Protein 2OWN (pdb70)

Nearest PDB structures (foldseek):
  2own-assembly1_A  TM=1.004E+00  e=3.524E-50  Lactiplantibacillus plantarum
  2own-assembly1_B  TM=9.952E-01  e=2.071E-48  Lactiplantibacillus plantarum
  2ess-assembly1_A-2  TM=8.480E-01  e=1.333E-18  Bacteroides thetaiotaomicron VPI-5482
  5x04-assembly1_A  TM=8.405E-01  e=5.012E-17  Umbellularia californica
  3bnv-assembly4_H  TM=7.204E-01  e=3.502E-04  Campylobacter jejuni

Structure (mmCIF, N/CA/C/O backbone):
data_2OWN
#
_entry.id   2OWN
#
_cell.length_a   106.524
_cell.length_b   106.524
_cell.length_c   234.378
_cell.angle_alpha   90.000
_cell.angle_beta   90.000
_cell.angle_gamma   120.000
#
_symmetry.space_group_name_H-M   'P 61 2 2'
#
loop_
_entity.id
_entity.type
_entity.pdbx_description
1 polymer 'Putative Oleoyl-[acyl-carrier protein] thioesterase'
2 non-polymer 'SULFATE ION'
3 non-polymer 'ACETATE ION'
4 non-polymer 'UNKNOWN LIGAND'
5 non-polymer GLYCEROL
6 water water
#
loop_
_atom_site.group_PDB
_atom_site.id
_atom_site.type_symbol
_atom_site.label_atom_id
_atom_site.label_alt_id
_atom_site.label_comp_id
_atom_site.label_asym_id
_atom_site.label_entity_id
_atom_site.label_seq_id
_atom_site.pdbx_PDB_ins_code
_atom_site.Cartn_x
_atom_site.Cartn_y
_atom_site.Cartn_z
_atom_site.occupancy
_atom_site.B_iso_or_equiv
_atom_site.auth_seq_id
_atom_site.auth_comp_id
_atom_site.auth_asym_id
_atom_site.auth_atom_id
_atom_site.pdbx_PDB_model_num
ATOM 1 N N . THR A 1 4 ? 9.265 1.560 16.912 1.00 49.63 3 THR A N 1
ATOM 2 C CA . THR A 1 4 ? 9.130 2.965 16.431 1.00 49.30 3 THR A CA 1
ATOM 3 C C . THR A 1 4 ? 9.702 3.068 15.014 1.00 46.49 3 THR A C 1
ATOM 4 O O . THR A 1 4 ? 10.786 2.519 14.755 1.00 44.89 3 THR A O 1
ATOM 8 N N . LEU A 1 5 ? 9.002 3.801 14.131 1.00 44.26 4 LEU A N 1
ATOM 9 C CA . LEU A 1 5 ? 9.416 3.994 12.723 1.00 41.93 4 LEU A CA 1
ATOM 10 C C . LEU A 1 5 ? 10.769 4.701 12.659 1.00 38.47 4 LEU A C 1
ATOM 11 O O . LEU A 1 5 ? 10.935 5.757 13.251 1.00 37.67 4 LEU A O 1
ATOM 16 N N . GLY A 1 6 ? 11.730 4.083 11.975 1.00 36.55 5 GLY A N 1
ATOM 17 C CA . GLY A 1 6 ? 13.077 4.634 11.843 1.00 35.78 5 GLY A CA 1
ATOM 18 C C . GLY A 1 6 ? 13.975 4.581 13.075 1.00 36.05 5 GLY A C 1
ATOM 19 O O . GLY A 1 6 ? 15.020 5.231 13.058 1.00 34.87 5 GLY A O 1
ATOM 20 N N . ALA A 1 7 ? 13.618 3.797 14.111 1.00 35.60 6 ALA A N 1
ATOM 21 C CA . ALA A 1 7 ? 14.432 3.659 15.367 1.00 36.30 6 ALA A CA 1
ATOM 22 C C . ALA A 1 7 ? 15.882 3.207 15.127 1.00 36.04 6 ALA A C 1
ATOM 23 O O . ALA A 1 7 ? 16.789 3.667 15.824 1.00 36.57 6 ALA A O 1
ATOM 25 N N . ASN A 1 8 ? 16.071 2.333 14.136 1.00 35.24 7 ASN A N 1
ATOM 26 C CA . ASN A 1 8 ? 17.397 1.816 13.728 1.00 37.30 7 ASN A CA 1
ATOM 27 C C . ASN A 1 8 ? 18.088 2.597 12.586 1.00 36.22 7 ASN A C 1
ATOM 28 O O . ASN A 1 8 ? 19.178 2.202 12.165 1.00 38.20 7 ASN A O 1
ATOM 33 N N . ALA A 1 9 ? 17.493 3.714 12.129 1.00 34.31 8 ALA A N 1
ATOM 34 C CA . ALA A 1 9 ? 18.105 4.583 11.104 1.00 33.19 8 ALA A CA 1
ATOM 35 C C . ALA A 1 9 ? 19.159 5.428 11.819 1.00 32.60 8 ALA A C 1
ATOM 36 O O . ALA A 1 9 ? 19.017 5.722 13.009 1.00 32.43 8 ALA A O 1
ATOM 38 N N . SER A 1 10 ? 20.213 5.800 11.097 1.00 33.06 9 SER A N 1
ATOM 39 C CA . SER A 1 10 ? 21.328 6.587 11.661 1.00 32.36 9 SER A CA 1
ATOM 40 C C . SER A 1 10 ? 20.880 7.970 12.148 1.00 32.27 9 SER A C 1
ATOM 41 O O . SER A 1 10 ? 20.095 8.624 11.467 1.00 31.63 9 SER A O 1
ATOM 44 N N . LEU A 1 11 ? 21.347 8.365 13.335 1.00 31.37 10 LEU A N 1
ATOM 45 C CA . LEU A 1 11 ? 21.025 9.649 13.957 1.00 31.41 10 LEU A CA 1
ATOM 46 C C . LEU A 1 11 ? 22.308 10.469 13.931 1.00 30.95 10 LEU A C 1
ATOM 47 O O . LEU A 1 11 ? 23.155 10.372 14.830 1.00 28.92 10 LEU A O 1
ATOM 52 N N . TYR A 1 12 ? 22.473 11.224 12.847 1.00 31.98 11 TYR A N 1
ATOM 53 C CA . TYR A 1 12 ? 23.637 12.081 12.640 1.00 32.28 11 TYR A CA 1
ATOM 54 C C . TYR A 1 12 ? 23.405 13.367 13.419 1.00 34.09 11 TYR A C 1
ATOM 55 O O . TYR A 1 12 ? 22.317 13.941 13.323 1.00 33.18 11 TYR A O 1
ATOM 64 N N . SER A 1 13 ? 24.438 13.828 14.137 1.00 33.78 12 SER A N 1
ATOM 65 C CA . SER A 1 13 ? 24.361 15.063 14.928 1.00 33.82 12 SER A CA 1
ATOM 66 C C . SER A 1 13 ? 25.610 15.946 14.808 1.00 33.84 12 SER A C 1
ATOM 67 O O . SER A 1 13 ? 26.705 15.464 14.487 1.00 33.96 12 SER A O 1
ATOM 70 N N . GLU A 1 14 ? 25.403 17.244 15.028 1.00 32.88 13 GLU A N 1
ATOM 71 C CA . GLU A 1 14 ? 26.475 18.240 15.042 1.00 34.88 13 GLU A CA 1
ATOM 72 C C . GLU A 1 14 ? 26.083 19.434 15.913 1.00 34.06 13 GLU A C 1
ATOM 73 O O . GLU A 1 14 ? 24.879 19.673 16.117 1.00 36.02 13 GLU A O 1
ATOM 79 N N . GLN A 1 15 ? 27.099 20.171 16.361 1.00 32.51 14 GLN A N 1
ATOM 80 C CA A GLN A 1 15 ? 26.916 21.370 17.184 0.50 32.50 14 GLN A CA 1
ATOM 81 C CA B GLN A 1 15 ? 26.956 21.366 17.196 0.50 33.39 14 GLN A CA 1
ATOM 82 C C . GLN A 1 15 ? 26.992 22.617 16.314 1.00 33.05 14 GLN A C 1
ATOM 83 O O . GLN A 1 15 ? 27.748 22.648 15.328 1.00 29.92 14 GLN A O 1
ATOM 94 N N . HIS A 1 16 ? 26.184 23.628 16.672 1.00 32.28 15 HIS A N 1
ATOM 95 C CA . HIS A 1 16 ? 26.111 24.904 15.954 1.00 33.08 15 HIS A CA 1
ATOM 96 C C . HIS A 1 16 ? 25.913 26.069 16.926 1.00 32.68 15 HIS A C 1
ATOM 97 O O . HIS A 1 16 ? 24.957 26.055 17.707 1.00 34.30 15 HIS A O 1
ATOM 104 N N . ARG A 1 17 ? 26.782 27.071 16.814 1.00 32.24 16 ARG A N 1
ATOM 105 C CA . ARG A 1 17 ? 26.723 28.295 17.598 1.00 32.14 16 ARG A CA 1
ATOM 106 C C . ARG A 1 17 ? 25.773 29.226 16.840 1.00 32.54 16 ARG A C 1
ATOM 107 O O . ARG A 1 17 ? 26.054 29.570 15.686 1.00 32.57 16 ARG A O 1
ATOM 115 N N . ILE A 1 18 ? 24.675 29.643 17.486 1.00 32.75 17 ILE A N 1
ATOM 116 C CA . ILE A 1 18 ? 23.699 30.587 16.899 1.00 31.86 17 ILE A CA 1
ATOM 117 C C . ILE A 1 18 ? 24.321 31.992 16.950 1.00 31.59 17 ILE A C 1
ATOM 118 O O . ILE A 1 18 ? 24.587 32.506 18.046 1.00 31.82 17 ILE A O 1
ATOM 123 N N . THR A 1 19 ? 24.559 32.597 15.783 1.00 31.23 18 THR A N 1
ATOM 124 C CA . THR A 1 19 ? 25.161 33.944 15.690 1.00 30.48 18 THR A CA 1
ATOM 125 C C . THR A 1 19 ? 24.083 35.031 15.738 1.00 29.92 18 THR A C 1
ATOM 126 O O . THR A 1 19 ? 22.906 34.747 15.479 1.00 28.01 18 THR A O 1
ATOM 130 N N . TYR A 1 20 ? 24.492 36.264 16.054 1.00 29.25 19 TYR A N 1
ATOM 131 C CA . TYR A 1 20 ? 23.573 37.449 16.083 1.00 30.73 19 TYR A CA 1
ATOM 132 C C . TYR A 1 20 ? 22.835 37.647 14.717 1.00 30.12 19 TYR A C 1
ATOM 133 O O . TYR A 1 20 ? 21.644 37.967 14.692 1.00 30.35 19 TYR A O 1
ATOM 142 N N . TYR A 1 21 ? 23.568 37.426 13.613 1.00 30.54 20 TYR A N 1
ATOM 143 C CA . TYR A 1 21 ? 23.043 37.576 12.223 1.00 30.56 20 TYR A CA 1
ATOM 144 C C . TYR A 1 21 ? 22.028 36.499 11.816 1.00 30.36 20 TYR A C 1
ATOM 145 O O . TYR A 1 21 ? 21.262 36.707 10.865 1.00 30.29 20 TYR A O 1
ATOM 154 N N . GLU A 1 22 ? 22.054 35.356 12.514 1.00 31.12 21 GLU A N 1
ATOM 155 C CA . GLU A 1 22 ? 21.067 34.278 12.364 1.00 31.89 21 GLU A CA 1
ATOM 156 C C . GLU A 1 22 ? 19.783 34.541 13.196 1.00 31.48 21 GLU A C 1
ATOM 157 O O . GLU A 1 22 ? 18.837 33.757 13.099 1.00 32.26 21 GLU A O 1
ATOM 163 N N . CYS A 1 23 ? 19.754 35.612 14.007 1.00 31.25 22 CYS A N 1
ATOM 164 C CA . CYS A 1 23 ? 18.630 35.969 14.860 1.00 31.04 22 CYS A CA 1
ATOM 165 C C . CYS A 1 23 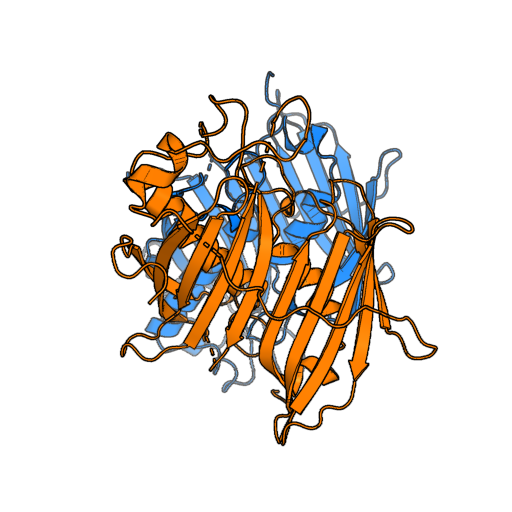? 17.903 37.208 14.386 1.00 31.63 22 CYS A C 1
ATOM 166 O O . CYS A 1 23 ? 18.425 37.981 13.567 1.00 31.05 22 CYS A O 1
ATOM 169 N N . ASP A 1 24 ? 16.694 37.377 14.928 1.00 31.32 23 ASP A N 1
ATOM 170 C CA . ASP A 1 24 ? 15.844 38.549 14.678 1.00 33.27 23 ASP A CA 1
ATOM 171 C C . ASP A 1 24 ? 16.162 39.576 15.796 1.00 33.67 23 ASP A C 1
ATOM 172 O O . ASP A 1 24 ? 17.042 39.329 16.644 1.00 32.82 23 ASP A O 1
ATOM 177 N N . ARG A 1 25 ? 15.428 40.688 15.815 1.00 35.24 24 ARG A N 1
ATOM 178 C CA . ARG A 1 25 ? 15.597 41.759 16.837 1.00 37.33 24 ARG A CA 1
ATOM 179 C C . ARG A 1 25 ? 15.369 41.381 18.327 1.00 36.67 24 ARG A C 1
ATOM 180 O O . ARG A 1 25 ? 15.807 42.127 19.198 1.00 35.95 24 ARG A O 1
ATOM 188 N N . THR A 1 26 ? 14.693 40.254 18.592 1.00 37.31 25 THR A N 1
ATOM 189 C CA . THR A 1 26 ? 14.460 39.729 19.956 1.00 37.29 25 THR A CA 1
ATOM 190 C C . THR A 1 26 ? 15.626 38.835 20.488 1.00 37.65 25 THR A C 1
ATOM 191 O O . THR A 1 26 ? 15.542 38.354 21.637 1.00 36.90 25 THR A O 1
ATOM 195 N N . GLY A 1 27 ? 16.690 38.623 19.688 1.00 36.50 26 GLY A N 1
ATOM 196 C CA . GLY A 1 27 ? 17.832 37.768 20.055 1.00 35.37 26 GLY A CA 1
ATOM 197 C C . GLY A 1 27 ? 17.581 36.270 19.939 1.00 34.28 26 GLY A C 1
ATOM 198 O O . GLY A 1 27 ? 18.301 35.480 20.560 1.00 31.33 26 GLY A O 1
ATOM 199 N N . ARG A 1 28 ? 16.588 35.886 19.125 1.00 34.93 27 ARG A N 1
ATOM 200 C CA . ARG A 1 28 ? 16.192 34.502 18.894 1.00 37.25 27 ARG A CA 1
ATOM 201 C C . ARG A 1 28 ? 16.343 34.176 17.429 1.00 34.80 27 ARG A C 1
ATOM 202 O O . ARG A 1 28 ? 16.079 35.047 16.574 1.00 30.78 27 ARG A O 1
ATOM 210 N N . ALA A 1 29 ? 16.695 32.913 17.149 1.00 33.94 28 ALA A N 1
ATOM 211 C CA . ALA A 1 29 ? 16.875 32.416 15.785 1.00 34.12 28 ALA A CA 1
ATOM 212 C C . ALA A 1 29 ? 15.566 32.518 14.994 1.00 35.38 28 ALA A C 1
ATOM 213 O O . ALA A 1 29 ? 14.477 32.344 15.570 1.00 35.74 28 ALA A O 1
ATOM 215 N N . THR A 1 30 ? 15.688 32.890 13.717 1.00 34.16 29 THR A N 1
ATOM 216 C CA . THR A 1 30 ? 14.536 33.016 12.819 1.00 34.69 29 THR A CA 1
ATOM 217 C C . THR A 1 30 ? 14.158 31.634 12.262 1.00 33.81 29 THR A C 1
ATOM 218 O O . THR A 1 30 ? 14.938 30.662 12.388 1.00 32.30 29 THR A O 1
ATOM 222 N N . LEU A 1 31 ? 12.951 31.535 11.682 1.00 34.79 30 LEU A N 1
ATOM 223 C CA . LEU A 1 31 ? 12.494 30.290 10.982 1.00 33.47 30 LEU A CA 1
ATOM 224 C C . LEU A 1 31 ? 13.418 29.932 9.816 1.00 32.93 30 LEU A C 1
ATOM 225 O O . LEU A 1 31 ? 13.621 28.745 9.536 1.00 34.80 30 LEU A O 1
ATOM 230 N N . THR A 1 32 ? 13.932 30.970 9.135 1.00 33.67 31 THR A N 1
ATOM 231 C CA . THR A 1 32 ? 14.905 30.846 8.034 1.00 31.89 31 THR A CA 1
ATOM 232 C C . THR A 1 32 ? 16.133 30.123 8.584 1.00 30.94 31 THR A C 1
ATOM 233 O O . THR A 1 32 ? 16.524 29.105 8.020 1.00 31.26 31 THR A O 1
ATOM 237 N N . THR A 1 33 ? 16.663 30.603 9.721 1.00 30.60 32 THR A N 1
ATOM 238 C CA . THR A 1 33 ? 17.809 29.968 10.418 1.00 29.94 32 THR A CA 1
ATOM 239 C C . THR A 1 33 ? 17.534 28.525 10.856 1.00 29.74 32 THR A C 1
ATOM 240 O O . THR A 1 33 ? 18.411 27.672 10.685 1.00 30.96 32 THR A O 1
ATOM 244 N N . LEU A 1 34 ? 16.340 28.271 11.406 1.00 30.77 33 LEU A N 1
ATOM 245 C CA . LEU A 1 34 ? 15.932 26.924 11.881 1.00 32.80 33 LEU A CA 1
ATOM 246 C C . LEU A 1 34 ? 16.026 25.882 10.744 1.00 33.32 33 LEU A C 1
ATOM 247 O O . LEU A 1 34 ? 16.654 24.835 10.920 1.00 33.01 33 LEU A O 1
ATOM 252 N N . ILE A 1 35 ? 15.450 26.218 9.587 1.00 35.09 34 ILE A N 1
ATOM 253 C CA . ILE A 1 35 ? 15.510 25.354 8.383 1.00 35.11 34 ILE A CA 1
ATOM 254 C C . ILE A 1 35 ? 16.954 25.272 7.845 1.00 33.98 34 ILE A C 1
ATOM 255 O O . ILE A 1 35 ? 17.386 24.184 7.453 1.00 33.12 34 ILE A O 1
ATOM 260 N N . ASP A 1 36 ? 17.653 26.414 7.802 1.00 33.54 35 ASP A N 1
ATOM 261 C CA . ASP A 1 36 ? 19.070 26.483 7.366 1.00 32.53 35 ASP A CA 1
ATOM 262 C C . ASP A 1 36 ? 19.970 25.492 8.110 1.00 31.87 35 ASP A C 1
ATOM 263 O O . ASP A 1 36 ? 20.708 24.740 7.468 1.00 32.55 35 ASP A O 1
ATOM 268 N N . ILE A 1 37 ? 19.848 25.475 9.439 1.00 32.80 36 ILE A N 1
ATOM 269 C CA . ILE A 1 37 ? 20.664 24.570 10.298 1.00 33.17 36 ILE A CA 1
ATOM 270 C C . ILE A 1 37 ? 20.180 23.108 10.225 1.00 33.98 36 ILE A C 1
ATOM 271 O O . ILE A 1 37 ? 21.015 22.204 10.346 1.00 34.00 36 ILE A O 1
ATOM 276 N N . ALA A 1 38 ? 18.860 22.887 10.060 1.00 31.68 37 ALA A N 1
ATOM 277 C CA . ALA A 1 38 ? 18.280 21.533 9.873 1.00 33.17 37 ALA A CA 1
ATOM 278 C C . ALA A 1 38 ? 18.895 20.903 8.616 1.00 34.13 37 ALA A C 1
ATOM 279 O O . ALA A 1 38 ? 19.476 19.824 8.680 1.00 34.52 37 ALA A O 1
ATOM 281 N N . VAL A 1 39 ? 18.817 21.640 7.509 1.00 34.30 38 VAL A N 1
ATOM 282 C CA . VAL A 1 39 ? 19.369 21.222 6.205 1.00 34.07 38 VAL A CA 1
ATOM 283 C C . VAL A 1 39 ? 20.910 21.088 6.234 1.00 33.12 38 VAL A C 1
ATOM 284 O O . VAL A 1 39 ? 21.441 20.201 5.551 1.00 32.52 38 VAL A O 1
ATOM 288 N N . LEU A 1 40 ? 21.599 21.946 7.015 1.00 32.52 39 LEU A N 1
ATOM 289 C CA . LEU A 1 40 ? 23.073 21.876 7.207 1.00 33.75 39 LEU A CA 1
ATOM 290 C C . LEU A 1 40 ? 23.469 20.504 7.747 1.00 31.78 39 LEU A C 1
ATOM 291 O O . LEU A 1 40 ? 24.378 19.882 7.210 1.00 31.56 39 LEU A O 1
ATOM 296 N N . ALA A 1 41 ? 22.765 20.058 8.795 1.00 32.05 40 ALA A N 1
ATOM 297 C CA . ALA A 1 41 ? 22.988 18.736 9.423 1.00 31.92 40 ALA A CA 1
ATOM 298 C C . ALA A 1 41 ? 22.740 17.598 8.414 1.00 31.22 40 ALA A C 1
ATOM 299 O O . ALA A 1 41 ? 23.573 16.704 8.298 1.00 29.54 40 ALA A O 1
ATOM 301 N N . SER A 1 42 ? 21.637 17.707 7.654 1.00 30.95 41 SER A N 1
ATOM 302 C CA . SER A 1 42 ? 21.252 16.734 6.607 1.00 32.05 41 SER A CA 1
ATOM 303 C C . SER A 1 42 ? 22.301 16.648 5.486 1.00 32.12 41 SER A C 1
ATOM 304 O O . SER A 1 42 ? 22.672 15.538 5.085 1.00 32.21 41 SER A O 1
ATOM 307 N N . GLU A 1 43 ? 22.770 17.804 5.003 1.00 32.69 42 GLU A N 1
ATOM 308 C CA . GLU A 1 43 ? 23.824 17.841 3.955 1.00 35.68 42 GLU A CA 1
ATOM 309 C C . GLU A 1 43 ? 25.145 17.237 4.473 1.00 33.16 42 GLU A C 1
ATOM 310 O O . GLU A 1 43 ? 25.778 16.461 3.762 1.00 33.82 42 GLU A O 1
ATOM 316 N N . ASP A 1 44 ? 25.508 17.553 5.721 1.00 32.97 43 ASP A N 1
ATOM 317 C CA . ASP A 1 44 ? 26.724 16.987 6.371 1.00 33.27 43 ASP A CA 1
ATOM 318 C C . ASP A 1 44 ? 26.641 15.481 6.569 1.00 31.49 43 ASP A C 1
ATOM 319 O O . ASP A 1 44 ? 27.642 14.804 6.365 1.00 30.09 43 ASP A O 1
ATOM 324 N N . GLN A 1 45 ? 25.465 14.982 6.975 1.00 31.33 44 GLN A N 1
ATOM 325 C CA . GLN A 1 45 ? 25.234 13.530 7.089 1.00 31.81 44 GLN A CA 1
ATOM 326 C C . GLN A 1 45 ? 25.459 12.888 5.714 1.00 29.92 44 GLN A C 1
ATOM 327 O O . GLN A 1 45 ? 26.217 11.936 5.615 1.00 28.96 44 GLN A O 1
ATOM 333 N N . SER A 1 46 ? 24.788 13.442 4.696 1.00 30.41 45 SER A N 1
ATOM 334 C CA . SER A 1 46 ? 24.852 12.967 3.305 1.00 31.79 45 SER A CA 1
ATOM 335 C C . SER A 1 46 ? 26.288 12.998 2.740 1.00 32.21 45 SER A C 1
ATOM 336 O O . SER A 1 46 ? 26.738 11.985 2.173 1.00 31.06 45 SER A O 1
ATOM 339 N N . ASP A 1 47 ? 27.000 14.121 2.951 1.00 31.79 46 ASP A N 1
ATOM 340 C CA . ASP A 1 47 ? 28.425 14.287 2.518 1.00 31.84 46 ASP A CA 1
ATOM 341 C C . ASP A 1 47 ? 29.327 13.221 3.142 1.00 32.32 46 ASP A C 1
ATOM 342 O O . ASP A 1 47 ? 30.139 12.621 2.430 1.00 31.94 46 ASP A O 1
ATOM 347 N N . ALA A 1 48 ? 29.140 12.974 4.451 1.00 33.16 47 AL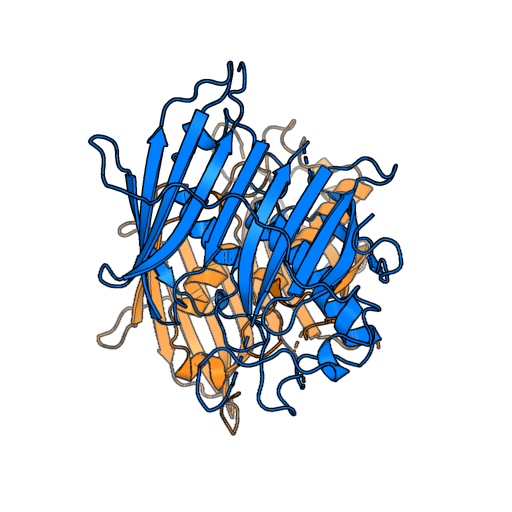A A N 1
ATOM 348 C CA . ALA A 1 48 ? 29.894 11.941 5.207 1.00 32.45 47 ALA A CA 1
ATOM 349 C C . ALA A 1 48 ? 29.699 10.512 4.647 1.00 33.09 47 ALA A C 1
ATOM 350 O O . ALA A 1 48 ? 30.620 9.708 4.710 1.00 32.83 47 ALA A O 1
ATOM 352 N N . LEU A 1 49 ? 28.511 10.224 4.096 1.00 33.67 48 LEU A N 1
ATOM 353 C CA . LEU A 1 49 ? 28.182 8.919 3.455 1.00 34.02 48 LEU A CA 1
ATOM 354 C C . LEU A 1 49 ? 28.532 8.845 1.949 1.00 35.15 48 LEU A C 1
ATOM 355 O O . LEU A 1 49 ? 28.271 7.810 1.313 1.00 37.18 48 LEU A O 1
ATOM 360 N N . GLY A 1 50 ? 29.160 9.889 1.393 1.00 34.37 49 GLY A N 1
ATOM 361 C CA . GLY A 1 50 ? 29.470 9.966 -0.032 1.00 34.71 49 GLY A CA 1
ATOM 362 C C . GLY A 1 50 ? 28.282 10.420 -0.879 1.00 34.15 49 GLY A C 1
ATOM 363 O O . GLY A 1 50 ? 28.429 10.480 -2.098 1.00 33.54 49 GLY A O 1
ATOM 364 N N . LEU A 1 51 ? 27.149 10.818 -0.262 1.00 33.41 50 LEU A N 1
ATOM 365 C CA . LEU A 1 51 ? 25.928 11.276 -0.947 1.00 34.30 50 LEU A CA 1
ATOM 366 C C . LEU A 1 51 ? 25.982 12.805 -1.061 1.00 33.77 50 LEU A C 1
ATOM 367 O O . LEU A 1 51 ? 25.086 13.528 -0.610 1.00 33.49 50 LEU A O 1
ATOM 372 N N . THR A 1 52 ? 27.033 13.289 -1.724 1.00 35.14 51 THR A N 1
ATOM 373 C CA . THR A 1 52 ? 27.260 14.717 -1.948 1.00 35.91 51 THR A CA 1
ATOM 374 C C . THR A 1 52 ? 26.306 15.210 -3.038 1.00 37.70 51 THR A C 1
ATOM 375 O O . THR A 1 52 ? 25.736 14.385 -3.785 1.00 37.99 51 THR A O 1
ATOM 379 N N . THR A 1 53 ? 26.135 16.535 -3.132 1.00 40.05 52 THR A N 1
ATOM 380 C CA . THR A 1 53 ? 25.278 17.154 -4.180 1.00 43.19 52 THR A CA 1
ATOM 381 C C . THR A 1 53 ? 25.751 16.759 -5.602 1.00 42.34 52 THR A C 1
ATOM 382 O O . THR A 1 53 ? 24.915 16.457 -6.453 1.00 43.01 52 THR A O 1
ATOM 386 N N . GLU A 1 54 ? 27.075 16.702 -5.809 1.00 42.67 53 GLU A N 1
ATOM 387 C CA . GLU A 1 54 ? 27.685 16.284 -7.092 1.00 42.18 53 GLU A CA 1
ATOM 388 C C . GLU A 1 54 ? 27.395 14.799 -7.404 1.00 41.76 53 GLU A C 1
ATOM 389 O O . GLU A 1 54 ? 27.072 14.473 -8.549 1.00 40.43 53 GLU A O 1
ATOM 400 N N . VAL A 1 56 ? 24.850 12.868 -6.135 1.00 39.31 55 VAL A N 1
ATOM 401 C CA . VAL A 1 56 ? 23.391 12.734 -6.361 1.00 39.02 55 VAL A CA 1
ATOM 402 C C . VAL A 1 56 ? 23.044 13.207 -7.785 1.00 39.94 55 VAL A C 1
ATOM 403 O O . VAL A 1 56 ? 22.345 12.478 -8.507 1.00 39.29 55 VAL A O 1
ATOM 407 N N . GLN A 1 57 ? 23.560 14.388 -8.167 1.00 41.29 56 GLN A N 1
ATOM 408 C CA . GLN A 1 57 ? 23.365 14.953 -9.529 1.00 42.87 56 GLN A CA 1
ATOM 409 C C . GLN A 1 57 ? 23.933 14.048 -10.651 1.00 41.60 56 GLN A C 1
ATOM 410 O O . GLN A 1 57 ? 23.351 14.033 -11.738 1.00 40.18 56 GLN A O 1
ATOM 416 N N . SER A 1 58 ? 25.008 13.285 -10.373 1.00 41.42 57 SER A N 1
ATOM 417 C CA . SER A 1 58 ? 25.589 12.323 -11.359 1.00 41.68 57 SER A CA 1
ATOM 418 C C . SER A 1 58 ? 24.629 11.144 -11.708 1.00 41.43 57 SER A C 1
ATOM 419 O O . SER A 1 58 ? 24.859 10.474 -12.710 1.00 40.37 57 SER A O 1
ATOM 422 N N . HIS A 1 59 ? 23.617 10.870 -10.861 1.00 41.64 58 HIS A N 1
ATOM 423 C CA . HIS A 1 59 ? 22.560 9.856 -11.123 1.00 41.99 58 HIS A CA 1
ATOM 424 C C . HIS A 1 59 ? 21.317 10.448 -11.862 1.00 41.54 58 HIS A C 1
ATOM 425 O O . HIS A 1 59 ? 20.308 9.750 -12.004 1.00 42.69 58 HIS A O 1
ATOM 432 N N . GLY A 1 60 ? 21.403 11.691 -12.368 1.00 40.76 59 GLY A N 1
ATOM 433 C CA . GLY A 1 60 ? 20.312 12.361 -13.090 1.00 42.01 59 GLY A CA 1
ATOM 434 C C . GLY A 1 60 ? 19.105 12.776 -12.265 1.00 42.10 59 GLY A C 1
ATOM 435 O O . GLY A 1 60 ? 18.051 13.065 -12.841 1.00 42.24 59 GLY A O 1
ATOM 436 N N . VAL A 1 61 ? 19.278 12.861 -10.940 1.00 42.83 60 VAL A N 1
ATOM 437 C CA . VAL A 1 61 ? 18.216 13.201 -9.986 1.00 42.04 60 VAL A CA 1
ATOM 438 C C . VAL A 1 61 ? 18.634 14.262 -8.957 1.00 42.34 60 VAL A C 1
ATOM 439 O O . VAL A 1 61 ? 19.818 14.628 -8.854 1.00 43.44 60 VAL A O 1
ATOM 443 N N . GLY A 1 62 ? 17.630 14.761 -8.234 1.00 41.63 61 GLY A N 1
ATOM 444 C CA . GLY A 1 62 ? 17.793 15.746 -7.160 1.00 40.53 61 GLY A CA 1
ATOM 445 C C . GLY A 1 62 ? 16.686 15.612 -6.110 1.00 40.48 61 GLY A C 1
ATOM 446 O O . GLY A 1 62 ? 15.539 15.305 -6.464 1.00 40.68 61 GLY A O 1
ATOM 447 N N . TRP A 1 63 ? 17.039 15.802 -4.836 1.00 39.93 62 TRP A N 1
ATOM 448 C CA . TRP A 1 63 ? 16.071 15.760 -3.729 1.00 38.79 62 TRP A CA 1
ATOM 449 C C . TRP A 1 63 ? 15.361 17.112 -3.627 1.00 39.06 62 TRP A C 1
ATOM 450 O O . TRP A 1 63 ? 16.018 18.160 -3.672 1.00 37.68 62 TRP A O 1
ATOM 461 N N . VAL A 1 64 ? 14.037 17.068 -3.455 1.00 37.82 63 VAL A N 1
ATOM 462 C CA . VAL A 1 64 ? 13.187 18.253 -3.304 1.00 36.15 63 VAL A CA 1
ATOM 463 C C . VAL A 1 64 ? 12.260 18.014 -2.105 1.00 34.63 63 VAL A C 1
ATOM 464 O O . VAL A 1 64 ? 11.597 16.979 -2.069 1.00 32.86 63 VAL A O 1
ATOM 468 N N . VAL A 1 65 ? 12.221 18.953 -1.151 1.00 34.61 64 VAL A N 1
ATOM 469 C CA . VAL A 1 65 ? 11.333 18.866 0.026 1.00 34.18 64 VAL A CA 1
ATOM 470 C C . VAL A 1 65 ? 9.946 19.352 -0.416 1.00 35.08 64 VAL A C 1
ATOM 471 O O . VAL A 1 65 ? 9.831 20.389 -1.087 1.00 33.67 64 VAL A O 1
ATOM 475 N N . THR A 1 66 ? 8.918 18.554 -0.119 1.00 33.54 65 THR A N 1
ATOM 476 C CA . THR A 1 66 ? 7.520 18.888 -0.444 1.00 33.81 65 THR A CA 1
ATOM 477 C C . THR A 1 66 ? 6.783 19.431 0.779 1.00 32.70 65 THR A C 1
ATOM 478 O O . THR A 1 66 ? 5.859 20.233 0.609 1.00 30.01 65 THR A O 1
ATOM 482 N N . GLN A 1 67 ? 7.139 18.949 1.983 1.00 33.10 66 GLN A N 1
ATOM 483 C CA . GLN A 1 67 ? 6.530 19.381 3.241 1.00 35.30 66 GLN A CA 1
ATOM 484 C C . GLN A 1 67 ? 7.433 19.372 4.475 1.00 33.97 66 GLN A C 1
ATOM 485 O O . GLN A 1 67 ? 8.360 18.573 4.555 1.00 34.62 66 GLN A O 1
ATOM 491 N N . TYR A 1 68 ? 7.136 20.304 5.386 1.00 34.16 67 TYR A N 1
ATOM 492 C CA . TYR A 1 68 ? 7.733 20.438 6.727 1.00 33.35 67 TYR A CA 1
ATOM 493 C C . TYR A 1 68 ? 6.596 20.596 7.743 1.00 33.74 67 TYR A C 1
ATOM 494 O O . TYR A 1 68 ? 5.582 21.266 7.443 1.00 32.32 67 TYR A O 1
ATOM 503 N N . ALA A 1 69 ? 6.743 19.925 8.887 1.00 32.68 68 ALA A N 1
ATOM 504 C CA . ALA A 1 69 ? 5.836 20.056 10.058 1.00 32.47 68 ALA A CA 1
ATOM 505 C C . ALA A 1 69 ? 6.845 20.379 11.164 1.00 33.97 68 ALA A C 1
ATOM 506 O O . ALA A 1 69 ? 7.762 19.573 11.380 1.00 33.22 68 ALA A O 1
ATOM 508 N N . ILE A 1 70 ? 6.712 21.538 11.820 1.00 34.25 69 ILE A N 1
ATOM 509 C CA . ILE A 1 70 ? 7.677 22.003 12.834 1.00 35.80 69 ILE A CA 1
ATOM 510 C C . ILE A 1 70 ? 6.994 22.246 14.181 1.00 35.85 69 ILE A C 1
ATOM 511 O O . ILE A 1 70 ? 6.055 23.004 14.216 1.00 33.89 69 ILE A O 1
ATOM 516 N N . ASP A 1 71 ? 7.438 21.560 15.240 1.00 36.41 70 ASP A N 1
ATOM 517 C CA . ASP A 1 71 ? 6.948 21.734 16.613 1.00 36.78 70 ASP A CA 1
ATOM 518 C C . ASP A 1 71 ? 8.014 22.580 17.299 1.00 36.54 70 ASP A C 1
ATOM 519 O O . ASP A 1 71 ? 9.158 22.125 17.403 1.00 35.75 70 ASP A O 1
ATOM 524 N N . ILE A 1 72 ? 7.653 23.780 17.760 1.00 35.82 71 ILE A N 1
ATOM 525 C CA . ILE A 1 72 ? 8.574 24.699 18.449 1.00 35.44 71 ILE A CA 1
ATOM 526 C C . ILE A 1 72 ? 8.205 24.792 19.941 1.00 34.32 71 ILE A C 1
ATOM 527 O O . ILE A 1 72 ? 7.074 25.167 20.276 1.00 34.27 71 ILE A O 1
ATOM 532 N N . THR A 1 73 ? 9.154 24.411 20.801 1.00 32.85 72 THR A N 1
ATOM 533 C CA . THR A 1 73 ? 9.051 24.538 22.259 1.00 33.98 72 THR A CA 1
ATOM 534 C C . THR A 1 73 ? 9.574 25.962 22.539 1.00 34.27 72 THR A C 1
ATOM 535 O O . THR A 1 73 ? 8.903 26.756 23.198 1.00 32.27 72 THR A O 1
ATOM 539 N N . ARG A 1 74 ? 10.780 26.247 22.034 1.00 34.18 73 ARG A N 1
ATOM 540 C CA . ARG A 1 74 ? 11.429 27.551 22.166 1.00 36.15 73 ARG A CA 1
ATOM 541 C C . ARG A 1 74 ? 12.439 27.723 21.032 1.00 36.33 73 ARG A C 1
ATOM 542 O O . ARG A 1 74 ? 13.137 26.753 20.719 1.00 36.06 73 ARG A O 1
ATOM 558 N N . PRO A 1 76 ? 15.995 28.720 19.323 1.00 32.99 75 PRO A N 1
ATOM 559 C CA . PRO A 1 76 ? 17.366 28.919 19.839 1.00 33.04 75 PRO A CA 1
ATOM 560 C C . PRO A 1 76 ? 17.717 30.413 20.030 1.00 33.79 75 PRO A C 1
ATOM 561 O O . PRO A 1 76 ? 17.264 31.243 19.240 1.00 33.46 75 PRO A O 1
ATOM 565 N N . ARG A 1 77 ? 18.447 30.728 21.098 1.00 35.14 76 ARG A N 1
ATOM 566 C CA . ARG A 1 77 ? 18.849 32.102 21.420 1.00 36.77 76 ARG A CA 1
ATOM 567 C C . ARG A 1 77 ? 20.217 32.450 20.856 1.00 33.64 76 ARG A C 1
ATOM 568 O O . ARG A 1 77 ? 21.014 31.559 20.576 1.00 30.95 76 ARG A O 1
ATOM 576 N N . GLN A 1 78 ? 20.483 33.759 20.734 1.00 33.21 77 GLN A N 1
ATOM 577 C CA . GLN A 1 78 ? 21.787 34.283 20.261 1.00 33.66 77 GLN A CA 1
ATOM 578 C C . GLN A 1 78 ? 22.903 33.749 21.179 1.00 32.81 77 GLN A C 1
ATOM 579 O O . GLN A 1 78 ? 22.748 33.752 22.407 1.00 33.43 77 GLN A O 1
ATOM 585 N N . ASP A 1 79 ? 23.968 33.240 20.551 1.00 31.53 78 ASP A N 1
ATOM 586 C CA . ASP A 1 79 ? 25.167 32.647 21.208 1.00 31.22 78 ASP A CA 1
ATOM 587 C C . ASP A 1 79 ? 24.968 31.297 21.922 1.00 30.49 78 ASP A C 1
ATOM 588 O O . ASP A 1 79 ? 25.894 30.801 22.572 1.00 28.38 78 ASP A O 1
ATOM 593 N N . GLU A 1 80 ? 23.810 30.664 21.720 1.00 32.80 79 GLU A N 1
ATOM 594 C CA . GLU A 1 80 ? 23.517 29.369 22.298 1.00 33.65 79 GLU A CA 1
ATOM 595 C C . GLU A 1 80 ? 24.143 28.358 21.342 1.00 32.60 79 GLU A C 1
ATOM 596 O O . GLU A 1 80 ? 24.081 28.551 20.112 1.00 32.39 79 GLU A O 1
ATOM 602 N N . VAL A 1 81 ? 24.764 27.321 21.901 1.00 31.48 80 VAL A N 1
ATOM 603 C CA . VAL A 1 81 ? 25.363 26.240 21.124 1.00 32.04 80 VAL A CA 1
ATOM 604 C C . VAL A 1 81 ? 24.281 25.159 21.136 1.00 32.97 80 VAL A C 1
ATOM 605 O O . VAL A 1 81 ? 24.050 24.528 22.182 1.00 33.47 80 VAL A O 1
ATOM 609 N N . VAL A 1 82 ? 23.591 25.000 20.002 1.00 32.11 81 VAL A N 1
ATOM 610 C CA . VAL A 1 82 ? 22.535 23.980 19.851 1.00 33.15 81 VAL A CA 1
ATOM 611 C C . VAL A 1 82 ? 23.092 22.734 19.165 1.00 33.41 81 VAL A C 1
ATOM 612 O O . VAL A 1 82 ? 24.090 22.820 18.460 1.00 31.65 81 VAL A O 1
ATOM 616 N N . THR A 1 83 ? 22.450 21.589 19.409 1.00 32.71 82 THR A N 1
ATOM 617 C CA . THR A 1 83 ? 22.782 20.318 18.775 1.00 33.65 82 THR A CA 1
ATOM 618 C C . THR A 1 83 ? 21.676 20.072 17.742 1.00 34.59 82 THR A C 1
ATOM 619 O O . THR A 1 83 ? 20.496 20.100 18.113 1.00 36.25 82 THR A O 1
ATOM 623 N N . ILE A 1 84 ? 22.054 19.882 16.468 1.00 33.93 83 ILE A N 1
ATOM 624 C CA . ILE A 1 84 ? 21.113 19.572 15.378 1.00 33.49 83 ILE A CA 1
ATOM 625 C C . ILE A 1 84 ? 21.328 18.099 15.056 1.00 33.14 83 ILE A C 1
ATOM 626 O O . ILE A 1 84 ? 22.426 17.746 14.630 1.00 33.97 83 ILE A O 1
ATOM 631 N N . ALA A 1 85 ? 20.303 17.268 15.288 1.00 31.35 84 ALA A N 1
ATOM 632 C CA . ALA A 1 85 ? 20.310 15.833 14.990 1.00 31.14 84 ALA A CA 1
ATOM 633 C C . ALA A 1 85 ? 19.385 15.598 13.791 1.00 30.60 84 ALA A C 1
ATOM 634 O O . ALA A 1 85 ? 18.332 16.232 13.701 1.00 31.75 84 ALA A O 1
ATOM 636 N N . VAL A 1 86 ? 19.777 14.699 12.886 1.00 29.91 85 VAL A N 1
ATOM 637 C CA . VAL A 1 86 ? 18.993 14.373 11.686 1.00 29.58 85 VAL A CA 1
ATOM 638 C C . VAL A 1 86 ? 18.965 12.862 11.426 1.00 29.98 85 VAL A C 1
ATOM 639 O O . VAL A 1 86 ? 19.948 12.163 11.723 1.00 30.69 85 VAL A O 1
ATOM 643 N N . ARG A 1 87 ? 17.849 12.391 10.858 1.00 30.78 86 ARG A N 1
ATOM 644 C CA . ARG A 1 87 ? 17.643 10.985 10.547 1.00 31.82 86 ARG A CA 1
ATOM 645 C C . ARG A 1 87 ? 16.767 10.769 9.317 1.00 32.04 86 ARG A C 1
ATOM 646 O O . ARG A 1 87 ? 15.662 11.309 9.262 1.00 30.89 86 ARG A O 1
ATOM 654 N N . GLY A 1 88 ? 17.250 9.964 8.355 1.00 30.64 87 GLY A N 1
ATOM 655 C CA . GLY A 1 88 ? 16.487 9.585 7.147 1.00 31.94 87 GLY A CA 1
ATOM 656 C C . GLY A 1 88 ? 15.748 8.374 7.698 1.00 30.94 87 GLY A C 1
ATOM 657 O O . GLY A 1 88 ? 16.172 7.253 7.493 1.00 30.56 87 GLY A O 1
ATOM 658 N N . SER A 1 89 ? 14.650 8.634 8.403 1.00 29.75 88 SER A N 1
ATOM 659 C CA . SER A 1 89 ? 13.871 7.599 9.118 1.00 30.18 88 SER A CA 1
ATOM 660 C C . SER A 1 89 ? 13.233 6.548 8.258 1.00 30.95 88 SER A C 1
ATOM 661 O O . SER A 1 89 ? 13.285 5.366 8.609 1.00 30.92 88 SER A O 1
ATOM 664 N N . ALA A 1 90 ? 12.639 6.984 7.148 1.00 30.85 89 ALA A N 1
ATOM 665 C CA . ALA A 1 90 ? 11.955 6.054 6.270 1.00 30.74 89 ALA A CA 1
ATOM 666 C C . ALA A 1 90 ? 11.751 6.485 4.851 1.00 30.89 89 ALA A C 1
ATOM 667 O O . ALA A 1 90 ? 12.042 7.630 4.485 1.00 31.57 89 ALA A O 1
ATOM 669 N N . TYR A 1 91 ? 11.303 5.518 4.046 1.00 31.09 90 TYR A N 1
ATOM 670 C CA . TYR A 1 91 ? 10.966 5.744 2.655 1.00 32.09 90 TYR A CA 1
ATOM 671 C C . TYR A 1 91 ? 10.045 4.659 2.097 1.00 32.03 90 TYR A C 1
ATOM 672 O O . TYR A 1 91 ? 10.014 3.524 2.616 1.00 28.04 90 TYR A O 1
ATOM 681 N N . ASN A 1 92 ? 9.280 5.053 1.083 1.00 31.69 91 ASN A N 1
ATOM 682 C CA . ASN A 1 92 ? 8.443 4.145 0.303 1.00 33.16 91 ASN A CA 1
ATOM 683 C C . ASN A 1 92 ? 9.004 4.361 -1.150 1.00 33.87 91 ASN A C 1
ATOM 684 O O . ASN A 1 92 ? 10.053 5.047 -1.297 1.00 31.20 91 ASN A O 1
ATOM 689 N N . PRO A 1 93 ? 8.376 3.775 -2.195 1.00 33.89 92 PRO A N 1
ATOM 690 C CA . PRO A 1 93 ? 8.871 3.980 -3.571 1.00 35.39 92 PRO A CA 1
ATOM 691 C C . PRO A 1 93 ? 9.052 5.428 -4.070 1.00 36.44 92 PRO A C 1
ATOM 692 O O . PRO A 1 93 ? 10.037 5.677 -4.753 1.00 39.33 92 PRO A O 1
ATOM 696 N N . TYR A 1 94 ? 8.182 6.349 -3.650 1.00 35.60 93 TYR A N 1
ATOM 697 C CA . TYR A 1 94 ? 8.201 7.763 -4.088 1.00 37.25 93 TYR A CA 1
ATOM 698 C C . TYR A 1 94 ? 8.487 8.851 -3.060 1.00 36.43 93 TYR A C 1
ATOM 699 O O . TYR A 1 94 ? 8.780 9.974 -3.481 1.00 39.06 93 TYR A O 1
ATOM 708 N N . PHE A 1 95 ? 8.412 8.552 -1.757 1.00 34.30 94 PHE A N 1
ATOM 709 C CA . PHE A 1 95 ? 8.619 9.553 -0.693 1.00 32.93 94 PHE A CA 1
ATOM 710 C C . PHE A 1 95 ? 9.611 9.100 0.362 1.00 33.77 94 PHE A C 1
ATOM 711 O O . PHE A 1 95 ? 9.650 7.908 0.682 1.00 32.18 94 PHE A O 1
ATOM 719 N N . ALA A 1 96 ? 10.429 10.045 0.846 1.00 31.67 95 ALA A N 1
ATOM 720 C CA . ALA A 1 96 ? 11.408 9.834 1.916 1.00 31.73 95 ALA A CA 1
ATOM 721 C C . ALA A 1 96 ? 10.915 10.683 3.091 1.00 31.99 95 ALA A C 1
ATOM 722 O O . ALA A 1 96 ? 10.502 11.839 2.882 1.00 33.90 95 ALA A O 1
ATOM 724 N N . TYR A 1 97 ? 10.955 10.111 4.295 1.00 30.92 96 TYR A N 1
ATOM 725 C CA . TYR A 1 97 ? 10.513 10.739 5.549 1.00 31.91 96 TYR A CA 1
ATOM 726 C C . TYR A 1 97 ? 11.753 11.012 6.372 1.00 32.69 96 TYR A C 1
ATOM 727 O O . TYR A 1 97 ? 12.415 10.062 6.793 1.00 32.60 96 TYR A O 1
ATOM 736 N N . ARG A 1 98 ? 12.066 12.296 6.576 1.00 32.75 97 ARG A N 1
ATOM 737 C CA . ARG A 1 98 ? 13.248 12.748 7.314 1.00 31.51 97 ARG A CA 1
ATOM 738 C C . ARG A 1 98 ? 12.866 13.591 8.529 1.00 31.48 97 ARG A C 1
ATOM 739 O O . ARG A 1 98 ? 12.037 14.514 8.420 1.00 31.37 97 ARG A O 1
ATOM 747 N N . GLU A 1 99 ? 13.482 13.259 9.672 1.00 31.21 98 GLU A N 1
ATOM 748 C CA . GLU A 1 99 ? 13.261 13.925 10.951 1.00 32.34 98 GLU A CA 1
ATOM 749 C C . GLU A 1 99 ? 14.491 14.714 11.392 1.00 31.68 98 GLU A C 1
ATOM 750 O O . GLU A 1 99 ? 15.624 14.329 11.077 1.00 32.16 98 GLU A O 1
ATOM 756 N N . PHE A 1 100 ? 14.239 15.801 12.125 1.00 30.18 99 PHE A N 1
ATOM 757 C CA . PHE A 1 100 ? 15.277 16.681 12.665 1.00 29.97 99 PHE A CA 1
ATOM 758 C C . PHE A 1 100 ? 14.907 17.090 14.087 1.00 31.51 99 PHE A C 1
ATOM 759 O O . PHE A 1 100 ? 13.717 17.317 14.369 1.00 32.75 99 PHE A O 1
ATOM 767 N N . TRP A 1 101 ? 15.918 17.170 14.954 1.00 31.47 100 TRP A N 1
ATOM 768 C CA . TRP A 1 101 ? 15.771 17.628 16.333 1.00 31.73 100 TRP A CA 1
ATOM 769 C C . TRP A 1 101 ? 16.812 18.715 16.580 1.00 31.36 100 TRP A C 1
ATOM 770 O O . TRP A 1 101 ? 17.984 18.496 16.248 1.00 33.44 100 TRP A O 1
ATOM 781 N N . ILE A 1 102 ? 16.376 19.854 17.130 1.00 31.85 101 ILE A N 1
ATOM 782 C CA . ILE A 1 102 ? 17.244 20.971 17.537 1.00 32.75 101 ILE A CA 1
ATOM 783 C C . ILE A 1 102 ? 17.138 20.957 19.056 1.00 32.29 101 ILE A C 1
ATOM 784 O O . ILE A 1 102 ? 16.037 21.139 19.590 1.00 32.53 101 ILE A O 1
ATOM 789 N N . ARG A 1 103 ? 18.264 20.709 19.732 1.00 31.40 102 ARG A N 1
ATOM 790 C CA . ARG A 1 103 ? 18.339 20.626 21.199 1.00 31.34 102 ARG A CA 1
ATOM 791 C C . ARG A 1 103 ? 19.364 21.584 21.779 1.00 30.92 102 ARG A C 1
ATOM 792 O O . ARG A 1 103 ? 20.325 21.942 21.096 1.00 30.10 102 ARG A O 1
ATOM 800 N N . ASP A 1 104 ? 19.150 21.984 23.036 1.00 31.46 103 ASP A N 1
ATOM 801 C CA . ASP A 1 104 ? 20.101 22.845 23.783 1.00 31.61 103 ASP A CA 1
ATOM 802 C C . ASP A 1 104 ? 21.295 21.958 24.263 1.00 32.79 103 ASP A C 1
ATOM 803 O O . ASP A 1 104 ? 21.292 20.724 24.032 1.00 30.26 103 ASP A O 1
ATOM 808 N N . ALA A 1 105 ? 22.267 22.568 24.959 1.00 32.99 104 ALA A N 1
ATOM 809 C CA . ALA A 1 105 ? 23.469 21.856 25.516 1.00 32.26 104 ALA A CA 1
ATOM 810 C C . ALA A 1 105 ? 23.157 20.671 26.467 1.00 31.73 104 ALA A C 1
ATOM 811 O O . ALA A 1 105 ? 23.937 19.709 26.531 1.00 33.06 104 ALA A O 1
ATOM 813 N N . ASP A 1 106 ? 22.035 20.760 27.195 1.00 31.07 105 ASP A N 1
ATOM 814 C CA . ASP A 1 106 ? 21.546 19.682 28.086 1.00 31.12 105 ASP A CA 1
ATOM 815 C C . ASP A 1 106 ? 20.754 18.592 27.340 1.00 30.29 105 ASP A C 1
ATOM 816 O O . ASP A 1 106 ? 20.407 17.576 27.948 1.00 30.37 105 ASP A O 1
ATOM 821 N N . GLY A 1 107 ? 20.472 18.801 26.049 1.00 29.57 106 GLY A N 1
ATOM 822 C CA . GLY A 1 107 ? 19.709 17.885 25.237 1.00 30.92 106 GLY A CA 1
ATOM 823 C C . GLY A 1 107 ? 18.209 18.081 25.322 1.00 31.85 106 GLY A C 1
ATOM 824 O O . GLY A 1 107 ? 17.501 17.172 24.929 1.00 28.92 106 GLY A O 1
ATOM 825 N N . GLN A 1 108 ? 17.718 19.226 25.834 1.00 31.86 107 GLN A N 1
ATOM 826 C CA . GLN A 1 108 ? 16.274 19.510 25.901 1.00 32.91 107 GLN A CA 1
ATOM 827 C C . GLN A 1 108 ? 15.870 19.931 24.491 1.00 32.04 107 GLN A C 1
ATOM 828 O O . GLN A 1 108 ? 16.579 20.714 23.851 1.00 31.99 107 GLN A O 1
ATOM 834 N N . GLN A 1 109 ? 14.750 19.407 24.013 1.00 30.18 108 GLN A N 1
ATOM 835 C CA . GLN A 1 109 ? 14.251 19.708 22.674 1.00 31.84 108 GLN A CA 1
ATOM 836 C C . GLN A 1 109 ? 13.758 21.167 22.559 1.00 31.46 108 GLN A C 1
ATOM 837 O O . GLN A 1 109 ? 12.942 21.606 23.364 1.00 30.68 108 GLN A O 1
ATOM 843 N N . LEU A 1 110 ? 14.319 21.893 21.583 1.00 31.88 109 LEU A N 1
ATOM 844 C CA . LEU A 1 110 ? 13.960 23.288 21.257 1.00 32.01 109 LEU A CA 1
ATOM 845 C C . LEU A 1 110 ? 12.961 23.256 20.098 1.00 31.75 109 LEU A C 1
ATOM 846 O O . LEU A 1 110 ? 11.940 23.955 20.145 1.00 32.48 109 LEU A O 1
ATOM 851 N N . ALA A 1 111 ? 13.286 22.477 19.055 1.00 32.83 110 ALA A N 1
ATOM 852 C CA . ALA A 1 111 ? 12.434 22.266 17.889 1.00 31.96 110 ALA A CA 1
ATOM 853 C C . ALA A 1 111 ? 12.528 20.827 17.360 1.00 32.43 110 ALA A C 1
ATOM 854 O O . ALA A 1 111 ? 13.584 20.180 17.475 1.00 32.48 110 ALA A O 1
ATOM 856 N N . TYR A 1 112 ? 11.406 20.347 16.815 1.00 31.80 111 TYR A N 1
ATOM 857 C CA . TYR A 1 112 ? 11.279 19.018 16.198 1.00 32.04 111 TYR A CA 1
ATOM 858 C C . TYR A 1 112 ? 10.654 19.237 14.833 1.00 32.10 111 TYR A C 1
ATOM 859 O O . TYR A 1 112 ? 9.591 19.843 14.756 1.00 31.58 111 TYR A O 1
ATOM 868 N N . ILE A 1 113 ? 11.316 18.730 13.789 1.00 32.74 112 ILE A N 1
ATOM 869 C CA . ILE A 1 113 ? 10.888 18.890 12.408 1.00 31.91 112 ILE A CA 1
ATOM 870 C C . ILE A 1 113 ? 10.737 17.538 11.719 1.00 32.39 112 ILE A C 1
ATOM 871 O O . ILE A 1 113 ? 11.640 16.700 11.831 1.00 32.10 112 ILE A O 1
ATOM 876 N N . THR A 1 114 ? 9.574 17.319 11.096 1.00 30.78 113 THR A N 1
ATOM 877 C CA . THR A 1 114 ? 9.305 16.143 10.254 1.00 31.87 113 THR A CA 1
ATOM 878 C C . THR A 1 114 ? 9.219 16.702 8.839 1.00 32.39 113 THR A C 1
ATOM 879 O O . THR A 1 114 ? 8.837 17.871 8.642 1.00 32.36 113 THR A O 1
ATOM 883 N N . SER A 1 115 ? 9.561 15.869 7.854 1.00 32.66 114 SER A N 1
ATOM 884 C CA . SER A 1 115 ? 9.551 16.297 6.457 1.00 32.46 114 SER A CA 1
ATOM 885 C C . SER A 1 115 ? 9.379 15.188 5.457 1.00 32.72 114 SER A C 1
ATOM 886 O O . SER A 1 115 ? 9.712 14.036 5.761 1.00 32.94 114 SER A O 1
ATOM 889 N N . ILE A 1 116 ? 8.851 15.563 4.286 1.00 32.67 115 ILE A N 1
ATOM 890 C CA . ILE A 1 116 ? 8.616 14.672 3.152 1.00 31.35 115 ILE A CA 1
ATOM 891 C C . ILE A 1 116 ? 9.459 15.207 1.984 1.00 32.91 115 ILE A C 1
ATOM 892 O O . ILE A 1 116 ? 9.369 16.405 1.655 1.00 30.13 115 ILE A O 1
ATOM 897 N N . TRP A 1 117 ? 10.249 14.309 1.380 1.00 32.43 116 TRP A N 1
ATOM 898 C CA . TRP A 1 117 ? 11.117 14.600 0.243 1.00 33.87 116 TRP A CA 1
ATOM 899 C C . TRP A 1 117 ? 10.801 13.645 -0.906 1.00 35.63 116 TRP A C 1
ATOM 900 O O . TRP A 1 117 ? 10.454 12.475 -0.671 1.00 34.82 116 TRP A O 1
ATOM 911 N N . VAL A 1 118 ? 10.883 14.171 -2.129 1.00 35.45 117 VAL A N 1
ATOM 912 C CA . VAL A 1 118 ? 10.686 13.404 -3.367 1.00 37.09 117 VAL A CA 1
ATOM 913 C C . VAL A 1 118 ? 11.989 13.510 -4.175 1.00 38.87 117 VAL A C 1
ATOM 914 O O . VAL A 1 118 ? 12.815 14.414 -3.945 1.00 38.11 117 VAL A O 1
ATOM 934 N N . SER A 1 121 ? 13.627 14.193 -11.249 1.00 53.15 120 SER A N 1
ATOM 935 C CA . SER A 1 121 ? 14.518 13.901 -12.393 1.00 53.94 120 SER A CA 1
ATOM 936 C C . SER A 1 121 ? 15.055 15.215 -12.972 1.00 53.96 120 SER A C 1
ATOM 937 O O . SER A 1 121 ? 14.264 16.091 -13.298 1.00 53.14 120 SER A O 1
ATOM 940 N N . GLN A 1 122 ? 16.383 15.346 -13.065 1.00 55.13 121 GLN A N 1
ATOM 941 C CA . GLN A 1 122 ? 17.045 16.552 -13.629 1.00 56.53 121 GLN A CA 1
ATOM 942 C C . GLN A 1 122 ? 16.761 16.770 -15.143 1.00 56.49 121 GLN A C 1
ATOM 943 O O . GLN A 1 122 ? 16.795 17.919 -15.602 1.00 54.67 121 GLN A O 1
ATOM 949 N N . THR A 1 123 ? 16.487 15.681 -15.883 1.00 57.72 122 THR A N 1
ATOM 950 C CA . THR A 1 123 ? 16.182 15.706 -17.330 1.00 58.64 122 THR A CA 1
ATOM 951 C C . THR A 1 123 ? 14.683 15.920 -17.604 1.00 60.36 122 THR A C 1
ATOM 952 O O . THR A 1 123 ? 14.303 16.960 -18.165 1.00 61.24 122 THR A O 1
ATOM 956 N N . THR A 1 124 ? 13.851 14.956 -17.180 1.00 60.68 123 THR A N 1
ATOM 957 C CA . THR A 1 124 ? 12.379 15.004 -17.395 1.00 60.23 123 THR A CA 1
ATOM 958 C C . THR A 1 124 ? 11.589 15.981 -16.491 1.00 59.62 123 THR A C 1
ATOM 959 O O . THR A 1 124 ? 10.413 16.211 -16.774 1.00 59.85 123 THR A O 1
ATOM 963 N N . ARG A 1 125 ? 12.202 16.503 -15.413 1.00 59.27 124 ARG A N 1
ATOM 964 C CA . ARG A 1 125 ? 11.573 17.459 -14.454 1.00 59.04 124 ARG A CA 1
ATOM 965 C C . ARG A 1 125 ? 10.315 16.931 -13.687 1.00 57.85 124 ARG A C 1
ATOM 966 O O . ARG A 1 125 ? 9.541 17.730 -13.154 1.00 57.58 124 ARG A O 1
ATOM 970 N N . ARG A 1 126 ? 10.162 15.598 -13.605 1.00 56.81 125 ARG A N 1
ATOM 971 C CA . ARG A 1 126 ? 9.041 14.903 -12.940 1.00 56.42 125 ARG A CA 1
ATOM 972 C C . ARG A 1 126 ? 9.534 13.993 -11.808 1.00 54.79 125 ARG A C 1
ATOM 973 O O . ARG A 1 126 ? 10.711 13.597 -11.787 1.00 52.88 125 ARG A O 1
ATOM 976 N N . ILE A 1 127 ? 8.616 13.653 -10.893 1.00 53.66 126 ILE A N 1
ATOM 977 C CA . ILE A 1 127 ? 8.911 12.782 -9.747 1.00 53.53 126 ILE A CA 1
ATOM 978 C C . ILE A 1 127 ? 9.118 11.344 -10.249 1.00 51.73 126 ILE A C 1
ATOM 979 O O . ILE A 1 127 ? 8.309 10.841 -11.040 1.00 51.24 126 ILE A O 1
ATOM 984 N N . VAL A 1 128 ? 10.215 10.730 -9.800 1.00 49.29 127 VAL A N 1
ATOM 985 C CA . VAL A 1 128 ? 10.590 9.345 -10.125 1.00 48.77 127 VAL A CA 1
ATOM 986 C C . VAL A 1 128 ? 10.707 8.544 -8.835 1.00 48.38 127 VAL A C 1
ATOM 987 O O . VAL A 1 128 ? 10.694 9.136 -7.725 1.00 47.08 127 VAL A O 1
ATOM 991 N N . LYS A 1 129 ? 10.814 7.213 -8.969 1.00 47.38 128 LYS A N 1
ATOM 992 C CA . LYS A 1 129 ? 11.004 6.343 -7.793 1.00 48.55 128 LYS A CA 1
ATOM 993 C C . LYS A 1 129 ? 12.364 6.639 -7.144 1.00 48.89 128 LYS A C 1
ATOM 994 O O . LYS A 1 129 ? 13.334 6.998 -7.839 1.00 49.67 128 LYS A O 1
ATOM 1000 N N . ILE A 1 130 ? 12.397 6.509 -5.817 1.00 48.78 129 ILE A N 1
ATOM 1001 C CA . ILE A 1 130 ? 13.598 6.753 -5.032 1.00 47.81 129 ILE A CA 1
ATOM 1002 C C . ILE A 1 130 ? 14.594 5.638 -5.369 1.00 48.77 129 ILE A C 1
ATOM 1003 O O . ILE A 1 130 ? 14.255 4.443 -5.268 1.00 48.75 129 ILE A O 1
ATOM 1008 N N . LEU A 1 131 ? 15.783 6.057 -5.817 1.00 49.29 130 LEU A N 1
ATOM 1009 C CA . LEU A 1 131 ? 16.885 5.166 -6.162 1.00 49.10 130 LEU A CA 1
ATOM 1010 C C . LEU A 1 131 ? 17.391 4.639 -4.809 1.00 48.97 130 LEU A C 1
ATOM 1011 O O . LEU A 1 131 ? 17.856 5.465 -4.011 1.00 48.81 130 LEU A O 1
ATOM 1016 N N . PRO A 1 132 ? 17.276 3.300 -4.534 1.00 48.93 131 PRO A N 1
ATOM 1017 C CA . PRO A 1 132 ? 17.694 2.737 -3.228 1.00 48.46 131 PRO A CA 1
ATOM 1018 C C . PRO A 1 132 ? 19.147 3.019 -2.813 1.00 47.79 131 PRO A C 1
ATOM 1019 O O . PRO A 1 132 ? 19.379 3.164 -1.615 1.00 46.58 131 PRO A O 1
ATOM 1023 N N . GLU A 1 133 ? 20.078 3.109 -3.783 1.00 45.97 132 GLU A N 1
ATOM 1024 C CA . GLU A 1 133 ? 21.499 3.457 -3.496 1.00 44.65 132 GLU A CA 1
ATOM 1025 C C . GLU A 1 133 ? 21.674 4.890 -2.902 1.00 42.14 132 GLU A C 1
ATOM 1026 O O . GLU A 1 133 ? 22.683 5.133 -2.235 1.00 40.95 132 GLU A O 1
ATOM 1032 N N . LEU A 1 134 ? 20.714 5.802 -3.152 1.00 40.79 133 LEU A N 1
ATOM 1033 C CA . LEU A 1 134 ? 20.705 7.177 -2.592 1.00 39.71 133 LEU A CA 1
ATOM 1034 C C . LEU A 1 134 ? 19.983 7.308 -1.217 1.00 38.33 133 LEU A C 1
ATOM 1035 O O . LEU A 1 134 ? 20.034 8.391 -0.630 1.00 38.80 133 LEU A O 1
ATOM 1040 N N . VAL A 1 135 ? 19.291 6.251 -0.751 1.00 37.90 134 VAL A N 1
ATOM 1041 C CA . VAL A 1 135 ? 18.615 6.190 0.586 1.00 37.86 134 VAL A CA 1
ATOM 1042 C C . VAL A 1 135 ? 19.220 5.130 1.515 1.00 36.67 134 VAL A C 1
ATOM 1043 O O . VAL A 1 135 ? 19.236 5.358 2.721 1.00 36.37 134 VAL A O 1
ATOM 1047 N N . ALA A 1 136 ? 19.647 3.977 0.968 1.00 36.44 135 ALA A N 1
ATOM 1048 C CA . ALA A 1 136 ? 20.299 2.863 1.731 1.00 36.42 135 ALA A CA 1
ATOM 1049 C C . ALA A 1 136 ? 21.372 3.279 2.765 1.00 35.09 135 ALA A C 1
ATOM 1050 O O . ALA A 1 136 ? 21.307 2.773 3.899 1.00 35.62 135 ALA A O 1
ATOM 1052 N N . PRO A 1 137 ? 22.339 4.184 2.390 1.00 34.55 136 PRO A N 1
ATOM 1053 C CA . PRO A 1 137 ? 23.379 4.663 3.348 1.00 34.52 136 PRO A CA 1
ATOM 1054 C C . PRO A 1 137 ? 22.852 5.295 4.655 1.00 32.39 136 PRO A C 1
ATOM 1055 O O . PRO A 1 137 ? 23.517 5.184 5.673 1.00 31.67 136 PRO A O 1
ATOM 1059 N N . TYR A 1 138 ? 21.652 5.886 4.624 1.00 32.55 137 TYR A N 1
ATOM 1060 C CA . TYR A 1 138 ? 21.017 6.453 5.837 1.00 32.67 137 TYR A CA 1
ATOM 1061 C C . TYR A 1 138 ? 20.431 5.376 6.796 1.00 31.46 137 TYR A C 1
ATOM 1062 O O . TYR A 1 138 ? 20.038 5.750 7.910 1.00 31.62 137 TYR A O 1
ATOM 1071 N N . GLN A 1 139 ? 20.357 4.095 6.353 1.00 33.62 138 GLN A N 1
ATOM 1072 C CA A GLN A 1 139 ? 19.792 2.961 7.113 0.50 33.66 138 GLN A CA 1
ATOM 1073 C CA B GLN A 1 139 ? 19.796 2.966 7.135 0.50 33.73 138 GLN A CA 1
ATOM 1074 C C . GLN A 1 139 ? 18.287 3.209 7.380 1.00 33.40 138 GLN A C 1
ATOM 1075 O O . GLN A 1 139 ? 17.750 2.859 8.430 1.00 34.25 138 GLN A O 1
ATOM 1086 N N . SER A 1 140 ? 17.606 3.789 6.374 1.00 33.69 139 SER A N 1
ATOM 1087 C CA . SER A 1 140 ? 16.184 4.126 6.438 1.00 33.62 139 SER A CA 1
ATOM 1088 C C . SER A 1 140 ? 15.292 2.892 6.429 1.00 33.93 139 SER A C 1
ATOM 1089 O O . SER A 1 140 ? 15.601 1.927 5.737 1.00 32.93 139 SER A O 1
ATOM 1092 N N . GLU A 1 141 ? 14.186 2.953 7.180 1.00 33.79 140 GLU A N 1
ATOM 1093 C CA . GLU A 1 141 ? 13.225 1.851 7.270 1.00 34.27 140 GLU A CA 1
ATOM 1094 C C . GLU A 1 141 ? 12.300 1.918 6.062 1.00 32.55 140 GLU A C 1
ATOM 1095 O O . GLU A 1 141 ? 11.699 2.959 5.799 1.00 31.84 140 GLU A O 1
ATOM 1101 N N . VAL A 1 142 ? 12.174 0.813 5.335 1.00 31.34 141 VAL A N 1
ATOM 1102 C CA . VAL A 1 142 ? 11.264 0.749 4.180 1.00 32.07 141 VAL A CA 1
ATOM 1103 C C . VAL A 1 142 ? 9.827 0.560 4.730 1.00 32.01 141 VAL A C 1
ATOM 1104 O O . VAL A 1 142 ? 9.614 -0.208 5.687 1.00 32.02 141 VAL A O 1
ATOM 1108 N N . VAL A 1 143 ? 8.880 1.307 4.159 1.00 31.99 142 VAL A N 1
ATOM 1109 C CA . VAL A 1 143 ? 7.452 1.264 4.522 1.00 33.22 142 VAL A CA 1
ATOM 1110 C C . VAL A 1 143 ? 6.564 1.296 3.284 1.00 34.26 142 VAL A C 1
ATOM 1111 O O . VAL A 1 143 ? 7.039 1.658 2.202 1.00 33.98 142 VAL A O 1
ATOM 1115 N N . LYS A 1 144 ? 5.299 0.897 3.444 1.00 36.90 143 LYS A N 1
ATOM 1116 C CA . LYS A 1 144 ? 4.301 0.964 2.361 1.00 40.07 143 LYS A CA 1
ATOM 1117 C C . LYS A 1 144 ? 3.730 2.388 2.412 1.00 40.66 143 LYS A C 1
ATOM 1118 O O . LYS A 1 144 ? 3.804 3.116 1.418 1.00 40.27 143 LYS A O 1
ATOM 1124 N N . ARG A 1 145 ? 3.197 2.758 3.589 1.00 41.70 144 ARG A N 1
ATOM 1125 C CA . ARG A 1 145 ? 2.588 4.058 3.869 1.00 43.48 144 ARG A CA 1
ATOM 1126 C C . ARG A 1 145 ? 3.589 4.981 4.561 1.00 42.07 144 ARG A C 1
ATOM 1127 O O . ARG A 1 145 ? 4.028 4.690 5.681 1.00 43.03 144 ARG A O 1
ATOM 1130 N N . ILE A 1 146 ? 3.933 6.086 3.894 1.00 41.82 145 ILE A N 1
ATOM 1131 C CA . ILE A 1 146 ? 4.847 7.106 4.423 1.00 42.72 145 ILE A CA 1
ATOM 1132 C C . ILE A 1 146 ? 3.989 7.933 5.434 1.00 41.76 145 ILE A C 1
ATOM 1133 O O . ILE A 1 146 ? 2.776 8.091 5.186 1.00 41.40 145 ILE A O 1
ATOM 1138 N N . PRO A 1 147 ? 4.559 8.405 6.582 1.00 42.15 146 PRO A N 1
ATOM 1139 C CA . PRO A 1 147 ? 3.751 9.209 7.533 1.00 41.91 146 PRO A CA 1
ATOM 1140 C C . PRO A 1 147 ? 3.145 10.490 6.920 1.00 41.43 146 PRO A C 1
ATOM 1141 O O . PRO A 1 147 ? 3.788 11.126 6.070 1.00 39.44 146 PRO A O 1
ATOM 1145 N N . ARG A 1 148 ? 1.895 10.777 7.289 1.00 41.30 147 ARG A N 1
ATOM 1146 C CA . ARG A 1 148 ? 1.170 11.950 6.802 1.00 42.62 147 ARG A CA 1
ATOM 1147 C C . ARG A 1 148 ? 1.448 13.140 7.720 1.00 40.56 147 ARG A C 1
ATOM 1148 O O . ARG A 1 148 ? 1.383 13.006 8.946 1.00 40.88 147 ARG A O 1
ATOM 1152 N N . LEU A 1 149 ? 1.817 14.270 7.118 1.00 40.15 148 LEU A N 1
ATOM 1153 C CA . LEU A 1 149 ? 2.045 15.537 7.821 1.00 38.99 148 LEU A CA 1
ATOM 1154 C C . LEU A 1 149 ? 0.745 16.339 7.642 1.00 40.71 148 LEU A C 1
ATOM 1155 O O . LEU A 1 149 ? 0.163 16.284 6.545 1.00 42.86 148 LEU A O 1
ATOM 1160 N N . PRO A 1 150 ? 0.306 17.113 8.674 1.00 43.43 149 PRO A N 1
ATOM 1161 C CA . PRO A 1 150 ? -0.945 17.889 8.515 1.00 44.27 149 PRO A CA 1
ATOM 1162 C C . PRO A 1 150 ? -0.796 18.947 7.407 1.00 44.66 149 PRO A C 1
ATOM 1163 O O . PRO A 1 150 ? 0.236 19.633 7.358 1.00 43.39 149 PRO A O 1
ATOM 1167 N N . ARG A 1 151 ? -1.743 18.968 6.464 1.00 45.99 150 ARG A N 1
ATOM 1168 C CA . ARG A 1 151 ? -1.704 19.938 5.365 1.00 48.30 150 ARG A CA 1
ATOM 1169 C C . ARG A 1 151 ? -1.934 21.357 5.889 1.00 45.51 150 ARG A C 1
ATOM 1170 O O . ARG A 1 151 ? -2.680 21.526 6.870 1.00 46.76 150 ARG A O 1
ATOM 1175 N N . PRO A 1 152 ? -1.245 22.368 5.297 1.00 44.27 151 PRO A N 1
ATOM 1176 C CA . PRO A 1 152 ? -1.570 23.743 5.679 1.00 42.83 151 PRO A CA 1
ATOM 1177 C C . PRO A 1 152 ? -2.996 24.099 5.185 1.00 43.95 151 PRO A C 1
ATOM 1178 O O . PRO A 1 152 ? -3.537 23.427 4.270 1.00 42.81 151 PRO A O 1
ATOM 1182 N N . ILE A 1 153 ? -3.588 25.132 5.794 1.00 44.06 152 ILE A N 1
ATOM 1183 C CA . ILE A 1 153 ? -4.918 25.647 5.409 1.00 43.28 152 ILE A CA 1
ATOM 1184 C C . ILE A 1 153 ? -4.795 26.112 3.955 1.00 42.55 152 ILE A C 1
ATOM 1185 O O . ILE A 1 153 ? -3.784 26.748 3.602 1.00 42.79 152 ILE A O 1
ATOM 1190 N N . SER A 1 154 ? -5.750 25.701 3.107 1.00 41.62 153 SER A N 1
ATOM 1191 C CA . SER A 1 154 ? -5.767 26.106 1.691 1.00 41.94 153 SER A CA 1
ATOM 1192 C C . SER A 1 154 ? -6.073 27.606 1.746 1.00 41.62 153 SER A C 1
ATOM 1193 O O . SER A 1 154 ? -7.137 27.993 2.247 1.00 41.15 153 SER A O 1
ATOM 1196 N N . PHE A 1 155 ? -5.103 28.426 1.326 1.00 40.44 154 PHE A N 1
ATOM 1197 C CA . PHE A 1 155 ? -5.239 29.883 1.401 1.00 39.56 154 PHE A CA 1
ATOM 1198 C C . PHE A 1 155 ? -6.359 30.447 0.515 1.00 39.32 154 PHE A C 1
ATOM 1199 O O . PHE A 1 155 ? -6.418 30.148 -0.679 1.00 41.33 154 PHE A O 1
ATOM 1207 N N . GLU A 1 156 ? -7.182 31.297 1.132 1.00 37.77 155 GLU A N 1
ATOM 1208 C CA . GLU A 1 156 ? -8.275 32.020 0.478 1.00 36.91 155 GLU A CA 1
ATOM 1209 C C . GLU A 1 156 ? -8.280 33.460 1.026 1.00 34.62 155 GLU A C 1
ATOM 1210 O O . GLU A 1 156 ? -7.990 33.671 2.218 1.00 31.94 155 GLU A O 1
ATOM 1216 N N . ALA A 1 157 ? -8.614 34.432 0.171 1.00 33.88 156 ALA A N 1
ATOM 1217 C CA . ALA A 1 157 ? -8.658 35.854 0.580 1.00 33.02 156 ALA A CA 1
ATOM 1218 C C . ALA A 1 157 ? -9.759 36.113 1.631 1.00 30.60 156 ALA A C 1
ATOM 1219 O O . ALA A 1 157 ? -10.772 35.409 1.655 1.00 31.39 156 ALA A O 1
ATOM 1221 N N . THR A 1 158 ? -9.470 37.036 2.547 1.00 29.91 157 THR A N 1
ATOM 1222 C CA . THR A 1 158 ? -10.385 37.495 3.611 1.00 29.53 157 THR A CA 1
ATOM 1223 C C . THR A 1 158 ? -10.401 39.034 3.585 1.00 29.88 157 THR A C 1
ATOM 1224 O O . THR A 1 158 ? -9.615 39.656 2.851 1.00 28.42 157 THR A O 1
ATOM 1228 N N . ASP A 1 159 ? -11.249 39.629 4.422 1.00 29.62 158 ASP A N 1
ATOM 1229 C CA . ASP A 1 159 ? -11.349 41.107 4.539 1.00 30.48 158 ASP A CA 1
ATOM 1230 C C . ASP A 1 159 ? -10.117 41.774 5.170 1.00 30.97 158 ASP A C 1
ATOM 1231 O O . ASP A 1 159 ? -9.964 42.978 5.006 1.00 30.29 158 ASP A O 1
ATOM 1236 N N . THR A 1 160 ? -9.263 41.004 5.872 1.00 30.19 159 THR A N 1
ATOM 1237 C CA . THR A 1 160 ? -8.045 41.503 6.526 1.00 30.95 159 THR A CA 1
ATOM 1238 C C . THR A 1 160 ? -6.739 40.931 5.914 1.00 32.21 159 THR A C 1
ATOM 1239 O O . THR A 1 160 ? -5.682 41.032 6.562 1.00 33.65 159 THR A O 1
ATOM 1243 N N . THR A 1 161 ? -6.794 40.373 4.684 1.00 31.70 160 THR A N 1
ATOM 1244 C CA . THR A 1 161 ? -5.618 39.796 4.002 1.00 32.20 160 THR A CA 1
ATOM 1245 C C . THR A 1 161 ? -4.524 40.859 3.790 1.00 32.62 160 THR A C 1
ATOM 1246 O O . THR A 1 161 ? -4.820 41.926 3.256 1.00 30.21 160 THR A O 1
ATOM 1250 N N . ILE A 1 162 ? -3.319 40.554 4.291 1.00 33.79 161 ILE A N 1
ATOM 1251 C CA . ILE A 1 162 ? -2.126 41.390 4.179 1.00 35.16 161 ILE A CA 1
ATOM 1252 C C . ILE A 1 162 ? -1.406 40.820 2.965 1.00 36.75 161 ILE A C 1
ATOM 1253 O O . ILE A 1 162 ? -1.180 39.601 2.911 1.00 35.40 161 ILE A O 1
ATOM 1258 N N . THR A 1 163 ? -1.052 41.688 2.016 1.00 36.59 162 THR A N 1
ATOM 1259 C CA . THR A 1 163 ? -0.345 41.324 0.785 1.00 38.51 162 THR A CA 1
ATOM 1260 C C . THR A 1 163 ? 0.877 42.245 0.601 1.00 38.49 162 THR A C 1
ATOM 1261 O O . THR A 1 163 ? 0.731 43.461 0.722 1.00 36.62 162 THR A O 1
ATOM 1265 N N . LYS A 1 164 ? 2.049 41.647 0.340 1.00 38.33 163 LYS A N 1
ATOM 1266 C CA . LYS A 1 164 ? 3.313 42.367 0.089 1.00 38.32 163 LYS A CA 1
ATOM 1267 C C . LYS A 1 164 ? 4.113 41.707 -1.043 1.00 38.12 163 LYS A C 1
ATOM 1268 O O . LYS A 1 164 ? 4.220 40.465 -1.049 1.00 37.61 163 LYS A O 1
ATOM 1274 N N . PRO A 1 165 ? 4.672 42.518 -1.989 1.00 38.06 164 PRO A N 1
ATOM 1275 C CA . PRO A 1 165 ? 5.491 41.936 -3.042 1.00 38.14 164 PRO A CA 1
ATOM 1276 C C . PRO A 1 165 ? 6.953 41.762 -2.567 1.00 37.19 164 PRO A C 1
ATOM 1277 O O . PRO A 1 165 ? 7.423 42.518 -1.700 1.00 37.11 164 PRO A O 1
ATOM 1281 N N . TYR A 1 166 ? 7.620 40.730 -3.084 1.00 36.25 165 TYR A N 1
ATOM 1282 C CA . TYR A 1 166 ? 9.043 40.449 -2.818 1.00 36.38 165 TYR A CA 1
ATOM 1283 C C . TYR A 1 166 ? 9.690 39.969 -4.115 1.00 37.00 165 TYR A C 1
ATOM 1284 O O . TYR A 1 166 ? 9.093 39.158 -4.820 1.00 39.78 165 TYR A O 1
ATOM 1293 N N . HIS A 1 167 ? 10.879 40.478 -4.428 1.00 38.01 166 HIS A N 1
ATOM 1294 C CA . HIS A 1 167 ? 11.637 40.076 -5.626 1.00 38.12 166 HIS A CA 1
ATOM 1295 C C . HIS A 1 167 ? 12.650 39.038 -5.176 1.00 37.75 166 HIS A C 1
ATOM 1296 O O . HIS A 1 167 ? 13.221 39.165 -4.077 1.00 39.84 166 HIS A O 1
ATOM 1303 N N . VAL A 1 168 ? 12.852 38.006 -6.010 1.00 36.63 167 VAL A N 1
ATOM 1304 C CA . VAL A 1 168 ? 13.792 36.914 -5.732 1.00 35.49 167 VAL A CA 1
ATOM 1305 C C . VAL A 1 168 ? 15.172 37.486 -6.042 1.00 33.97 167 VAL A C 1
ATOM 1306 O O . VAL A 1 168 ? 15.439 37.862 -7.179 1.00 34.38 167 VAL A O 1
ATOM 1310 N N . ARG A 1 169 ? 16.009 37.571 -5.015 1.00 33.88 168 ARG A N 1
ATOM 1311 C CA . ARG A 1 169 ? 17.364 38.131 -5.128 1.00 34.58 168 ARG A CA 1
ATOM 1312 C C . ARG A 1 169 ? 18.375 37.091 -5.525 1.00 35.63 168 ARG A C 1
ATOM 1313 O O . ARG A 1 169 ? 18.101 35.882 -5.434 1.00 34.24 168 ARG A O 1
ATOM 1321 N N . PHE A 1 170 ? 19.552 37.579 -5.946 1.00 35.64 169 PHE A N 1
ATOM 1322 C CA . PHE A 1 170 ? 20.687 36.726 -6.307 1.00 37.16 169 PHE A CA 1
ATOM 1323 C C . PHE A 1 170 ? 21.077 35.863 -5.093 1.00 36.59 169 PHE A C 1
ATOM 1324 O O . PHE A 1 170 ? 21.121 34.646 -5.242 1.00 34.41 169 PHE A O 1
ATOM 1332 N N . PHE A 1 171 ? 21.225 36.482 -3.904 1.00 38.40 170 PHE A N 1
ATOM 1333 C CA . PHE A 1 171 ? 21.583 35.730 -2.663 1.00 38.81 170 PHE A CA 1
ATOM 1334 C C . PHE A 1 171 ? 20.512 34.725 -2.163 1.00 39.59 170 PHE A C 1
ATOM 1335 O O . PHE A 1 171 ? 20.827 33.936 -1.268 1.00 40.24 170 PHE A O 1
ATOM 1343 N N . ASP A 1 172 ? 19.279 34.760 -2.706 1.00 40.00 171 ASP A N 1
ATOM 1344 C CA . ASP A 1 172 ? 18.248 33.741 -2.401 1.00 40.23 171 ASP A CA 1
ATOM 1345 C C . ASP A 1 172 ? 18.545 32.390 -3.076 1.00 42.14 171 ASP A C 1
ATOM 1346 O O . ASP A 1 172 ? 17.945 31.407 -2.666 1.00 40.71 171 ASP A O 1
ATOM 1351 N N . ILE A 1 173 ? 19.432 32.357 -4.090 1.00 44.40 172 ILE A N 1
ATOM 1352 C CA . ILE A 1 173 ? 19.818 31.158 -4.831 1.00 47.60 172 ILE A CA 1
ATOM 1353 C C . ILE A 1 173 ? 21.047 30.597 -4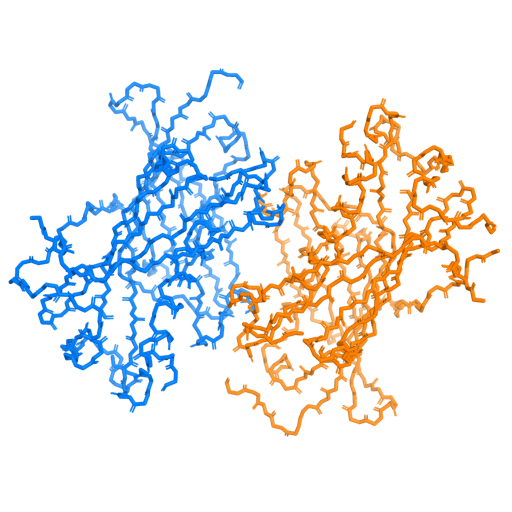.104 1.00 48.17 172 ILE A C 1
ATOM 1354 O O . ILE A 1 173 ? 22.084 31.261 -4.077 1.00 47.58 172 ILE A O 1
ATOM 1359 N N . ASP A 1 174 ? 20.937 29.414 -3.494 1.00 50.85 173 ASP A N 1
ATOM 1360 C CA . ASP A 1 174 ? 22.083 28.787 -2.749 1.00 52.74 173 ASP A CA 1
ATOM 1361 C C . ASP A 1 174 ? 22.993 27.974 -3.733 1.00 53.20 173 ASP A C 1
ATOM 1362 O O . ASP A 1 174 ? 22.660 27.909 -4.939 1.00 51.78 173 ASP A O 1
ATOM 1367 N N . PRO A 1 175 ? 24.166 27.433 -3.263 1.00 53.11 174 PRO A N 1
ATOM 1368 C CA . PRO A 1 175 ? 25.125 26.646 -4.097 1.00 53.55 174 PRO A CA 1
ATOM 1369 C C . PRO A 1 175 ? 24.575 25.582 -5.086 1.00 53.66 174 PRO A C 1
ATOM 1370 O O . PRO A 1 175 ? 25.191 25.417 -6.149 1.00 53.62 174 PRO A O 1
ATOM 1374 N N . ASN A 1 176 ? 23.418 24.953 -4.795 1.00 53.11 175 ASN A N 1
ATOM 1375 C CA . ASN A 1 176 ? 22.787 23.960 -5.730 1.00 53.42 175 ASN A CA 1
ATOM 1376 C C . ASN A 1 176 ? 22.055 24.567 -6.987 1.00 52.39 175 ASN A C 1
ATOM 1377 O O . ASN A 1 176 ? 21.369 23.820 -7.698 1.00 50.79 175 ASN A O 1
ATOM 1382 N N . ARG A 1 177 ? 22.150 25.897 -7.201 1.00 52.38 176 ARG A N 1
ATOM 1383 C CA . ARG A 1 177 ? 21.559 26.664 -8.345 1.00 53.02 176 ARG A CA 1
ATOM 1384 C C . ARG A 1 177 ? 20.019 26.902 -8.282 1.00 51.17 176 ARG A C 1
ATOM 1385 O O . ARG A 1 177 ? 19.429 27.392 -9.256 1.00 49.43 176 ARG A O 1
ATOM 1393 N N . HIS A 1 178 ? 19.393 26.582 -7.144 1.00 50.81 177 HIS A N 1
ATOM 1394 C CA . HIS A 1 178 ? 17.941 26.759 -6.912 1.00 51.39 177 HIS A CA 1
ATOM 1395 C C . HIS A 1 178 ? 17.751 27.682 -5.712 1.00 49.43 177 HIS A C 1
ATOM 1396 O O . HIS A 1 178 ? 18.734 27.918 -4.960 1.00 46.46 177 HIS A O 1
ATOM 1403 N N . VAL A 1 179 ? 16.523 28.215 -5.554 1.00 46.91 178 VAL A N 1
ATOM 1404 C CA A VAL A 1 179 ? 16.215 29.114 -4.430 0.50 48.48 178 VAL A CA 1
ATOM 1405 C CA B VAL A 1 179 ? 16.185 29.103 -4.425 0.50 48.44 178 VAL A CA 1
ATOM 1406 C C . VAL A 1 179 ? 16.229 28.291 -3.125 1.00 48.05 178 VAL A C 1
ATOM 1407 O O . VAL A 1 179 ? 15.763 27.141 -3.095 1.00 49.68 178 VAL A O 1
ATOM 1414 N N . ASN A 1 180 ? 16.805 28.877 -2.074 1.00 47.37 179 ASN A N 1
ATOM 1415 C CA . ASN A 1 180 ? 16.885 28.239 -0.778 1.00 46.66 179 ASN A CA 1
ATOM 1416 C C . ASN A 1 180 ? 15.470 28.377 -0.198 1.00 45.62 179 ASN A C 1
ATOM 1417 O O . ASN A 1 180 ? 15.027 29.505 0.066 1.00 46.28 179 ASN A O 1
ATOM 1422 N N . ASN A 1 181 ? 14.788 27.228 -0.049 1.00 42.58 180 ASN A N 1
ATOM 1423 C CA . ASN A 1 181 ? 13.443 27.124 0.576 1.00 43.38 180 ASN A CA 1
ATOM 1424 C C . ASN A 1 181 ? 13.315 27.846 1.911 1.00 39.96 180 ASN A C 1
ATOM 1425 O O . ASN A 1 181 ? 12.229 28.327 2.213 1.00 38.93 180 ASN A O 1
ATOM 1430 N N . ALA A 1 182 ? 14.407 27.875 2.694 1.00 36.31 181 ALA A N 1
ATOM 1431 C CA . ALA A 1 182 ? 14.473 28.597 3.977 1.00 36.35 181 ALA A CA 1
ATOM 1432 C C . ALA A 1 182 ? 14.119 30.083 3.807 1.00 35.13 181 ALA A C 1
ATOM 1433 O O . ALA A 1 182 ? 13.391 30.623 4.639 1.00 34.55 181 ALA A O 1
ATOM 1435 N N . HIS A 1 183 ? 14.568 30.706 2.697 1.00 35.97 182 HIS A N 1
ATOM 1436 C CA . HIS A 1 183 ? 14.258 32.126 2.402 1.00 36.18 182 HIS A CA 1
ATOM 1437 C C . HIS A 1 183 ? 12.774 32.466 2.207 1.00 35.41 182 HIS A C 1
ATOM 1438 O O . HIS A 1 183 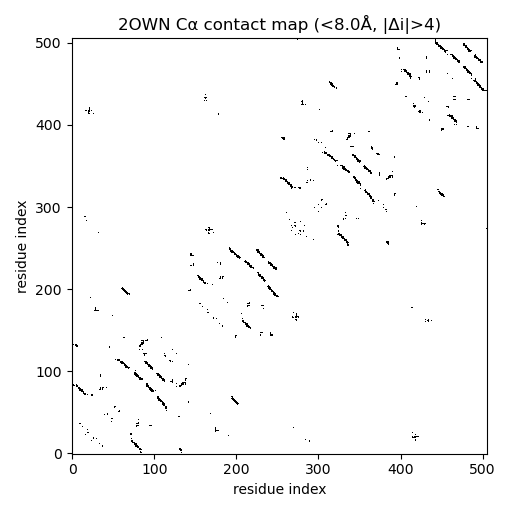? 12.451 33.647 2.305 1.00 36.19 182 HIS A O 1
ATOM 1445 N N . TYR A 1 184 ? 11.898 31.474 1.944 1.00 34.72 183 TYR A N 1
ATOM 1446 C CA . TYR A 1 184 ? 10.422 31.694 1.862 1.00 35.86 183 TYR A CA 1
ATOM 1447 C C . TYR A 1 184 ? 9.921 32.309 3.195 1.00 36.18 183 TYR A C 1
ATOM 1448 O O . TYR A 1 184 ? 9.046 33.170 3.166 1.00 34.67 183 TYR A O 1
ATOM 1457 N N . PHE A 1 185 ? 10.513 31.886 4.331 1.00 36.01 184 PHE A N 1
ATOM 1458 C CA . PHE A 1 185 ? 10.183 32.454 5.666 1.00 36.87 184 PHE A CA 1
ATOM 1459 C C . PHE A 1 185 ? 10.521 33.920 5.820 1.00 36.22 184 PHE A C 1
ATOM 1460 O O . PHE A 1 185 ? 9.846 34.588 6.598 1.00 38.98 184 PHE A O 1
ATOM 1468 N N . ASP A 1 186 ? 11.538 34.424 5.095 1.00 36.93 185 ASP A N 1
ATOM 1469 C CA . ASP A 1 186 ? 11.870 35.871 5.079 1.00 37.66 185 ASP A CA 1
ATOM 1470 C C . ASP A 1 186 ? 10.651 36.678 4.586 1.00 37.47 185 ASP A C 1
ATOM 1471 O O . ASP A 1 186 ? 10.324 37.706 5.163 1.00 38.01 185 ASP A O 1
ATOM 1476 N N . TRP A 1 187 ? 9.975 36.149 3.556 1.00 36.08 186 TRP A N 1
ATOM 1477 C CA . TRP A 1 187 ? 8.799 36.776 2.931 1.00 35.43 186 TRP A CA 1
ATOM 1478 C C . TRP A 1 187 ? 7.546 36.564 3.777 1.00 34.26 186 TRP A C 1
ATOM 1479 O O . TRP A 1 187 ? 6.844 37.532 4.059 1.00 34.12 186 TRP A O 1
ATOM 1490 N N . LEU A 1 188 ? 7.296 35.300 4.157 1.00 34.77 187 LEU A N 1
ATOM 1491 C CA . LEU A 1 188 ? 6.133 34.866 4.984 1.00 35.53 187 LEU A CA 1
ATOM 1492 C C . LEU A 1 188 ? 6.007 35.622 6.305 1.00 36.24 187 LEU A C 1
ATOM 1493 O O . LEU A 1 188 ? 4.949 36.206 6.592 1.00 36.58 187 LEU A O 1
ATOM 1498 N N . VAL A 1 189 ? 7.106 35.632 7.067 1.00 37.18 188 VAL A N 1
ATOM 1499 C CA . VAL A 1 189 ? 7.165 36.295 8.391 1.00 37.37 188 VAL A CA 1
ATOM 1500 C C . VAL A 1 189 ? 7.090 37.815 8.267 1.00 37.17 188 VAL A C 1
ATOM 1501 O O . VAL A 1 189 ? 6.358 38.439 9.045 1.00 37.74 188 VAL A O 1
ATOM 1505 N N . ASP A 1 190 ? 7.825 38.399 7.303 1.00 36.68 189 ASP A N 1
ATOM 1506 C CA . ASP A 1 190 ? 7.815 39.870 7.063 1.00 36.59 189 ASP A CA 1
ATOM 1507 C C . ASP A 1 190 ? 6.433 40.412 6.612 1.00 35.65 189 ASP A C 1
ATOM 1508 O O . ASP A 1 190 ? 6.179 41.614 6.765 1.00 35.10 189 ASP A O 1
ATOM 1513 N N . THR A 1 191 ? 5.567 39.549 6.053 1.00 37.21 190 THR A N 1
ATOM 1514 C CA . THR A 1 191 ? 4.170 39.916 5.691 1.00 37.17 190 THR A CA 1
ATOM 1515 C C . THR A 1 191 ? 3.393 40.387 6.945 1.00 35.84 190 THR A C 1
ATOM 1516 O O . THR A 1 191 ? 2.587 41.311 6.853 1.00 35.61 190 THR A O 1
ATOM 1520 N N . LEU A 1 192 ? 3.650 39.743 8.093 1.00 35.17 191 LEU A N 1
ATOM 1521 C CA . LEU A 1 192 ? 3.033 40.092 9.383 1.00 35.15 191 LEU A CA 1
ATOM 1522 C C . LEU A 1 192 ? 3.716 41.377 9.934 1.00 35.96 191 LEU A C 1
ATOM 1523 O O . LEU A 1 192 ? 4.939 41.532 9.757 1.00 37.34 191 LEU A O 1
ATOM 1528 N N . PRO A 1 193 ? 2.956 42.281 10.605 1.00 36.46 192 PRO A N 1
ATOM 1529 C CA . PRO A 1 193 ? 3.560 43.523 11.138 1.00 37.17 192 PRO A CA 1
ATOM 1530 C C . PRO A 1 193 ? 4.461 43.263 12.356 1.00 37.95 192 PRO A C 1
ATOM 1531 O O . PRO A 1 193 ? 4.228 42.284 13.089 1.00 36.69 192 PRO A O 1
ATOM 1535 N N . ALA A 1 194 ? 5.470 44.125 12.545 1.00 38.56 193 ALA A N 1
ATOM 1536 C CA . ALA A 1 194 ? 6.437 44.042 13.680 1.00 39.55 193 ALA A CA 1
ATOM 1537 C C . ALA A 1 194 ? 5.765 43.920 15.060 1.00 39.40 193 ALA A C 1
ATOM 1538 O O . ALA A 1 194 ? 6.263 43.179 15.902 1.00 39.31 193 ALA A O 1
ATOM 1540 N N . THR A 1 195 ? 4.640 44.636 15.252 1.00 39.95 194 THR A N 1
ATOM 1541 C CA . THR A 1 195 ? 3.822 44.605 16.491 1.00 40.00 194 THR A CA 1
ATOM 1542 C C . THR A 1 195 ? 3.294 43.197 16.771 1.00 39.10 194 THR A C 1
ATOM 1543 O O . THR A 1 195 ? 3.330 42.776 17.918 1.00 38.12 194 THR A O 1
ATOM 1547 N N . PHE A 1 196 ? 2.809 42.503 15.726 1.00 37.82 195 PHE A N 1
ATOM 1548 C CA . PHE A 1 196 ? 2.330 41.102 15.829 1.00 37.63 195 PHE A CA 1
ATOM 1549 C C . PHE A 1 196 ? 3.505 40.174 16.176 1.00 36.12 195 PHE A C 1
ATOM 1550 O O . PHE A 1 196 ? 3.382 39.349 17.089 1.00 36.61 195 PHE A O 1
ATOM 1558 N N . LEU A 1 197 ? 4.613 40.323 15.440 1.00 35.96 196 LEU A N 1
ATOM 1559 C CA . LEU A 1 197 ? 5.830 39.502 15.621 1.00 35.01 196 LEU A CA 1
ATOM 1560 C C . LEU A 1 197 ? 6.515 39.651 16.991 1.00 35.79 196 LEU A C 1
ATOM 1561 O O . LEU A 1 197 ? 7.047 38.663 17.502 1.00 34.41 196 LEU A O 1
ATOM 1566 N N . LEU A 1 198 ? 6.483 40.855 17.577 1.00 37.08 197 LEU A N 1
ATOM 1567 C CA . LEU A 1 198 ? 7.100 41.119 18.900 1.00 38.42 197 LEU A CA 1
ATOM 1568 C C . LEU A 1 198 ? 6.281 40.655 20.115 1.00 39.04 197 LEU A C 1
ATOM 1569 O O . LEU A 1 198 ? 6.887 40.506 21.186 1.00 40.32 197 LEU A O 1
ATOM 1574 N N . GLN A 1 199 ? 4.958 40.448 19.979 1.00 39.03 198 GLN A N 1
ATOM 1575 C CA . GLN A 1 199 ? 4.096 39.956 21.093 1.00 40.34 198 GLN A CA 1
ATOM 1576 C C . GLN A 1 199 ? 3.453 38.572 20.830 1.00 39.51 198 GLN A C 1
ATOM 1577 O O . GLN A 1 199 ? 2.371 38.262 21.352 1.00 39.43 198 GLN A O 1
ATOM 1583 N N . HIS A 1 200 ? 4.162 37.739 20.054 1.00 37.49 199 HIS A N 1
ATOM 1584 C CA . HIS A 1 200 ? 3.774 36.351 19.720 1.00 36.51 199 HIS A CA 1
ATOM 1585 C C . HIS A 1 200 ? 5.014 35.467 19.537 1.00 36.14 199 HIS A C 1
ATOM 1586 O O . HIS A 1 200 ? 5.994 35.908 18.918 1.00 35.53 199 HIS A O 1
ATOM 1593 N N . ASP A 1 201 ? 4.959 34.251 20.089 1.00 36.14 200 ASP A N 1
ATOM 1594 C CA . ASP A 1 201 ? 6.011 33.234 19.963 1.00 36.97 200 ASP A CA 1
ATOM 1595 C C . ASP A 1 201 ? 5.502 32.097 19.084 1.00 36.61 200 ASP A C 1
ATOM 1596 O O . ASP A 1 201 ? 4.312 31.764 19.129 1.00 36.66 200 ASP A O 1
ATOM 1601 N N . LEU A 1 202 ? 6.417 31.487 18.329 1.00 35.97 201 LEU A N 1
ATOM 1602 C CA . LEU A 1 202 ? 6.097 30.351 17.443 1.00 36.46 201 LEU A CA 1
ATOM 1603 C C . LEU A 1 202 ? 5.838 29.082 18.256 1.00 35.71 201 LEU A C 1
ATOM 1604 O O . LEU A 1 202 ? 6.578 28.811 19.206 1.00 37.47 201 LEU A O 1
ATOM 1609 N N . VAL A 1 203 ? 4.771 28.356 17.903 1.00 34.04 202 VAL A N 1
ATOM 1610 C CA . VAL A 1 203 ? 4.381 27.079 18.523 1.00 33.89 202 VAL A CA 1
ATOM 1611 C C . VAL A 1 203 ? 4.508 25.943 17.508 1.00 33.52 202 VAL A C 1
ATOM 1612 O O . VAL A 1 203 ? 5.129 24.907 17.823 1.00 32.75 202 VAL A O 1
ATOM 1616 N N . HIS A 1 204 ? 3.882 26.126 16.333 1.00 31.90 203 HIS A N 1
ATOM 1617 C CA . HIS A 1 204 ? 3.881 25.132 15.253 1.00 33.75 203 HIS A CA 1
ATOM 1618 C C . HIS A 1 204 ? 3.803 25.750 13.843 1.00 34.26 203 HIS A C 1
ATOM 1619 O O . HIS A 1 204 ? 3.190 26.799 13.670 1.00 35.12 203 HIS A O 1
ATOM 1626 N N . VAL A 1 205 ? 4.428 25.081 12.862 1.00 33.12 204 VAL A N 1
ATOM 1627 C CA . VAL A 1 205 ? 4.450 25.512 11.453 1.00 33.19 204 VAL A CA 1
ATOM 1628 C C . VAL A 1 205 ? 4.249 24.303 10.521 1.00 33.44 204 VAL A C 1
ATOM 1629 O O . VAL A 1 205 ? 4.914 23.283 10.705 1.00 33.87 204 VAL A O 1
ATOM 1633 N N . ASP A 1 206 ? 3.294 24.415 9.593 1.00 33.29 205 ASP A N 1
ATOM 1634 C CA . ASP A 1 206 ? 3.010 23.409 8.543 1.00 32.88 205 ASP A CA 1
ATOM 1635 C C . ASP A 1 206 ? 3.329 24.106 7.238 1.00 33.11 205 ASP A C 1
ATOM 1636 O O . ASP A 1 206 ? 2.776 25.172 7.001 1.00 31.07 205 ASP A O 1
ATOM 1641 N N . VAL A 1 207 ? 4.229 23.528 6.433 1.00 33.70 206 VAL A N 1
ATOM 1642 C CA . VAL A 1 207 ? 4.668 24.088 5.148 1.00 33.84 206 VAL A CA 1
ATOM 1643 C C . VAL A 1 207 ? 4.474 23.064 4.033 1.00 34.63 206 VAL A C 1
ATOM 1644 O O . VAL A 1 207 ? 4.767 21.895 4.239 1.00 32.67 206 VAL A O 1
ATOM 1648 N N . ARG A 1 208 ? 3.961 23.519 2.884 1.00 33.86 207 ARG A N 1
ATOM 1649 C CA . ARG A 1 208 ? 3.778 22.693 1.688 1.00 35.47 207 ARG A CA 1
ATOM 1650 C C . ARG A 1 208 ? 4.352 23.474 0.502 1.00 34.86 207 ARG A C 1
ATOM 1651 O O . ARG A 1 208 ? 3.865 24.567 0.226 1.00 34.47 207 ARG A O 1
ATOM 1657 N N . TYR A 1 209 ? 5.374 22.917 -0.157 1.00 33.50 208 TYR A N 1
ATOM 1658 C CA . TYR A 1 209 ? 6.023 23.518 -1.337 1.00 34.21 208 TYR A CA 1
ATOM 1659 C C . TYR A 1 209 ? 5.292 22.919 -2.531 1.00 34.64 208 TYR A C 1
ATOM 1660 O O . TYR A 1 209 ? 5.319 21.697 -2.720 1.00 33.15 208 TYR A O 1
ATOM 1669 N N . GLU A 1 210 ? 4.692 23.793 -3.344 1.00 34.90 209 GLU A N 1
ATOM 1670 C CA . GLU A 1 210 ? 3.830 23.416 -4.488 1.00 37.25 209 GLU A CA 1
ATOM 1671 C C . GLU A 1 210 ? 4.442 23.633 -5.873 1.00 39.15 209 GLU A C 1
ATOM 1672 O O . GLU A 1 210 ? 4.278 22.783 -6.760 1.00 39.26 209 GLU A O 1
ATOM 1678 N N . ASN A 1 211 ? 5.109 24.776 -6.052 1.00 39.04 210 ASN A N 1
ATOM 1679 C CA . ASN A 1 211 ? 5.805 25.166 -7.295 1.00 39.22 210 ASN A CA 1
ATOM 1680 C C . ASN A 1 211 ? 7.056 25.975 -6.953 1.00 39.14 210 ASN A C 1
ATOM 1681 O O . ASN A 1 211 ? 7.035 26.785 -6.017 1.00 38.77 210 ASN A O 1
ATOM 1686 N N . GLU A 1 212 ? 8.127 25.740 -7.708 1.00 39.55 211 GLU A N 1
ATOM 1687 C CA . GLU A 1 212 ? 9.411 26.395 -7.500 1.00 42.06 211 GLU A CA 1
ATOM 1688 C C . GLU A 1 212 ? 9.322 27.868 -7.908 1.00 40.88 211 GLU A C 1
ATOM 1689 O O . GLU A 1 212 ? 8.609 28.195 -8.854 1.00 40.76 211 GLU A O 1
ATOM 1695 N N . VAL A 1 213 ? 9.975 28.729 -7.130 1.00 39.36 212 VAL A N 1
ATOM 1696 C CA . VAL A 1 213 ? 10.094 30.169 -7.387 1.00 38.90 212 VAL A CA 1
ATOM 1697 C C . VAL A 1 213 ? 11.521 30.289 -7.937 1.00 39.50 212 VAL A C 1
ATOM 1698 O O . VAL A 1 213 ? 12.446 29.682 -7.391 1.00 35.00 212 VAL A O 1
ATOM 1702 N N . LYS A 1 214 ? 11.682 31.075 -9.002 1.00 39.78 213 LYS A N 1
ATOM 1703 C CA . LYS A 1 214 ? 12.962 31.268 -9.703 1.00 41.20 213 LYS A CA 1
ATOM 1704 C C . LYS A 1 214 ? 13.514 32.687 -9.587 1.00 40.71 213 LYS A C 1
ATOM 1705 O O . LYS A 1 214 ? 12.763 33.630 -9.293 1.00 39.37 213 LYS A O 1
ATOM 1709 N N . TYR A 1 215 ? 14.829 32.811 -9.839 1.00 40.62 214 TYR A N 1
ATOM 1710 C CA . TYR A 1 215 ? 15.579 34.081 -9.806 1.00 40.62 214 TYR A CA 1
ATOM 1711 C C . TYR A 1 215 ? 14.938 35.134 -10.719 1.00 41.31 214 TYR A C 1
ATOM 1712 O O . TYR A 1 215 ? 14.509 34.805 -11.827 1.00 39.82 214 TYR A O 1
ATOM 1721 N N . GLY A 1 216 ? 14.841 36.368 -10.205 1.00 43.82 215 GLY A N 1
ATOM 1722 C CA . GLY A 1 216 ? 14.261 37.493 -10.932 1.00 45.07 215 GLY A CA 1
ATOM 1723 C C . GLY A 1 216 ? 12.747 37.639 -10.884 1.00 44.93 215 GLY A C 1
ATOM 1724 O O . GLY A 1 216 ? 12.254 38.716 -11.247 1.00 45.88 215 GLY A O 1
ATOM 1725 N N . GLN A 1 217 ? 12.011 36.590 -10.459 1.00 42.45 216 GLN A N 1
ATOM 1726 C CA . GLN A 1 217 ? 10.545 36.633 -10.353 1.00 40.31 216 GLN A CA 1
ATOM 1727 C C . GLN A 1 217 ? 10.131 37.489 -9.169 1.00 38.75 216 GLN A C 1
ATOM 1728 O O . GLN A 1 217 ? 10.916 37.698 -8.233 1.00 38.40 216 GLN A O 1
ATOM 1734 N N . THR A 1 218 ? 8.912 38.019 -9.262 1.00 38.33 217 THR A N 1
ATOM 1735 C CA . THR A 1 218 ? 8.294 38.810 -8.208 1.00 38.84 217 THR A CA 1
ATOM 1736 C C . THR A 1 218 ? 7.259 37.862 -7.597 1.00 39.04 217 THR A C 1
ATOM 1737 O O . THR A 1 218 ? 6.411 37.328 -8.323 1.00 38.53 217 THR A O 1
ATOM 1741 N N . VAL A 1 219 ? 7.390 37.598 -6.298 1.00 39.65 218 VAL A N 1
ATOM 1742 C CA . VAL A 1 219 ? 6.439 36.774 -5.557 1.00 39.85 218 VAL A CA 1
ATOM 1743 C C . VAL A 1 219 ? 5.519 37.751 -4.817 1.00 38.19 218 VAL A C 1
ATOM 1744 O O . VAL A 1 219 ? 5.931 38.873 -4.493 1.00 38.05 218 VAL A O 1
ATOM 1748 N N . THR A 1 220 ? 4.270 37.337 -4.633 1.00 36.02 219 THR A N 1
ATOM 1749 C CA . THR A 1 220 ? 3.277 38.068 -3.861 1.00 35.45 219 THR A CA 1
ATOM 1750 C C . THR A 1 220 ? 3.038 37.147 -2.651 1.00 33.10 219 THR A C 1
ATOM 1751 O O . THR A 1 220 ? 2.627 35.986 -2.823 1.00 34.62 219 THR A O 1
ATOM 1755 N N . ALA A 1 221 ? 3.356 37.659 -1.460 1.00 31.71 220 ALA A N 1
ATOM 1756 C CA . ALA A 1 221 ? 3.190 36.964 -0.185 1.00 30.10 220 ALA A CA 1
ATOM 1757 C C . ALA A 1 221 ? 1.890 37.477 0.404 1.00 30.37 220 ALA A C 1
ATOM 1758 O O . ALA A 1 221 ? 1.728 38.694 0.537 1.00 28.59 220 ALA A O 1
ATOM 1760 N N . HIS A 1 222 ? 0.984 36.553 0.738 1.00 31.04 221 HIS A N 1
ATOM 1761 C CA . HIS A 1 222 ? -0.332 36.835 1.324 1.00 31.00 221 HIS A CA 1
ATOM 1762 C C . HIS A 1 222 ? -0.370 36.277 2.745 1.00 31.54 221 HIS A C 1
ATOM 1763 O O . HIS A 1 222 ? 0.252 35.230 2.994 1.00 30.74 221 HIS A O 1
ATOM 1770 N N . ALA A 1 223 ? -1.085 36.950 3.656 1.00 30.50 222 ALA A N 1
ATOM 1771 C CA . ALA A 1 223 ? -1.233 36.500 5.063 1.00 31.29 222 ALA A CA 1
ATOM 1772 C C . ALA A 1 223 ? -2.574 36.911 5.685 1.00 31.61 222 ALA A C 1
ATOM 1773 O O . ALA A 1 223 ? -3.003 38.057 5.509 1.00 31.08 222 ALA A O 1
ATOM 1775 N N . ASN A 1 224 ? -3.224 35.953 6.360 1.00 32.59 223 ASN A N 1
ATOM 1776 C CA . ASN A 1 224 ? -4.485 36.122 7.087 1.00 32.79 223 ASN A CA 1
ATOM 1777 C C . ASN A 1 224 ? -4.236 35.802 8.547 1.00 33.64 223 ASN A C 1
ATOM 1778 O O . ASN A 1 224 ? -3.759 34.700 8.821 1.00 32.47 223 ASN A O 1
ATOM 1783 N N . ILE A 1 225 ? -4.515 36.746 9.456 1.00 33.96 224 ILE A N 1
ATOM 1784 C CA . ILE A 1 225 ? -4.409 36.541 10.915 1.00 35.47 224 ILE A CA 1
ATOM 1785 C C . ILE A 1 225 ? -5.820 36.044 11.225 1.00 35.90 224 ILE A C 1
ATOM 1786 O O . ILE A 1 225 ? -6.769 36.815 11.092 1.00 34.75 224 ILE A O 1
ATOM 1791 N N . LEU A 1 226 ? -5.947 34.763 11.583 1.00 36.84 225 LEU A N 1
ATOM 1792 C CA . LEU A 1 226 ? -7.226 34.090 11.855 1.00 38.93 225 LEU A CA 1
ATOM 1793 C C . LEU A 1 226 ? -7.420 33.713 13.322 1.00 41.76 225 LEU A C 1
ATOM 1794 O O . LEU A 1 226 ? -6.411 33.516 14.021 1.00 43.51 225 LEU A O 1
ATOM 1799 N N . PRO A 1 227 ? -8.703 33.606 13.799 1.00 44.06 226 PRO A N 1
ATOM 1800 C CA . PRO A 1 227 ? -8.919 33.165 15.196 1.00 44.27 226 PRO A CA 1
ATOM 1801 C C . PRO A 1 227 ? -8.622 31.658 15.380 1.00 45.82 226 PRO A C 1
ATOM 1802 O O . PRO A 1 227 ? -8.565 30.901 14.387 1.00 46.57 226 PRO A O 1
ATOM 1806 N N . SER A 1 228 ? -8.437 31.254 16.642 1.00 46.22 227 SER A N 1
ATOM 1807 C CA . SER A 1 228 ? -8.146 29.863 17.031 1.00 45.19 227 SER A CA 1
ATOM 1808 C C . SER A 1 228 ? -9.018 29.395 18.202 1.00 45.72 227 SER A C 1
ATOM 1809 O O . SER A 1 228 ? -9.375 30.195 19.084 1.00 44.62 227 SER A O 1
ATOM 1812 N N . GLU A 1 229 ? -9.347 28.097 18.186 1.00 47.42 228 GLU A N 1
ATOM 1813 C CA . GLU A 1 229 ? -10.112 27.438 19.265 1.00 48.47 228 GLU A CA 1
ATOM 1814 C C . GLU A 1 229 ? -9.248 27.267 20.542 1.00 48.62 228 GLU A C 1
ATOM 1815 O O . GLU A 1 229 ? -9.808 27.184 21.643 1.00 48.76 228 GLU A O 1
ATOM 1817 N N . VAL A 1 230 ? -7.911 27.204 20.386 1.00 47.58 229 VAL A N 1
ATOM 1818 C CA . VAL A 1 230 ? -6.954 27.056 21.496 1.00 48.07 229 VAL A CA 1
ATOM 1819 C C . VAL A 1 230 ? -6.813 28.418 22.199 1.00 47.67 229 VAL A C 1
ATOM 1820 O O . VAL A 1 230 ? -6.645 29.444 21.524 1.00 49.11 229 VAL A O 1
ATOM 1824 N N . ALA A 1 231 ? -6.875 28.410 23.540 1.00 47.26 230 ALA A N 1
ATOM 1825 C CA . ALA A 1 231 ? -6.742 29.632 24.370 1.00 46.08 230 ALA A CA 1
ATOM 1826 C C . ALA A 1 231 ? -5.302 30.163 24.329 1.00 45.02 230 ALA A C 1
ATOM 1827 O O . ALA A 1 231 ? -4.348 29.373 24.234 1.00 45.11 230 ALA A O 1
ATOM 1829 N N . ASP A 1 232 ? -5.168 31.495 24.358 1.00 43.96 231 ASP A N 1
ATOM 1830 C CA . ASP A 1 232 ? -3.878 32.227 24.292 1.00 43.35 231 ASP A CA 1
ATOM 1831 C C . ASP A 1 232 ? -3.101 31.986 22.951 1.00 42.22 231 ASP A C 1
ATOM 1832 O O . ASP A 1 232 ? -1.903 32.246 22.891 1.00 40.19 231 ASP A O 1
ATOM 1835 N N . GLN A 1 233 ? -3.792 31.524 21.891 1.00 40.85 232 GLN A N 1
ATOM 1836 C CA . GLN A 1 233 ? -3.204 31.248 20.574 1.00 41.63 232 GLN A CA 1
ATOM 1837 C C . GLN A 1 233 ? -3.972 31.902 19.424 1.00 39.40 232 GLN A C 1
ATOM 1838 O O . GLN A 1 233 ? -5.168 32.214 19.544 1.00 38.74 232 GLN A O 1
ATOM 1844 N N . VAL A 1 234 ? -3.235 32.098 18.329 1.00 37.40 233 VAL A N 1
ATOM 1845 C CA . VAL A 1 234 ? -3.720 32.673 17.084 1.00 37.54 233 VAL A CA 1
ATOM 1846 C C . VAL A 1 234 ? -3.054 31.907 15.925 1.00 36.58 233 VAL A C 1
ATOM 1847 O O . VAL A 1 234 ? -1.929 31.394 16.081 1.00 35.61 233 VAL A O 1
ATOM 1851 N N . THR A 1 235 ? -3.757 31.844 14.796 1.00 35.33 234 THR A N 1
ATOM 1852 C CA . THR A 1 235 ? -3.315 31.154 13.594 1.00 33.63 234 THR A CA 1
ATOM 1853 C C . THR A 1 235 ? -3.126 32.140 12.461 1.00 33.07 234 THR A C 1
ATOM 1854 O O . THR A 1 235 ? -3.966 33.035 12.291 1.00 31.92 234 THR A O 1
ATOM 1858 N N . THR A 1 236 ? -2.007 32.019 11.734 1.00 32.23 235 THR A N 1
ATOM 1859 C CA . THR A 1 236 ? -1.746 32.831 10.534 1.00 31.51 235 THR A CA 1
ATOM 1860 C C . THR A 1 236 ? -1.686 31.835 9.362 1.00 32.05 235 THR A C 1
ATOM 1861 O O . THR A 1 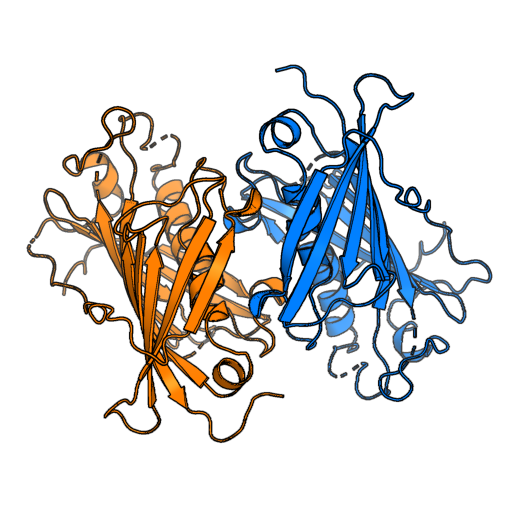236 ? -1.058 30.774 9.496 1.00 30.72 235 THR A O 1
ATOM 1865 N N . SER A 1 237 ? -2.408 32.146 8.280 1.00 31.22 236 SER A N 1
ATOM 1866 C CA . SER A 1 237 ? -2.482 31.342 7.052 1.00 31.58 236 SER A CA 1
ATOM 1867 C C . SER A 1 237 ? -1.768 32.168 6.002 1.00 31.95 236 SER A C 1
ATOM 1868 O O . SER A 1 237 ? -2.156 33.313 5.788 1.00 31.83 236 SER A O 1
ATOM 1871 N N . HIS A 1 238 ? -0.778 31.577 5.327 1.00 31.73 237 HIS A N 1
ATOM 1872 C CA . HIS A 1 238 ? 0.050 32.265 4.327 1.00 31.06 237 HIS A CA 1
ATOM 1873 C C . HIS A 1 238 ? 0.098 31.578 2.970 1.00 31.73 237 HIS A C 1
ATOM 1874 O O . HIS A 1 238 ? -0.004 30.356 2.900 1.00 31.32 237 HIS A O 1
ATOM 1881 N N . LEU A 1 239 ? 0.288 32.389 1.920 1.00 30.50 238 LEU A N 1
ATOM 1882 C CA . LEU A 1 239 ? 0.448 31.945 0.529 1.00 30.57 238 LEU A CA 1
ATOM 1883 C C . LEU A 1 239 ? 1.545 32.750 -0.152 1.00 32.01 238 LEU A C 1
ATOM 1884 O O . LEU A 1 239 ? 1.546 33.985 -0.034 1.00 31.73 238 LEU A O 1
ATOM 1889 N N . ILE A 1 240 ? 2.459 32.048 -0.830 1.00 32.77 239 ILE A N 1
ATOM 1890 C CA . ILE A 1 240 ? 3.502 32.644 -1.671 1.00 33.57 239 ILE A CA 1
ATOM 1891 C C . ILE A 1 240 ? 3.052 32.221 -3.081 1.00 34.77 239 ILE A C 1
ATOM 1892 O O . ILE A 1 240 ? 2.839 31.031 -3.328 1.00 33.25 239 ILE A O 1
ATOM 1897 N N . GLU A 1 241 ? 2.872 33.194 -3.976 1.00 36.64 240 GLU A N 1
ATOM 1898 C CA . GLU A 1 241 ? 2.458 32.934 -5.370 1.00 37.35 240 GLU A CA 1
ATOM 1899 C C . GLU A 1 241 ? 3.154 33.860 -6.372 1.00 37.76 240 GLU A C 1
ATOM 1900 O O . GLU A 1 241 ? 3.581 34.950 -5.995 1.00 36.67 240 GLU A O 1
ATOM 1906 N N . VAL A 1 242 ? 3.271 33.389 -7.618 1.00 39.58 241 VAL A N 1
ATOM 1907 C CA . VAL A 1 242 ? 3.872 34.111 -8.753 1.00 43.08 241 VAL A CA 1
ATOM 1908 C C . VAL A 1 242 ? 2.851 34.005 -9.893 1.00 44.17 241 VAL A C 1
ATOM 1909 O O . VAL A 1 242 ? 2.562 32.886 -10.329 1.00 43.49 241 VAL A O 1
ATOM 1913 N N . ASP A 1 243 ? 2.299 35.153 -10.330 1.00 46.69 242 ASP A N 1
ATOM 1914 C CA . ASP A 1 243 ? 1.273 35.253 -11.404 1.00 48.49 242 ASP A CA 1
ATOM 1915 C C . ASP A 1 243 ? 0.010 34.394 -11.115 1.00 49.77 242 ASP A C 1
ATOM 1916 O O . ASP A 1 243 ? -0.508 33.687 -11.990 1.00 51.21 242 ASP A O 1
ATOM 1921 N N . ASP A 1 244 ? -0.433 34.450 -9.854 1.00 49.97 243 ASP A N 1
ATOM 1922 C CA . ASP A 1 244 ? -1.584 33.682 -9.318 1.00 50.38 243 ASP A CA 1
ATOM 1923 C C . ASP A 1 244 ? -1.413 32.129 -9.267 1.00 50.04 243 ASP A C 1
ATOM 1924 O O . ASP A 1 244 ? -2.393 31.432 -8.960 1.00 50.01 243 ASP A O 1
ATOM 1929 N N . GLU A 1 245 ? -0.188 31.608 -9.487 1.00 49.17 244 GLU A N 1
ATOM 1930 C CA . GLU A 1 245 ? 0.120 30.175 -9.417 1.00 48.61 244 GLU A CA 1
ATOM 1931 C C . GLU A 1 245 ? 0.639 29.987 -7.991 1.00 45.67 244 GLU A C 1
ATOM 1932 O O . GLU A 1 245 ? 1.629 30.632 -7.618 1.00 42.96 244 GLU A O 1
ATOM 1938 N N . LYS A 1 246 ? 0.000 29.101 -7.219 1.00 42.52 245 LYS A N 1
ATOM 1939 C CA . LYS A 1 246 ? 0.399 28.831 -5.829 1.00 41.36 245 LYS A CA 1
ATOM 1940 C C . LYS A 1 246 ? 1.759 28.107 -5.772 1.00 39.42 245 LYS A C 1
ATOM 1941 O O . LYS A 1 246 ? 1.907 27.046 -6.392 1.00 39.32 245 LYS A O 1
ATOM 1947 N N . CYS A 1 247 ? 2.730 28.713 -5.069 1.00 36.68 246 CYS A N 1
ATOM 1948 C CA . CYS A 1 247 ? 4.109 28.185 -4.891 1.00 36.49 246 CYS A CA 1
ATOM 1949 C C . CYS A 1 247 ? 4.386 27.547 -3.529 1.00 36.02 246 CYS A C 1
ATOM 1950 O O . CYS A 1 247 ? 5.123 26.560 -3.448 1.00 35.88 246 CYS A O 1
ATOM 1953 N N . CYS A 1 248 ? 3.848 28.150 -2.468 1.00 35.34 247 CYS A N 1
ATOM 1954 C CA . CYS A 1 248 ? 4.016 27.659 -1.104 1.00 33.59 247 CYS A CA 1
ATOM 1955 C C . CYS A 1 248 ? 2.879 28.116 -0.198 1.00 33.96 247 CYS A C 1
ATOM 1956 O O . CYS A 1 248 ? 2.496 29.292 -0.256 1.00 35.26 247 CYS A O 1
ATOM 1959 N N . GLU A 1 249 ? 2.322 27.177 0.571 1.00 31.29 248 GLU A N 1
ATOM 1960 C CA . GLU A 1 249 ? 1.252 27.432 1.547 1.00 33.22 248 GLU A CA 1
ATOM 1961 C C . GLU A 1 249 ? 1.791 27.073 2.927 1.00 32.60 248 GLU A C 1
ATOM 1962 O O . GLU A 1 249 ? 2.409 26.012 3.094 1.00 32.24 248 GLU A O 1
ATOM 1968 N N . VAL A 1 250 ? 1.612 27.995 3.882 1.00 32.49 249 VAL A N 1
ATOM 1969 C CA . VAL A 1 250 ? 2.079 27.847 5.259 1.00 33.53 249 VAL A CA 1
ATOM 1970 C C . VAL A 1 250 ? 0.988 28.236 6.271 1.00 32.79 249 VAL A C 1
ATOM 1971 O O . VAL A 1 250 ? 0.240 29.192 6.035 1.00 32.48 249 VAL A O 1
ATOM 1975 N N . THR A 1 251 ? 0.868 27.440 7.340 1.00 31.76 250 THR A N 1
ATOM 1976 C CA . THR A 1 251 ? -0.055 27.697 8.459 1.00 31.56 250 THR A CA 1
ATOM 1977 C C . THR A 1 251 ? 0.833 27.706 9.700 1.00 31.23 250 THR A C 1
ATOM 1978 O O . THR A 1 251 ? 1.586 26.746 9.912 1.00 32.35 250 THR A O 1
ATOM 1982 N N . ILE A 1 252 ? 0.764 28.785 10.485 1.00 31.08 251 ILE A N 1
ATOM 1983 C CA . ILE A 1 252 ? 1.564 28.954 11.701 1.00 32.20 251 ILE A CA 1
ATOM 1984 C C . ILE A 1 252 ? 0.642 29.123 12.901 1.00 33.92 251 ILE A C 1
ATOM 1985 O O . ILE A 1 252 ? -0.314 29.912 12.830 1.00 33.50 251 ILE A O 1
ATOM 1990 N N . GLN A 1 253 ? 0.928 28.375 13.968 1.00 33.56 252 GLN A N 1
ATOM 1991 C CA . GLN A 1 253 ? 0.214 28.452 15.241 1.00 34.76 252 GLN A CA 1
ATOM 1992 C C . GLN A 1 253 ? 1.162 29.246 16.140 1.00 34.38 252 GLN A C 1
ATOM 1993 O O . GLN A 1 253 ? 2.324 28.860 16.294 1.00 35.54 252 GLN A O 1
ATOM 1999 N N . TRP A 1 254 ? 0.677 30.365 16.672 1.00 34.75 253 TRP A N 1
ATOM 2000 C CA . TRP A 1 254 ? 1.424 31.257 17.563 1.00 35.95 253 TRP A CA 1
ATOM 2001 C C . TRP A 1 254 ? 0.756 31.304 18.920 1.00 36.92 253 TRP A C 1
ATOM 2002 O O . TRP A 1 254 ? -0.437 31.016 18.989 1.00 37.20 253 TRP A O 1
ATOM 2013 N N . ARG A 1 255 ? 1.532 31.681 19.952 1.00 38.41 254 ARG A N 1
ATOM 2014 C CA A ARG A 1 255 ? 1.037 31.854 21.329 0.50 40.00 254 ARG A CA 1
ATOM 2015 C CA B ARG A 1 255 ? 1.033 31.860 21.322 0.50 39.86 254 ARG A CA 1
ATOM 2016 C C . ARG A 1 255 ? 1.179 33.349 21.650 1.00 39.28 254 ARG A C 1
ATOM 2017 O O . ARG A 1 255 ? 2.251 33.920 21.449 1.00 36.90 254 ARG A O 1
ATOM 2032 N N . THR A 1 256 ? 0.095 33.981 22.120 1.00 40.56 255 THR A N 1
ATOM 2033 C CA . THR A 1 256 ? 0.081 35.424 22.452 1.00 40.93 255 THR A CA 1
ATOM 2034 C C . THR A 1 256 ? 0.787 35.660 23.789 1.00 41.81 255 THR A C 1
ATOM 2035 O O . THR A 1 256 ? 0.440 35.012 24.778 1.00 40.85 255 THR A O 1
ATOM 2039 N N . LEU A 1 257 ? 1.790 36.550 23.785 1.00 43.86 256 LEU A N 1
ATOM 2040 C CA . LEU A 1 257 ? 2.574 36.916 24.978 1.00 47.00 256 LEU A CA 1
ATOM 2041 C C . LEU A 1 257 ? 1.770 37.946 25.813 1.00 48.59 256 LEU A C 1
ATOM 2042 O O . LEU A 1 257 ? 0.962 38.693 25.231 1.00 48.04 256 LEU A O 1
ATOM 2047 N N . PRO A 1 258 ? 2.000 38.009 27.155 1.00 51.22 257 PRO A N 1
ATOM 2048 C CA . PRO A 1 258 ? 1.230 38.951 27.997 1.00 52.91 257 PRO A CA 1
ATOM 2049 C C . PRO A 1 258 ? 1.567 40.445 27.812 1.00 57.29 257 PRO A C 1
ATOM 2050 O O . PRO A 1 258 ? 0.636 41.254 27.661 1.00 58.01 257 PRO A O 1
ATOM 2054 N N . GLU A 1 259 ? 2.860 40.791 27.831 1.00 61.22 258 GLU A N 1
ATOM 2055 C CA . GLU A 1 259 ? 3.327 42.199 27.687 1.00 62.70 258 GLU A CA 1
ATOM 2056 C C . GLU A 1 259 ? 4.787 42.267 27.218 1.00 63.71 258 GLU A C 1
ATOM 2057 O O . GLU A 1 259 ? 5.232 41.446 26.408 1.00 65.01 258 GLU A O 1
ATOM 2063 N N . THR B 1 4 ? 54.329 51.272 12.683 1.00 48.36 3 THR B N 1
ATOM 2064 C CA . THR B 1 4 ? 53.024 50.696 12.242 1.00 48.37 3 THR B CA 1
ATOM 2065 C C . THR B 1 4 ? 51.884 51.152 13.180 1.00 47.19 3 THR B C 1
ATOM 2066 O O . THR B 1 4 ? 52.046 51.148 14.404 1.00 47.04 3 THR B O 1
ATOM 2070 N N . LEU B 1 5 ? 50.739 51.516 12.585 1.00 46.48 4 LEU B N 1
ATOM 2071 C CA . LEU B 1 5 ? 49.552 52.007 13.316 1.00 45.05 4 LEU B CA 1
ATOM 2072 C C . LEU B 1 5 ? 48.842 50.862 14.065 1.00 43.06 4 LEU B C 1
ATOM 2073 O O . LEU B 1 5 ? 48.214 50.003 13.437 1.00 43.51 4 LEU B O 1
ATOM 2078 N N . GLY B 1 6 ? 48.988 50.847 15.394 1.00 41.02 5 GLY B N 1
ATOM 2079 C CA . GLY B 1 6 ? 48.381 49.852 16.286 1.00 39.22 5 GLY B CA 1
ATOM 2080 C C . GLY B 1 6 ? 49.127 48.542 16.484 1.00 38.18 5 GLY B C 1
ATOM 2081 O O . GLY B 1 6 ? 48.483 47.503 16.647 1.00 36.68 5 GLY B O 1
ATOM 2082 N N . ALA B 1 7 ? 50.467 48.595 16.490 1.00 38.43 6 ALA B N 1
ATOM 2083 C CA . ALA B 1 7 ? 51.348 47.409 16.706 1.00 38.65 6 ALA B CA 1
ATOM 2084 C C . ALA B 1 7 ? 51.139 46.751 18.076 1.00 37.99 6 ALA B C 1
ATOM 2085 O O . ALA B 1 7 ? 51.107 45.517 18.171 1.00 37.94 6 ALA B O 1
ATOM 2087 N N . ASN B 1 8 ? 50.998 47.590 19.111 1.00 37.58 7 ASN B N 1
ATOM 2088 C CA . ASN B 1 8 ? 50.761 47.147 20.502 1.00 36.56 7 ASN B CA 1
ATOM 2089 C C . ASN B 1 8 ? 49.301 46.747 20.827 1.00 35.85 7 ASN B C 1
ATOM 2090 O O . ASN B 1 8 ? 49.063 46.233 21.927 1.00 35.25 7 ASN B O 1
ATOM 2095 N N . ALA B 1 9 ? 48.347 46.971 19.901 1.00 35.00 8 ALA B N 1
ATOM 2096 C CA . ALA B 1 9 ? 46.921 46.617 20.111 1.00 34.42 8 ALA B CA 1
ATOM 2097 C C . ALA B 1 9 ? 46.710 45.100 20.132 1.00 33.13 8 ALA B C 1
ATOM 2098 O O . ALA B 1 9 ? 47.366 44.378 19.368 1.00 33.35 8 ALA B O 1
ATOM 2100 N N . SER B 1 10 ? 45.805 44.644 21.013 1.00 31.48 9 SER B N 1
ATOM 2101 C CA . SER B 1 10 ? 45.496 43.212 21.204 1.00 31.37 9 SER B CA 1
ATOM 2102 C C . SER B 1 10 ? 44.856 42.584 19.965 1.00 30.97 9 SER B C 1
ATOM 2103 O O . SER B 1 10 ? 44.002 43.213 19.346 1.00 29.02 9 SER B O 1
ATOM 2106 N N . LEU B 1 11 ? 45.297 41.367 19.624 1.00 32.75 10 LEU B N 1
ATOM 2107 C CA . LEU B 1 11 ? 44.808 40.590 18.484 1.00 33.58 10 LEU B CA 1
ATOM 2108 C C . LEU B 1 11 ? 43.918 39.458 19.014 1.00 33.50 10 LEU B C 1
ATOM 2109 O O . LEU B 1 11 ? 44.408 38.588 19.746 1.00 32.93 10 LEU B O 1
ATOM 2114 N N . TYR B 1 12 ? 42.620 39.512 18.681 1.00 32.72 11 TYR B N 1
ATOM 2115 C CA . TYR B 1 12 ? 41.624 38.502 19.058 1.00 31.76 11 TYR B CA 1
ATOM 2116 C C . TYR B 1 12 ? 41.252 37.741 17.793 1.00 31.75 11 TYR B C 1
ATOM 2117 O O . TYR B 1 12 ? 40.903 38.391 16.789 1.00 30.55 11 TYR B O 1
ATOM 2126 N N . SER B 1 13 ? 41.276 36.396 17.854 1.00 31.03 12 SER B N 1
ATOM 2127 C CA . SER B 1 13 ? 40.906 35.531 16.711 1.00 31.77 12 SER B CA 1
ATOM 2128 C C . SER B 1 13 ? 39.991 34.362 17.079 1.00 32.42 12 SER B C 1
ATOM 2129 O O . SER B 1 13 ? 39.958 33.927 18.232 1.00 32.47 12 SER B O 1
ATOM 2132 N N . GLU B 1 14 ? 39.254 33.888 16.069 1.00 32.25 13 GLU B N 1
ATOM 2133 C CA . GLU B 1 14 ? 38.347 32.737 16.181 1.00 33.10 13 GLU B CA 1
ATOM 2134 C C . GLU B 1 14 ? 38.182 32.056 14.822 1.00 32.32 13 GLU B C 1
ATOM 2135 O O . GLU B 1 14 ? 38.370 32.706 13.783 1.00 31.85 13 GLU B O 1
ATOM 2141 N N . GLN B 1 15 ? 37.799 30.780 14.854 1.00 31.88 14 GLN B N 1
ATOM 2142 C CA . GLN B 1 15 ? 37.552 29.980 13.654 1.00 33.20 14 GLN B CA 1
ATOM 2143 C C . GLN B 1 15 ? 36.055 30.025 13.319 1.00 32.79 14 GLN B C 1
ATOM 2144 O O . GLN B 1 15 ? 35.206 30.144 14.219 1.00 34.16 14 GLN B O 1
ATOM 2150 N N . HIS B 1 16 ? 35.744 29.975 12.026 1.00 32.45 15 HIS B N 1
ATOM 2151 C CA . HIS B 1 16 ? 34.361 29.973 11.533 1.00 31.34 15 HIS B CA 1
ATOM 2152 C C . HIS B 1 16 ? 34.239 29.065 10.310 1.00 30.57 15 HIS B C 1
ATOM 2153 O O . HIS B 1 16 ? 34.984 29.231 9.340 1.00 30.70 15 HIS B O 1
ATOM 2160 N N . ARG B 1 17 ? 33.248 28.180 10.364 1.00 30.36 16 ARG B N 1
ATOM 2161 C CA . ARG B 1 17 ? 32.923 27.253 9.306 1.00 30.86 16 ARG B CA 1
ATOM 2162 C C . ARG B 1 17 ? 31.920 28.001 8.426 1.00 31.43 16 ARG B C 1
ATOM 2163 O O . ARG B 1 17 ? 30.816 28.346 8.893 1.00 29.68 16 ARG B O 1
ATOM 2171 N N . ILE B 1 18 ? 32.272 28.180 7.151 1.00 29.68 17 ILE B N 1
ATOM 2172 C CA . ILE B 1 18 ? 31.414 28.848 6.160 1.00 30.18 17 ILE B CA 1
ATOM 2173 C C . ILE B 1 18 ? 30.355 27.821 5.744 1.00 30.24 17 ILE B C 1
ATOM 2174 O O . ILE B 1 18 ? 30.712 26.742 5.265 1.00 28.44 17 ILE B O 1
ATOM 2179 N N . THR B 1 19 ? 29.079 28.144 5.982 1.00 29.61 18 THR B N 1
ATOM 2180 C CA . THR B 1 19 ? 27.945 27.271 5.643 1.00 30.26 18 THR B CA 1
ATOM 2181 C C . THR B 1 19 ? 27.441 27.583 4.236 1.00 29.08 18 THR B C 1
ATOM 2182 O O . THR B 1 19 ? 27.715 28.668 3.709 1.00 30.69 18 THR B O 1
ATOM 2186 N N . TYR B 1 20 ? 26.696 26.636 3.650 1.00 30.26 19 TYR B N 1
ATOM 2187 C CA . TYR B 1 20 ? 26.080 26.793 2.304 1.00 30.12 19 TYR B CA 1
ATOM 2188 C C . TYR B 1 20 ? 25.158 28.054 2.250 1.00 30.63 19 TYR B C 1
ATOM 2189 O O . TYR B 1 20 ? 25.145 28.776 1.242 1.00 29.99 19 TYR B O 1
ATOM 2198 N N . TYR B 1 21 ? 24.418 28.291 3.349 1.00 29.89 20 TYR B N 1
ATOM 2199 C CA . TYR B 1 21 ? 23.478 29.428 3.482 1.00 29.95 20 TYR B CA 1
ATOM 2200 C C . TYR B 1 21 ? 24.157 30.794 3.642 1.00 29.78 20 TYR B C 1
ATOM 2201 O O . TYR B 1 21 ? 23.496 31.811 3.468 1.00 30.20 20 TYR B O 1
ATOM 2210 N N . GLU B 1 22 ? 25.448 30.802 4.000 1.00 29.13 21 GLU B N 1
ATOM 2211 C CA . GLU B 1 22 ? 26.283 32.015 4.050 1.00 29.16 21 GLU B CA 1
ATOM 2212 C C . GLU B 1 22 ? 26.928 32.308 2.664 1.00 29.13 21 GLU B C 1
ATOM 2213 O O . GLU B 1 22 ? 27.609 33.326 2.513 1.00 29.70 21 GLU B O 1
ATOM 2219 N N . CYS B 1 23 ? 26.727 31.422 1.672 1.00 30.79 22 CYS B N 1
ATOM 2220 C CA . CYS B 1 23 ? 27.276 31.535 0.329 1.00 30.51 22 CYS B CA 1
ATOM 2221 C C . CYS B 1 23 ? 26.206 31.829 -0.701 1.00 32.64 22 CYS B C 1
ATOM 2222 O O . CYS B 1 23 ? 25.012 31.611 -0.464 1.00 30.51 22 CYS B O 1
ATOM 2225 N N . ASP B 1 24 ? 26.683 32.290 -1.861 1.00 34.79 23 ASP B N 1
ATOM 2226 C CA . ASP B 1 24 ? 25.850 32.592 -3.030 1.00 38.06 23 ASP B CA 1
ATOM 2227 C C . ASP B 1 24 ? 25.777 31.287 -3.853 1.00 40.37 23 ASP B C 1
ATOM 2228 O O . ASP B 1 24 ? 26.247 30.211 -3.400 1.00 38.15 23 ASP B O 1
ATOM 2233 N N . ARG B 1 25 ? 25.208 31.382 -5.054 1.00 42.73 24 ARG B N 1
ATOM 2234 C CA . ARG B 1 25 ? 25.090 30.222 -5.970 1.00 43.38 24 ARG B CA 1
ATOM 2235 C C . ARG B 1 25 ? 26.421 29.615 -6.493 1.00 42.80 24 ARG B C 1
ATOM 2236 O O . ARG B 1 25 ? 26.416 28.457 -6.916 1.00 43.68 24 ARG B O 1
ATOM 2244 N N . THR B 1 26 ? 27.527 30.370 -6.427 1.00 43.13 25 THR B N 1
ATOM 2245 C CA . THR B 1 26 ? 28.865 29.888 -6.857 1.00 41.42 25 THR B CA 1
ATOM 2246 C C . THR B 1 26 ? 29.632 29.084 -5.754 1.00 41.16 25 THR B C 1
ATOM 2247 O O . THR B 1 26 ? 30.769 28.672 -5.999 1.00 41.16 25 THR B O 1
ATOM 2251 N N . GLY B 1 27 ? 29.027 28.852 -4.575 1.00 39.08 26 GLY B N 1
ATOM 2252 C CA . GLY B 1 27 ? 29.677 28.142 -3.459 1.00 38.48 26 GLY B CA 1
ATOM 2253 C C . GLY B 1 27 ? 30.726 28.953 -2.710 1.00 36.35 26 GLY B C 1
ATOM 2254 O O . GLY B 1 27 ? 31.612 28.369 -2.094 1.00 35.56 26 GLY B O 1
ATOM 2255 N N . ARG B 1 28 ? 30.614 30.285 -2.753 1.00 36.51 27 ARG B N 1
ATOM 2256 C CA . ARG B 1 28 ? 31.535 31.221 -2.091 1.00 39.21 27 ARG B CA 1
ATOM 2257 C C . ARG B 1 28 ? 30.747 32.198 -1.240 1.00 35.55 27 ARG B C 1
ATOM 2258 O O . ARG B 1 28 ? 29.630 32.577 -1.624 1.00 35.54 27 ARG B O 1
ATOM 2266 N N . ALA B 1 29 ? 31.349 32.611 -0.123 1.00 34.04 28 ALA B N 1
ATOM 2267 C CA . ALA B 1 29 ? 30.756 33.546 0.843 1.00 34.04 28 ALA B CA 1
ATOM 2268 C C . ALA B 1 29 ? 30.386 34.880 0.204 1.00 33.10 28 ALA B C 1
ATOM 2269 O O . ALA B 1 29 ? 31.114 35.379 -0.654 1.00 33.48 28 ALA B O 1
ATOM 2271 N N . THR B 1 30 ? 29.239 35.415 0.603 1.00 31.67 29 THR B N 1
ATOM 2272 C CA . THR B 1 30 ? 28.762 36.701 0.120 1.00 31.84 29 THR B CA 1
ATOM 2273 C C . THR B 1 30 ? 29.458 37.809 0.924 1.00 33.04 29 THR B C 1
ATOM 2274 O O . THR B 1 30 ? 30.073 37.526 1.973 1.00 29.71 29 THR B O 1
ATOM 2278 N N . LEU B 1 31 ? 29.354 39.051 0.438 1.00 33.07 30 LEU B N 1
ATOM 2279 C CA . LEU B 1 31 ? 29.877 40.238 1.167 1.00 33.40 30 LEU B CA 1
ATOM 2280 C C . LEU B 1 31 ? 29.152 40.433 2.502 1.00 32.24 30 LEU B C 1
ATOM 2281 O O . LEU B 1 31 ? 29.775 40.889 3.466 1.00 31.71 30 LEU B O 1
ATOM 2286 N N . THR B 1 32 ? 27.842 40.133 2.521 1.00 33.06 31 THR B N 1
ATOM 2287 C CA . THR B 1 32 ? 26.994 40.172 3.735 1.00 32.15 31 THR B CA 1
ATOM 2288 C C . THR B 1 32 ? 27.644 39.258 4.793 1.00 31.68 31 THR B C 1
ATOM 2289 O O . THR B 1 32 ? 27.921 39.729 5.898 1.00 29.15 31 THR B O 1
ATOM 2293 N N . THR B 1 33 ? 27.964 38.015 4.399 1.00 29.86 32 THR B N 1
ATOM 2294 C CA . THR B 1 33 ? 28.658 37.036 5.282 1.00 30.84 32 THR B CA 1
ATOM 2295 C C . THR B 1 33 ? 30.042 37.513 5.748 1.00 30.58 32 THR B C 1
ATOM 2296 O O . THR B 1 33 ? 30.368 37.330 6.916 1.00 30.63 32 THR B O 1
ATOM 2300 N N . LEU B 1 34 ? 30.819 38.113 4.830 1.00 32.46 33 LEU B N 1
ATOM 2301 C CA . LEU B 1 34 ? 32.183 38.621 5.120 1.00 32.42 33 LEU B CA 1
ATOM 2302 C C . LEU B 1 34 ? 32.144 39.654 6.249 1.00 32.19 33 LEU B C 1
ATOM 2303 O O . LEU B 1 34 ? 32.906 39.522 7.213 1.00 32.23 33 LEU B O 1
ATOM 2308 N N . ILE B 1 35 ? 31.238 40.636 6.137 1.00 31.59 34 ILE B N 1
ATOM 2309 C CA . ILE B 1 35 ? 31.038 41.665 7.198 1.00 31.85 34 ILE B CA 1
ATOM 2310 C C . ILE B 1 35 ? 30.436 41.021 8.459 1.00 31.51 34 ILE B C 1
ATOM 2311 O O . ILE B 1 35 ? 30.857 41.373 9.571 1.00 31.82 34 ILE B O 1
ATOM 2316 N N . ASP B 1 36 ? 29.465 40.108 8.282 1.00 30.80 35 ASP B N 1
ATOM 2317 C CA . ASP B 1 36 ? 28.836 39.363 9.411 1.00 31.11 35 ASP B CA 1
ATOM 2318 C C . ASP B 1 36 ? 29.859 38.677 10.345 1.00 29.73 35 ASP B C 1
ATOM 2319 O O . ASP B 1 36 ? 29.809 38.874 11.571 1.00 29.49 35 ASP B O 1
ATOM 2324 N N . ILE B 1 37 ? 30.786 37.924 9.744 1.00 30.60 36 ILE B N 1
ATOM 2325 C CA . ILE B 1 37 ? 31.842 37.192 10.500 1.00 31.49 36 ILE B CA 1
ATOM 2326 C C . ILE B 1 37 ? 32.933 38.124 11.062 1.00 31.47 36 ILE B C 1
ATOM 2327 O O . ILE B 1 37 ? 33.501 37.806 12.101 1.00 30.73 36 ILE B O 1
ATOM 2332 N N . ALA B 1 38 ? 33.243 39.231 10.362 1.00 31.32 37 ALA B N 1
ATOM 2333 C CA . ALA B 1 38 ? 34.217 40.249 10.845 1.00 31.52 37 ALA B CA 1
ATOM 2334 C C . ALA B 1 38 ? 33.673 40.898 12.131 1.00 30.07 37 ALA B C 1
ATOM 2335 O O . ALA B 1 38 ? 34.376 40.944 13.143 1.00 31.01 37 ALA B O 1
ATOM 2337 N N . VAL B 1 39 ? 32.409 41.340 12.070 1.00 29.90 38 VAL B N 1
ATOM 2338 C CA . VAL B 1 39 ? 31.676 41.946 13.213 1.00 29.12 38 VAL B CA 1
ATOM 2339 C C . VAL B 1 39 ? 31.455 40.927 14.364 1.00 28.82 38 VAL B C 1
ATOM 2340 O O . VAL B 1 39 ? 31.478 41.332 15.532 1.00 29.12 38 VAL B O 1
ATOM 2344 N N . LEU B 1 40 ? 31.236 39.638 14.026 1.00 28.46 39 LEU B N 1
ATOM 2345 C CA . LEU B 1 40 ? 31.100 38.528 15.007 1.00 28.36 39 LEU B CA 1
ATOM 2346 C C . LEU B 1 40 ? 32.384 38.427 15.840 1.00 28.02 39 LEU B C 1
ATOM 2347 O O . LEU B 1 40 ? 32.301 38.296 17.053 1.00 28.10 39 LEU B O 1
ATOM 2352 N N . ALA B 1 41 ? 33.544 38.473 15.167 1.00 28.05 40 ALA B N 1
ATOM 2353 C CA . ALA B 1 41 ? 34.881 38.463 15.819 1.00 28.89 40 ALA B CA 1
ATOM 2354 C C . ALA B 1 41 ? 35.093 39.699 16.728 1.00 30.44 40 ALA B C 1
ATOM 2355 O O . ALA B 1 41 ? 35.659 39.568 17.836 1.00 31.83 40 ALA B O 1
ATOM 2357 N N . SER B 1 42 ? 34.621 40.866 16.262 1.00 30.72 41 SER B N 1
ATOM 2358 C CA . SER B 1 42 ? 34.696 42.146 16.998 1.00 31.96 41 SER B CA 1
ATOM 2359 C C . SER B 1 42 ? 33.813 42.145 18.255 1.00 32.70 41 SER B C 1
ATOM 2360 O O . SER B 1 42 ? 34.276 42.588 19.309 1.00 33.19 41 SER B O 1
ATOM 2363 N N . GLU B 1 43 ? 32.563 41.670 18.134 1.00 34.29 42 GLU B N 1
ATOM 2364 C CA . GLU B 1 43 ? 31.628 41.572 19.295 1.00 35.30 42 GLU B CA 1
ATOM 2365 C C . GLU B 1 43 ? 32.129 40.575 20.362 1.00 33.07 42 GLU B C 1
ATOM 2366 O O . GLU B 1 43 ? 31.971 40.845 21.549 1.00 31.85 42 GLU B O 1
ATOM 2372 N N . ASP B 1 44 ? 32.750 39.470 19.928 1.00 30.97 43 ASP B N 1
ATOM 2373 C CA . ASP B 1 44 ? 33.328 38.451 20.841 1.00 30.10 43 ASP B CA 1
ATOM 2374 C C . ASP B 1 44 ? 34.582 38.926 21.558 1.00 28.74 43 ASP B C 1
ATOM 2375 O O . ASP B 1 44 ? 34.806 38.500 22.687 1.00 27.03 43 ASP B O 1
ATOM 2380 N N . GLN B 1 45 ? 35.414 39.739 20.884 1.00 29.21 44 GLN B N 1
ATOM 2381 C CA . GLN B 1 45 ? 36.600 40.368 21.504 1.00 29.65 44 GLN B CA 1
ATOM 2382 C C . GLN B 1 45 ? 36.078 41.308 22.605 1.00 29.87 44 GLN B C 1
ATOM 2383 O O . GLN B 1 45 ? 36.540 41.237 23.749 1.00 30.69 44 GLN B O 1
ATOM 2389 N N . SER B 1 46 ? 35.097 42.144 22.229 1.00 30.35 45 SER B N 1
ATOM 2390 C CA . SER B 1 46 ? 34.441 43.120 23.119 1.00 31.93 45 SER B CA 1
ATOM 2391 C C . SER B 1 46 ? 33.728 42.454 24.319 1.00 32.59 45 SER B C 1
ATOM 2392 O O . SER B 1 46 ? 33.839 42.968 25.431 1.00 32.08 45 SER B O 1
ATOM 2395 N N . ASP B 1 47 ? 33.043 41.318 24.094 1.00 33.52 46 ASP B N 1
ATOM 2396 C CA . ASP B 1 47 ? 32.375 40.546 25.184 1.00 33.62 46 ASP B CA 1
ATOM 2397 C C . ASP B 1 47 ? 33.404 39.934 26.156 1.00 33.19 46 ASP B C 1
ATOM 2398 O O . ASP B 1 47 ? 33.198 40.008 27.376 1.00 33.46 46 ASP B O 1
ATOM 2403 N N . ALA B 1 48 ? 34.482 39.340 25.614 1.00 32.85 47 ALA B N 1
ATOM 2404 C CA . ALA B 1 48 ? 35.588 38.733 26.420 1.00 33.26 47 ALA B CA 1
ATOM 2405 C C . ALA B 1 48 ? 36.284 39.736 27.361 1.00 33.85 47 ALA B C 1
ATOM 2406 O O . ALA B 1 48 ? 36.649 39.369 28.480 1.00 33.99 47 ALA B O 1
ATOM 2408 N N . LEU B 1 49 ? 36.445 40.982 26.895 1.00 34.21 48 LEU B N 1
ATOM 2409 C CA . LEU B 1 49 ? 37.037 42.100 27.681 1.00 35.98 48 LEU B CA 1
ATOM 2410 C C . LEU B 1 49 ? 36.044 42.816 28.636 1.00 36.22 48 LEU B C 1
ATOM 2411 O O . LEU B 1 49 ? 36.470 43.702 29.386 1.00 37.40 48 LEU B O 1
ATOM 2416 N N . GLY B 1 50 ? 34.756 42.434 28.619 1.00 37.06 49 GLY B N 1
ATOM 2417 C CA . GLY B 1 50 ? 33.698 43.045 29.430 1.00 37.29 49 GLY B CA 1
ATOM 2418 C C . GLY B 1 50 ? 32.870 44.110 28.714 1.00 37.53 49 GLY B C 1
ATOM 2419 O O . GLY B 1 50 ? 31.822 44.477 29.228 1.00 37.85 49 GLY B O 1
ATOM 2420 N N . LEU B 1 51 ? 33.303 44.575 27.531 1.00 38.56 50 LEU B N 1
ATOM 2421 C CA . LEU B 1 51 ? 32.613 45.616 26.729 1.00 38.67 50 LEU B CA 1
ATOM 2422 C C . LEU B 1 51 ? 31.407 45.063 25.928 1.00 40.17 50 LEU B C 1
ATOM 2423 O O . LEU B 1 51 ? 31.408 45.050 24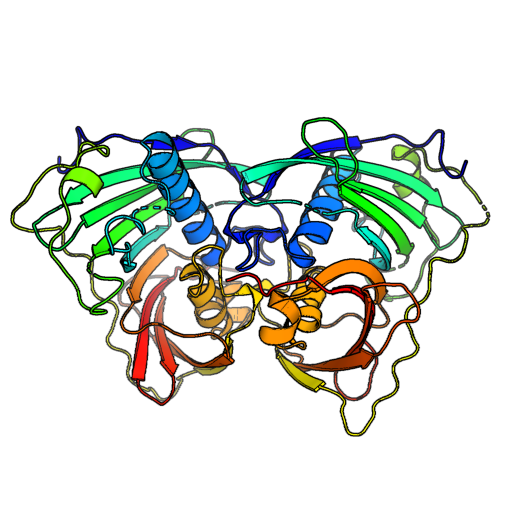.691 1.00 39.27 50 LEU B O 1
ATOM 2428 N N . THR B 1 52 ? 30.368 44.635 26.648 1.00 41.79 51 THR B N 1
ATOM 2429 C CA . THR B 1 52 ? 29.135 44.104 26.036 1.00 43.03 51 THR B CA 1
ATOM 2430 C C . THR B 1 52 ? 28.264 45.254 25.504 1.00 44.63 51 THR B C 1
ATOM 2431 O O . THR B 1 52 ? 28.530 46.434 25.787 1.00 44.73 51 THR B O 1
ATOM 2435 N N . THR B 1 53 ? 27.233 44.901 24.729 1.00 46.18 52 THR B N 1
ATOM 2436 C CA . THR B 1 53 ? 26.270 45.890 24.182 1.00 47.54 52 THR B CA 1
ATOM 2437 C C . THR B 1 53 ? 25.446 46.598 25.292 1.00 47.86 52 THR B C 1
ATOM 2438 O O . THR B 1 53 ? 25.072 47.761 25.115 1.00 48.01 52 THR B O 1
ATOM 2442 N N . GLU B 1 54 ? 25.200 45.907 26.419 1.00 48.37 53 GLU B N 1
ATOM 2443 C CA . GLU B 1 54 ? 24.458 46.463 27.566 1.00 48.39 53 GLU B CA 1
ATOM 2444 C C . GLU B 1 54 ? 25.250 47.548 28.309 1.00 49.05 53 GLU B C 1
ATOM 2445 O O . GLU B 1 54 ? 24.704 48.639 28.539 1.00 49.48 53 GLU B O 1
ATOM 2455 N N . VAL B 1 56 ? 27.961 49.266 27.230 1.00 47.44 55 VAL B N 1
ATOM 2456 C CA . VAL B 1 56 ? 28.293 50.391 26.310 1.00 47.12 55 VAL B CA 1
ATOM 2457 C C . VAL B 1 56 ? 27.059 51.322 26.255 1.00 46.95 55 VAL B C 1
ATOM 2458 O O . VAL B 1 56 ? 27.211 52.543 26.404 1.00 46.61 55 VAL B O 1
ATOM 2462 N N . GLN B 1 57 ? 25.869 50.733 26.058 1.00 46.91 56 GLN B N 1
ATOM 2463 C CA . GLN B 1 57 ? 24.586 51.479 26.053 1.00 47.17 56 GLN B CA 1
ATOM 2464 C C . GLN B 1 57 ? 24.199 52.087 27.430 1.00 47.29 56 GLN B C 1
ATOM 2465 O O . GLN B 1 57 ? 23.403 53.035 27.445 1.00 47.69 56 GLN B O 1
ATOM 2471 N N . SER B 1 58 ? 24.737 51.557 28.549 1.00 47.01 57 SER B N 1
ATOM 2472 C CA . SER B 1 58 ? 24.496 52.126 29.911 1.00 46.65 57 SER B CA 1
ATOM 2473 C C . SER B 1 58 ? 25.131 53.537 30.057 1.00 46.71 57 SER B C 1
ATOM 2474 O O . SER B 1 58 ? 24.618 54.351 30.833 1.00 46.47 57 SER B O 1
ATOM 2477 N N . HIS B 1 59 ? 26.221 53.805 29.309 1.00 46.94 58 HIS B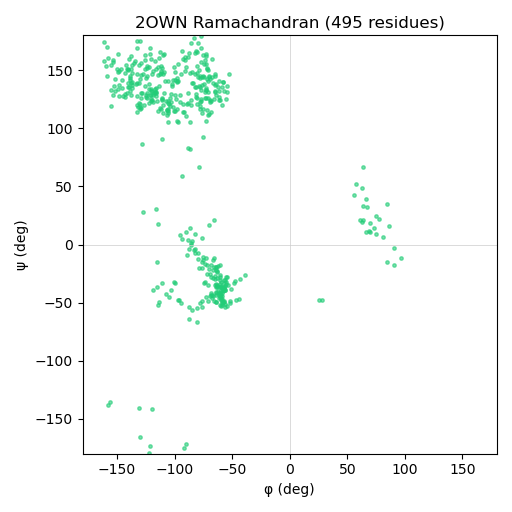 N 1
ATOM 2478 C CA . HIS B 1 59 ? 26.906 55.123 29.265 1.00 46.96 58 HIS B CA 1
ATOM 2479 C C . HIS B 1 59 ? 26.240 56.157 28.289 1.00 46.91 58 HIS B C 1
ATOM 2480 O O . HIS B 1 59 ? 26.812 57.237 28.067 1.00 47.02 58 HIS B O 1
ATOM 2487 N N . GLY B 1 60 ? 25.046 55.853 27.742 1.00 46.44 59 GLY B N 1
ATOM 2488 C CA . GLY B 1 60 ? 24.317 56.734 26.815 1.00 46.52 59 GLY B CA 1
ATOM 2489 C C . GLY B 1 60 ? 24.987 56.929 25.465 1.00 46.32 59 GLY B C 1
ATOM 2490 O O . GLY B 1 60 ? 24.859 58.007 24.880 1.00 47.04 59 GLY B O 1
ATOM 2491 N N . VAL B 1 61 ? 25.685 55.891 24.984 1.00 45.81 60 VAL B N 1
ATOM 2492 C CA . VAL B 1 61 ? 26.433 55.885 23.707 1.00 45.36 60 VAL B CA 1
ATOM 2493 C C . VAL B 1 61 ? 26.487 54.495 23.050 1.00 45.01 60 VAL B C 1
ATOM 2494 O O . VAL B 1 61 ? 26.207 53.482 23.696 1.00 45.01 60 VAL B O 1
ATOM 2498 N N . GLY B 1 62 ? 26.849 54.475 21.768 1.00 45.03 61 GLY B N 1
ATOM 2499 C CA . GLY B 1 62 ? 26.972 53.231 20.981 1.00 44.00 61 GLY B CA 1
ATOM 2500 C C . GLY B 1 62 ? 27.867 53.400 19.764 1.00 43.34 61 GLY B C 1
ATOM 2501 O O . GLY B 1 62 ? 27.865 54.480 19.159 1.00 43.19 61 GLY B O 1
ATOM 2502 N N . TRP B 1 63 ? 28.621 52.347 19.417 1.00 42.41 62 TRP B N 1
ATOM 2503 C CA . TRP B 1 63 ? 29.524 52.359 18.253 1.00 41.17 62 TRP B CA 1
ATOM 2504 C C . TRP B 1 63 ? 28.707 52.287 16.954 1.00 41.24 62 TRP B C 1
ATOM 2505 O O . TRP B 1 63 ? 27.773 51.480 16.856 1.00 41.29 62 TRP B O 1
ATOM 2516 N N . VAL B 1 64 ? 29.050 53.160 16.000 1.00 40.59 63 VAL B N 1
ATOM 2517 C CA . VAL B 1 64 ? 28.402 53.258 14.681 1.00 40.22 63 VAL B CA 1
ATOM 2518 C C . VAL B 1 64 ? 29.501 53.317 13.619 1.00 38.49 63 VAL B C 1
ATOM 2519 O O . VAL B 1 64 ? 30.266 54.283 13.613 1.00 38.47 63 VAL B O 1
ATOM 2523 N N . VAL B 1 65 ? 29.596 52.281 12.765 1.00 37.78 64 VAL B N 1
ATOM 2524 C CA . VAL B 1 65 ? 30.610 52.236 11.685 1.00 36.83 64 VAL B CA 1
ATOM 2525 C C . VAL B 1 65 ? 30.196 53.231 10.587 1.00 36.11 64 VAL B C 1
ATOM 2526 O O . VAL B 1 65 ? 29.045 53.211 10.126 1.00 37.18 64 VAL B O 1
ATOM 2530 N N . THR B 1 66 ? 31.125 54.126 10.251 1.00 35.89 65 THR B N 1
ATOM 2531 C CA . THR B 1 66 ? 30.963 55.151 9.219 1.00 36.38 65 THR B CA 1
ATOM 2532 C C . THR B 1 66 ? 31.617 54.748 7.892 1.00 35.74 65 THR B C 1
ATOM 2533 O O . THR B 1 66 ? 31.093 55.126 6.837 1.00 34.95 65 THR B O 1
ATOM 2537 N N . GLN B 1 67 ? 32.737 53.998 7.948 1.00 36.01 66 GLN B N 1
ATOM 2538 C CA . GLN B 1 67 ? 33.500 53.573 6.771 1.00 35.95 66 GLN B CA 1
ATOM 2539 C C . GLN B 1 67 ? 34.063 52.143 6.805 1.00 35.98 66 GLN B C 1
ATOM 2540 O O . GLN B 1 67 ? 34.356 51.633 7.886 1.00 35.95 66 GLN B O 1
ATOM 2546 N N . TYR B 1 68 ? 34.198 51.536 5.612 1.00 34.82 67 TYR B N 1
ATOM 2547 C CA . TYR B 1 68 ? 34.845 50.221 5.376 1.00 34.41 67 TYR B CA 1
ATOM 2548 C C . TYR B 1 68 ? 35.677 50.269 4.075 1.00 34.69 67 TYR B C 1
ATOM 2549 O O . TYR B 1 68 ? 35.237 50.861 3.093 1.00 33.30 67 TYR B O 1
ATOM 2558 N N . ALA B 1 69 ? 36.865 49.664 4.120 1.00 34.70 68 ALA B N 1
ATOM 2559 C CA . ALA B 1 69 ? 37.771 49.472 2.970 1.00 34.59 68 ALA B CA 1
ATOM 2560 C C . ALA B 1 69 ? 38.104 47.976 3.068 1.00 34.22 68 ALA B C 1
ATOM 2561 O O . ALA B 1 69 ? 38.645 47.561 4.088 1.00 33.40 68 ALA B O 1
ATOM 2563 N N . ILE B 1 70 ? 37.748 47.191 2.049 1.00 35.52 69 ILE B N 1
ATOM 2564 C CA . ILE B 1 70 ? 37.937 45.723 2.023 1.00 35.61 69 ILE B CA 1
ATOM 2565 C C . ILE B 1 70 ? 38.839 45.348 0.847 1.00 35.53 69 ILE B C 1
ATOM 2566 O O . ILE B 1 70 ? 38.527 45.734 -0.273 1.00 34.64 69 ILE B O 1
ATOM 2571 N N . ASP B 1 71 ? 39.945 44.645 1.125 1.00 35.17 70 ASP B N 1
ATOM 2572 C CA . ASP B 1 71 ? 40.916 44.154 0.137 1.00 35.80 70 ASP B CA 1
ATOM 2573 C C . ASP B 1 71 ? 40.660 42.651 0.086 1.00 35.01 70 ASP B C 1
ATOM 2574 O O . ASP B 1 71 ? 40.960 41.970 1.056 1.00 34.35 70 ASP B O 1
ATOM 2579 N N . ILE B 1 72 ? 40.126 42.149 -1.034 1.00 34.27 71 ILE B N 1
ATOM 2580 C CA . ILE B 1 72 ? 39.783 40.723 -1.205 1.00 35.02 71 ILE B CA 1
ATOM 2581 C C . ILE B 1 72 ? 40.752 39.977 -2.143 1.00 34.42 71 ILE B C 1
ATOM 2582 O O . ILE B 1 72 ? 40.827 40.306 -3.325 1.00 34.55 71 ILE B O 1
ATOM 2587 N N . THR B 1 73 ? 41.487 38.994 -1.592 1.00 34.21 72 THR B N 1
ATOM 2588 C CA . THR B 1 73 ? 42.397 38.099 -2.349 1.00 34.28 72 THR B CA 1
ATOM 2589 C C . THR B 1 73 ? 41.462 37.043 -2.971 1.00 34.41 72 THR B C 1
ATOM 2590 O O . THR B 1 73 ? 41.512 36.789 -4.178 1.00 34.80 72 THR B O 1
ATOM 2594 N N . ARG B 1 74 ? 40.672 36.393 -2.116 1.00 35.03 73 ARG B N 1
ATOM 2595 C CA . ARG B 1 74 ? 39.608 35.458 -2.549 1.00 37.03 73 ARG B CA 1
ATOM 2596 C C . ARG B 1 74 ? 38.572 35.332 -1.435 1.00 35.46 73 ARG B C 1
ATOM 2597 O O . ARG B 1 74 ? 38.944 35.396 -0.259 1.00 34.93 73 ARG B O 1
ATOM 2613 N N . PRO B 1 76 ? 35.925 33.422 1.068 1.00 33.45 75 PRO B N 1
ATOM 2614 C CA . PRO B 1 76 ? 35.862 32.082 1.647 1.00 33.94 75 PRO B CA 1
ATOM 2615 C C . PRO B 1 76 ? 34.861 31.161 0.893 1.00 34.90 75 PRO B C 1
ATOM 2616 O O . PRO B 1 76 ? 33.824 31.640 0.417 1.00 34.50 75 PRO B O 1
ATOM 2620 N N . ARG B 1 77 ? 35.231 29.894 0.742 1.00 35.34 76 ARG B N 1
ATOM 2621 C CA . ARG B 1 77 ? 34.430 28.873 0.049 1.00 36.64 76 ARG B CA 1
ATOM 2622 C C . ARG B 1 77 ? 33.512 28.159 1.037 1.00 35.07 76 ARG B C 1
ATOM 2623 O O . ARG B 1 77 ? 33.787 28.162 2.248 1.00 31.78 76 ARG B O 1
ATOM 2631 N N . GLN B 1 78 ? 32.443 27.536 0.513 1.00 33.41 77 GLN B N 1
ATOM 2632 C CA . GLN B 1 78 ? 31.495 26.726 1.317 1.00 33.09 77 GLN B CA 1
ATOM 2633 C C . GLN B 1 78 ? 32.282 25.592 2.000 1.00 32.36 77 GLN B C 1
ATOM 2634 O O . GLN B 1 78 ? 33.137 24.966 1.366 1.00 31.55 77 GLN B O 1
ATOM 2640 N N . ASP B 1 79 ? 31.992 25.384 3.287 1.00 32.11 78 ASP B N 1
ATOM 2641 C CA . ASP B 1 79 ? 32.629 24.374 4.170 1.00 32.29 78 ASP B CA 1
ATOM 2642 C C . ASP B 1 79 ? 34.109 24.616 4.533 1.00 32.14 78 ASP B C 1
ATOM 2643 O O . ASP B 1 79 ? 34.735 23.746 5.158 1.00 30.49 78 ASP B O 1
ATOM 2648 N N . GLU B 1 80 ? 34.632 25.815 4.230 1.00 32.31 79 GLU B N 1
ATOM 2649 C CA . GLU B 1 80 ? 36.002 26.184 4.551 1.00 32.94 79 GLU B CA 1
ATOM 2650 C C . GLU B 1 80 ? 35.967 26.700 5.993 1.00 32.77 79 GLU B C 1
ATOM 2651 O O . GLU B 1 80 ? 35.025 27.419 6.376 1.00 34.46 79 GLU B O 1
ATOM 2657 N N . VAL B 1 81 ? 36.976 26.329 6.777 1.00 31.48 80 VAL B N 1
ATOM 2658 C CA . VAL B 1 81 ? 37.114 26.770 8.161 1.00 31.76 80 VAL B CA 1
ATOM 2659 C C . VAL B 1 81 ? 38.096 27.929 8.053 1.00 32.04 80 VAL B C 1
ATOM 2660 O O . VAL B 1 81 ? 39.283 27.696 7.781 1.00 32.14 80 VAL B O 1
ATOM 2664 N N . VAL B 1 82 ? 37.581 29.157 8.191 1.00 30.67 81 VAL B N 1
ATOM 2665 C CA . VAL B 1 82 ? 38.386 30.395 8.138 1.00 31.40 81 VAL B CA 1
ATOM 2666 C C . VAL B 1 82 ? 38.659 30.919 9.542 1.00 31.81 81 VAL B C 1
ATOM 2667 O O . VAL B 1 82 ? 37.856 30.689 10.448 1.00 30.90 81 VAL B O 1
ATOM 2671 N N . THR B 1 83 ? 39.782 31.632 9.686 1.00 32.36 82 THR B N 1
ATOM 2672 C CA . THR B 1 83 ? 40.221 32.260 10.927 1.00 32.58 82 THR B CA 1
ATOM 2673 C C . THR B 1 83 ? 39.961 33.766 10.754 1.00 33.51 82 THR B C 1
ATOM 2674 O O . THR B 1 83 ? 40.456 34.354 9.776 1.00 34.08 82 THR B O 1
ATOM 2678 N N . ILE B 1 84 ? 39.156 34.355 11.653 1.00 32.76 83 ILE B N 1
ATOM 2679 C CA . ILE B 1 84 ? 38.829 35.798 11.639 1.00 32.25 83 ILE B CA 1
ATOM 2680 C C . ILE B 1 84 ? 39.607 36.446 12.791 1.00 32.05 83 ILE B C 1
ATOM 2681 O O . ILE B 1 84 ? 39.247 36.240 13.957 1.00 29.83 83 ILE B O 1
ATOM 2686 N N . ALA B 1 85 ? 40.676 37.178 12.453 1.00 30.77 84 ALA B N 1
ATOM 2687 C CA . ALA B 1 85 ? 41.515 37.916 13.415 1.00 31.36 84 ALA B CA 1
ATOM 2688 C C . ALA B 1 85 ? 41.027 39.369 13.403 1.00 31.46 84 ALA B C 1
ATOM 2689 O O . ALA B 1 85 ? 40.701 39.888 12.328 1.00 33.70 84 ALA B O 1
ATOM 2691 N N . VAL B 1 86 ? 40.967 40.003 14.581 1.00 30.98 85 VAL B N 1
ATOM 2692 C CA . VAL B 1 86 ? 40.500 41.402 14.747 1.00 30.48 85 VAL B CA 1
ATOM 2693 C C . VAL B 1 86 ? 41.382 42.191 15.746 1.00 29.43 85 VAL B C 1
ATOM 2694 O O . VAL B 1 86 ? 41.963 41.596 16.654 1.00 26.37 85 VAL B O 1
ATOM 2698 N N . ARG B 1 87 ? 41.469 43.514 15.548 1.00 29.73 86 ARG B N 1
ATOM 2699 C CA . ARG B 1 87 ? 42.265 44.419 16.393 1.00 29.83 86 ARG B CA 1
ATOM 2700 C C . ARG B 1 87 ? 41.728 45.857 16.393 1.00 30.03 86 ARG B C 1
ATOM 2701 O O . ARG B 1 87 ? 41.517 46.428 15.318 1.00 31.18 86 ARG B O 1
ATOM 2709 N N . GLY B 1 88 ? 41.523 46.426 17.592 1.00 29.83 87 GLY B N 1
ATOM 2710 C CA . GLY B 1 88 ? 41.093 47.821 17.799 1.00 30.36 87 GLY B CA 1
ATOM 2711 C C . GLY B 1 88 ? 42.468 48.478 17.825 1.00 30.46 87 GLY B C 1
ATOM 2712 O O . GLY B 1 88 ? 43.047 48.675 18.888 1.00 30.13 87 GLY B O 1
ATOM 2713 N N . SER B 1 89 ? 42.981 48.755 16.626 1.00 30.99 88 SER B N 1
ATOM 2714 C CA . SER B 1 89 ? 44.336 49.293 16.395 1.00 31.01 88 SER B CA 1
ATOM 2715 C C . SER B 1 89 ? 44.652 50.647 17.018 1.00 31.62 88 SER B C 1
ATOM 2716 O O . SER B 1 89 ? 45.668 50.778 17.720 1.00 31.54 88 SER B O 1
ATOM 2719 N N . ALA B 1 90 ? 43.785 51.629 16.764 1.00 32.09 89 ALA B N 1
ATOM 2720 C CA . ALA B 1 90 ? 43.969 52.998 17.280 1.00 32.47 89 ALA B CA 1
ATOM 2721 C C . ALA B 1 90 ? 42.699 53.855 17.290 1.00 33.09 89 ALA B C 1
ATOM 2722 O O . ALA B 1 90 ? 41.637 53.406 16.839 1.00 33.22 89 ALA B O 1
ATOM 2724 N N . TYR B 1 91 ? 42.817 55.061 17.857 1.00 34.25 90 TYR B N 1
ATOM 2725 C CA . TYR B 1 91 ? 41.710 56.038 17.928 1.00 35.00 90 TYR B CA 1
ATOM 2726 C C . TYR B 1 91 ? 42.189 57.480 18.205 1.00 35.36 90 TYR B C 1
ATOM 2727 O O . TYR B 1 91 ? 43.294 57.676 18.722 1.00 36.16 90 TYR B O 1
ATOM 2736 N N . ASN B 1 92 ? 41.349 58.450 17.835 1.00 35.73 91 ASN B N 1
ATOM 2737 C CA . ASN B 1 92 ? 41.557 59.895 18.088 1.00 36.10 91 ASN B CA 1
ATOM 2738 C C . ASN B 1 92 ? 40.301 60.358 18.918 1.00 36.32 91 ASN B C 1
ATOM 2739 O O . ASN B 1 92 ? 39.462 59.496 19.238 1.00 36.44 91 ASN B O 1
ATOM 2744 N N . PRO B 1 93 ? 40.180 61.658 19.314 1.00 36.86 92 PRO B N 1
ATOM 2745 C CA . PRO B 1 93 ? 39.007 62.142 20.105 1.00 36.86 92 PRO B CA 1
ATOM 2746 C C . PRO B 1 93 ? 37.566 61.762 19.657 1.00 36.83 92 PRO B C 1
ATOM 2747 O O . PRO B 1 93 ? 36.707 61.583 20.530 1.00 37.24 92 PRO B O 1
ATOM 2751 N N . TYR B 1 94 ? 37.349 61.604 18.342 1.00 36.62 93 TYR B N 1
ATOM 2752 C CA . TYR B 1 94 ? 36.039 61.249 17.738 1.00 36.36 93 TYR B CA 1
ATOM 2753 C C . TYR B 1 94 ? 35.967 59.914 16.948 1.00 35.64 93 TYR B C 1
ATOM 2754 O O . TYR B 1 94 ? 34.953 59.210 17.066 1.00 34.25 93 TYR B O 1
ATOM 2763 N N . PHE B 1 95 ? 37.025 59.579 16.190 1.00 35.30 94 PHE B N 1
ATOM 2764 C CA . PHE B 1 95 ? 37.099 58.364 15.331 1.00 35.71 94 PHE B CA 1
ATOM 2765 C C . PHE B 1 95 ? 37.991 57.233 15.881 1.00 34.98 94 PHE B C 1
ATOM 2766 O O . PHE B 1 95 ? 39.053 57.508 16.446 1.00 35.25 94 PHE B O 1
ATOM 2774 N N . ALA B 1 96 ? 37.534 55.982 15.705 1.00 34.62 95 ALA B N 1
ATOM 2775 C CA . ALA B 1 96 ? 38.225 54.746 16.123 1.00 33.76 95 ALA B CA 1
ATOM 2776 C C . ALA B 1 96 ? 38.576 53.930 14.871 1.00 33.14 95 ALA B C 1
ATOM 2777 O O . ALA B 1 96 ? 37.699 53.705 14.041 1.00 31.71 95 ALA B O 1
ATOM 2779 N N . TYR B 1 97 ? 39.837 53.488 14.759 1.00 33.07 96 TYR B N 1
ATOM 2780 C CA . TYR B 1 97 ? 40.361 52.697 13.623 1.00 32.22 96 TYR B CA 1
ATOM 2781 C C . TYR B 1 97 ? 40.417 51.204 14.002 1.00 32.43 96 TYR B C 1
ATOM 2782 O O . TYR B 1 97 ? 41.189 50.841 14.892 1.00 31.57 96 TYR B O 1
ATOM 2791 N N . ARG B 1 98 ? 39.614 50.368 13.319 1.00 33.34 97 ARG B N 1
ATOM 2792 C CA . ARG B 1 98 ? 39.526 48.914 13.562 1.00 32.72 97 ARG B CA 1
ATOM 2793 C C . ARG B 1 98 ? 39.873 48.096 12.308 1.00 32.62 97 ARG B C 1
ATOM 2794 O O . ARG B 1 98 ? 39.294 48.328 11.235 1.00 31.81 97 ARG B O 1
ATOM 2802 N N . GLU B 1 99 ? 40.794 47.135 12.477 1.00 31.85 98 GLU B N 1
ATOM 2803 C CA . GLU B 1 99 ? 41.274 46.231 11.424 1.00 31.50 98 GLU B CA 1
ATOM 2804 C C . GLU B 1 99 ? 40.781 44.790 11.632 1.00 31.20 98 GLU B C 1
ATOM 2805 O O . GLU B 1 99 ? 40.613 44.354 12.783 1.00 30.27 98 GLU B O 1
ATOM 2811 N N . PHE B 1 100 ? 40.571 44.076 10.515 1.00 30.82 99 PHE B N 1
ATOM 2812 C CA . PHE B 1 100 ? 40.127 42.660 10.502 1.00 30.73 99 PHE B CA 1
ATOM 2813 C C . PHE B 1 100 ? 40.901 41.885 9.425 1.00 31.48 99 PHE B C 1
ATOM 2814 O O . PHE B 1 100 ? 41.148 42.441 8.348 1.00 34.37 99 PHE B O 1
ATOM 2822 N N . TRP B 1 101 ? 41.234 40.620 9.702 1.00 30.97 100 TRP B N 1
ATOM 2823 C CA . TRP B 1 101 ? 41.923 39.718 8.758 1.00 30.87 100 TRP B CA 1
ATOM 2824 C C . TRP B 1 101 ? 41.177 38.393 8.700 1.00 31.15 100 TRP B C 1
ATOM 2825 O O . TRP B 1 101 ? 40.984 37.774 9.749 1.00 31.84 100 TRP B O 1
ATOM 2836 N N . ILE B 1 102 ? 40.727 37.999 7.507 1.00 32.18 101 ILE B N 1
ATOM 2837 C CA . ILE B 1 102 ? 40.050 36.714 7.269 1.00 33.14 101 ILE B CA 1
ATOM 2838 C C . ILE B 1 102 ? 41.152 35.897 6.581 1.00 33.34 101 ILE B C 1
ATOM 2839 O O . ILE B 1 102 ? 41.631 36.321 5.508 1.00 32.20 101 ILE B O 1
ATOM 2844 N N . ARG B 1 103 ? 41.550 34.776 7.213 1.00 33.51 102 ARG B N 1
ATOM 2845 C CA A ARG B 1 103 ? 42.608 33.872 6.727 0.50 34.07 102 ARG B CA 1
ATOM 2846 C CA B ARG B 1 103 ? 42.605 33.874 6.715 0.50 34.19 102 ARG B CA 1
ATOM 2847 C C . ARG B 1 103 ? 42.105 32.438 6.573 1.00 34.49 102 ARG B C 1
ATOM 2848 O O . ARG B 1 103 ? 41.141 32.040 7.250 1.00 33.38 102 ARG B O 1
ATOM 2863 N N . ASP B 1 104 ? 42.771 31.663 5.697 1.00 35.24 103 ASP B N 1
ATOM 2864 C CA . ASP B 1 104 ? 42.410 30.235 5.453 1.00 37.44 103 ASP B CA 1
ATOM 2865 C C . ASP B 1 104 ? 43.042 29.321 6.523 1.00 38.01 103 ASP B C 1
ATOM 2866 O O . ASP B 1 104 ? 43.789 29.808 7.387 1.00 36.41 103 ASP B O 1
ATOM 2871 N N . ALA B 1 105 ? 42.744 28.015 6.440 1.00 40.07 104 ALA B N 1
ATOM 2872 C CA . ALA B 1 105 ? 43.289 26.973 7.358 1.00 41.30 104 ALA B CA 1
ATOM 2873 C C . ALA B 1 105 ? 44.834 26.900 7.412 1.00 42.39 104 ALA B C 1
ATOM 2874 O O . ALA B 1 105 ? 45.399 26.610 8.477 1.00 42.61 104 ALA B O 1
ATOM 2876 N N . ASP B 1 106 ? 45.486 27.184 6.275 1.00 43.25 105 ASP B N 1
ATOM 2877 C CA . ASP B 1 106 ? 46.965 27.216 6.147 1.00 43.51 105 ASP B CA 1
ATOM 2878 C C . ASP B 1 106 ? 47.616 28.582 6.526 1.00 42.89 105 ASP B C 1
ATOM 2879 O O . ASP B 1 106 ? 48.844 28.696 6.440 1.00 41.79 105 ASP B O 1
ATOM 2884 N N . GLY B 1 107 ? 46.822 29.585 6.949 1.00 42.36 106 GLY B N 1
ATOM 2885 C CA . GLY B 1 107 ? 47.310 30.926 7.334 1.00 41.53 106 GLY B CA 1
ATOM 2886 C C . GLY B 1 107 ? 47.391 32.003 6.252 1.00 40.96 106 GLY B C 1
ATOM 2887 O O . GLY B 1 107 ? 47.738 33.147 6.579 1.00 40.82 106 GLY B O 1
ATOM 2888 N N . GLN B 1 108 ? 47.074 31.667 4.989 1.00 39.93 107 GLN B N 1
ATOM 2889 C CA . GLN B 1 108 ? 47.120 32.630 3.866 1.00 38.80 107 GLN B CA 1
ATOM 2890 C C . GLN B 1 108 ? 45.930 33.591 3.931 1.00 37.13 107 GLN B C 1
ATOM 2891 O O . GLN B 1 108 ? 44.804 33.154 4.204 1.00 35.91 107 GLN B O 1
ATOM 2894 N N . GLN B 1 109 ? 46.183 34.879 3.661 1.00 35.60 108 GLN B N 1
ATOM 2895 C CA . GLN B 1 109 ? 45.144 35.928 3.713 1.00 35.12 108 GLN B CA 1
ATOM 2896 C C . GLN B 1 109 ? 44.120 35.830 2.569 1.00 35.37 108 GLN B C 1
ATOM 2897 O O . GLN B 1 109 ? 44.494 35.861 1.385 1.00 36.15 108 GLN B O 1
ATOM 2903 N N . LEU B 1 110 ? 42.842 35.774 2.959 1.00 33.84 109 LEU B N 1
ATOM 2904 C CA . LEU B 1 110 ? 41.684 35.726 2.062 1.00 33.99 109 LEU B CA 1
ATOM 2905 C C . LEU B 1 110 ? 41.126 37.143 1.883 1.00 33.52 109 LEU B C 1
ATOM 2906 O O . LEU B 1 110 ? 40.824 37.553 0.750 1.00 31.94 109 LEU B O 1
ATOM 2911 N N . ALA B 1 111 ? 40.943 37.859 3.004 1.00 32.44 110 ALA B N 1
ATOM 2912 C CA . ALA B 1 111 ? 40.461 39.251 3.011 1.00 31.36 110 ALA B CA 1
ATOM 2913 C C . ALA B 1 111 ? 41.067 40.082 4.154 1.00 30.35 110 ALA B C 1
ATOM 2914 O O . ALA B 1 111 ? 41.442 39.532 5.195 1.00 29.87 110 ALA B O 1
ATOM 2916 N N . TYR B 1 112 ? 41.193 41.390 3.905 1.00 30.34 111 TYR B N 1
ATOM 2917 C CA . TYR B 1 112 ? 41.725 42.394 4.851 1.00 30.07 111 TYR B CA 1
ATOM 2918 C C . TYR B 1 112 ? 40.759 43.580 4.841 1.00 29.66 111 TYR B C 1
ATOM 2919 O O . TYR B 1 112 ? 40.547 44.183 3.777 1.00 27.59 111 TYR B O 1
ATOM 2928 N N . ILE B 1 113 ? 40.184 43.879 6.013 1.00 30.38 112 ILE B N 1
ATOM 2929 C CA . ILE B 1 113 ? 39.212 44.948 6.204 1.00 30.68 112 ILE B CA 1
ATOM 2930 C C . ILE B 1 113 ? 39.747 46.007 7.163 1.00 30.38 112 ILE B C 1
ATOM 2931 O O . ILE B 1 113 ? 40.302 45.659 8.212 1.00 30.53 112 ILE B O 1
ATOM 2936 N N . THR B 1 114 ? 39.641 47.274 6.747 1.00 30.48 113 THR B N 1
ATOM 2937 C CA . THR B 1 114 ? 39.974 48.452 7.566 1.00 30.72 113 THR B CA 1
ATOM 2938 C C . THR B 1 114 ? 38.636 49.188 7.730 1.00 29.56 113 THR B C 1
ATOM 2939 O O . THR B 1 114 ? 37.761 49.088 6.852 1.00 30.07 113 THR B O 1
ATOM 2943 N N . SER B 1 115 ? 38.473 49.900 8.845 1.00 30.41 114 SER B N 1
ATOM 2944 C CA . SER B 1 115 ? 37.229 50.633 9.138 1.00 30.84 114 SER B CA 1
ATOM 2945 C C . SER B 1 115 ? 37.363 51.788 10.123 1.00 31.11 114 SER B C 1
ATOM 2946 O O . SER B 1 115 ? 38.317 51.828 10.893 1.00 30.19 114 SER B O 1
ATOM 2949 N N . ILE B 1 116 ? 36.366 52.683 10.082 1.00 32.11 115 ILE B N 1
ATOM 2950 C CA . ILE B 1 116 ? 36.244 53.861 10.951 1.00 32.41 115 ILE B CA 1
ATOM 2951 C C . ILE B 1 116 ? 34.894 53.760 11.691 1.00 33.14 115 ILE B C 1
ATOM 2952 O O . ILE B 1 116 ? 33.869 53.461 11.062 1.00 32.59 115 ILE B O 1
ATOM 2957 N N . TRP B 1 117 ? 34.924 54.003 13.009 1.00 34.84 116 TRP B N 1
ATOM 2958 C CA . TRP B 1 117 ? 33.756 53.962 13.903 1.00 36.27 116 TRP B CA 1
ATOM 2959 C C . TRP B 1 117 ? 33.662 55.247 14.743 1.00 37.55 116 TRP B C 1
ATOM 2960 O O . TRP B 1 117 ? 34.697 55.795 15.134 1.00 37.77 116 TRP B O 1
ATOM 2971 N N . VAL B 1 118 ? 32.430 55.682 15.035 1.00 39.69 117 VAL B N 1
ATOM 2972 C CA . VAL B 1 118 ? 32.123 56.887 15.850 1.00 41.77 117 VAL B CA 1
ATOM 2973 C C . VAL B 1 118 ? 31.083 56.567 16.945 1.00 44.58 117 VAL B C 1
ATOM 2974 O O . VAL B 1 118 ? 30.242 55.675 16.746 1.00 43.08 117 VAL B O 1
ATOM 2994 N N . SER B 1 121 ? 25.230 59.206 20.411 1.00 60.67 120 SER B N 1
ATOM 2995 C CA . SER B 1 121 ? 24.437 59.264 21.656 1.00 61.16 120 SER B CA 1
ATOM 2996 C C . SER B 1 121 ? 23.065 58.588 21.462 1.00 61.75 120 SER B C 1
ATOM 2997 O O . SER B 1 121 ? 22.505 58.630 20.360 1.00 62.23 120 SER B O 1
ATOM 3000 N N . GLN B 1 122 ? 22.549 57.967 22.526 1.00 62.29 121 GLN B N 1
ATOM 3001 C CA . GLN B 1 122 ? 21.241 57.269 22.492 1.00 62.97 121 GLN B CA 1
ATOM 3002 C C . GLN B 1 122 ? 20.054 58.245 22.448 1.00 63.25 121 GLN B C 1
ATOM 3003 O O . GLN B 1 122 ? 19.130 58.043 21.646 1.00 63.45 121 GLN B O 1
ATOM 3009 N N . THR B 1 123 ? 20.097 59.286 23.292 1.00 63.27 122 THR B N 1
ATOM 3010 C CA . THR B 1 123 ? 19.034 60.310 23.381 1.00 63.19 122 THR B CA 1
ATOM 3011 C C . THR B 1 123 ? 19.120 61.385 22.279 1.00 63.35 122 THR B C 1
ATOM 3012 O O . THR B 1 123 ? 18.243 61.433 21.407 1.00 63.66 122 THR B O 1
ATOM 3014 N N . THR B 1 124 ? 20.176 62.211 22.313 1.00 63.17 123 THR B N 1
ATOM 3015 C CA . THR B 1 124 ? 20.372 63.327 21.340 1.00 62.84 123 THR B CA 1
ATOM 3016 C C . THR B 1 124 ? 20.683 62.934 19.871 1.00 62.98 123 THR B C 1
ATOM 3017 O O . THR B 1 124 ? 20.373 63.726 18.972 1.00 63.27 123 THR B O 1
ATOM 3021 N N . ARG B 1 125 ? 21.297 61.762 19.652 1.00 62.39 124 ARG B N 1
ATOM 3022 C CA . ARG B 1 125 ? 21.666 61.232 18.311 1.00 62.18 124 ARG B CA 1
ATOM 3023 C C . ARG B 1 125 ? 22.702 62.113 17.557 1.00 61.38 124 ARG B C 1
ATOM 3024 O O . ARG B 1 125 ? 22.524 62.440 16.372 1.00 61.63 124 ARG B O 1
ATOM 3027 N N . ARG B 1 126 ? 23.777 62.467 18.279 1.00 60.27 125 ARG B N 1
ATOM 3028 C CA . ARG B 1 126 ? 24.906 63.297 17.794 1.00 59.24 125 ARG B CA 1
ATOM 3029 C C . ARG B 1 126 ? 26.258 62.595 17.998 1.00 58.27 125 ARG B C 1
ATOM 3030 O O . ARG B 1 126 ? 26.381 61.717 18.864 1.00 58.31 125 ARG B O 1
ATOM 3032 N N . ILE B 1 127 ? 27.269 63.026 17.234 1.00 57.30 126 ILE B N 1
ATOM 3033 C CA . ILE B 1 127 ? 28.628 62.450 17.275 1.00 56.55 126 ILE B CA 1
ATOM 3034 C C . ILE B 1 127 ? 29.357 62.940 18.548 1.00 55.24 126 ILE B C 1
ATOM 3035 O O . ILE B 1 127 ? 29.960 64.025 18.542 1.00 55.24 126 ILE B O 1
ATOM 3040 N N . VAL B 1 128 ? 29.258 62.151 19.626 1.00 53.44 127 VAL B N 1
ATOM 3041 C CA . VAL B 1 128 ? 29.930 62.455 20.915 1.00 52.15 127 VAL B CA 1
ATOM 3042 C C . VAL B 1 128 ? 31.408 62.027 20.868 1.00 50.81 127 VAL B C 1
ATOM 3043 O O . VAL B 1 128 ? 31.817 61.270 19.975 1.00 49.89 127 VAL B O 1
ATOM 3047 N N . LYS B 1 129 ? 32.191 62.512 21.837 1.00 49.59 128 LYS B N 1
ATOM 3048 C CA . LYS B 1 129 ? 33.631 62.174 21.955 1.00 48.93 128 LYS B CA 1
ATOM 3049 C C . LYS B 1 129 ? 33.801 60.719 22.414 1.00 48.61 128 LYS B C 1
ATOM 3050 O O . LYS B 1 129 ? 32.927 60.186 23.123 1.00 48.52 128 LYS B O 1
ATOM 3056 N N . ILE B 1 130 ? 34.907 60.084 22.001 1.00 47.70 129 ILE B N 1
ATOM 3057 C CA . ILE B 1 130 ? 35.207 58.685 22.368 1.00 47.31 129 ILE B CA 1
ATOM 3058 C C . ILE B 1 130 ? 35.641 58.625 23.842 1.00 47.00 129 ILE B C 1
ATOM 3059 O O . ILE B 1 130 ? 36.565 59.343 24.242 1.00 47.04 129 ILE B O 1
ATOM 3064 N N . LEU B 1 131 ? 34.964 57.771 24.619 1.00 46.46 130 LEU B N 1
ATOM 3065 C CA . LEU B 1 131 ? 35.246 57.554 26.037 1.00 46.67 130 LEU B CA 1
ATOM 3066 C C . LEU B 1 131 ? 36.442 56.586 26.091 1.00 46.65 130 LEU B C 1
ATOM 3067 O O . LEU B 1 131 ? 36.325 55.489 25.516 1.00 46.10 130 LEU B O 1
ATOM 3072 N N . PRO B 1 132 ? 37.594 56.983 26.720 1.00 46.79 131 PRO B N 1
ATOM 3073 C CA . PRO B 1 132 ? 38.762 56.062 26.798 1.00 46.71 131 PRO B CA 1
ATOM 3074 C C . PRO B 1 132 ? 38.523 54.722 27.547 1.00 46.57 131 PRO B C 1
ATOM 3075 O O . PRO B 1 132 ? 39.226 53.762 27.246 1.00 46.75 131 PRO B O 1
ATOM 3079 N N . GLU B 1 133 ? 37.573 54.681 28.495 1.00 46.29 132 GLU B N 1
ATOM 3080 C CA . GLU B 1 133 ? 37.203 53.438 29.231 1.00 46.01 132 GLU B CA 1
ATOM 3081 C C . GLU B 1 133 ? 36.620 52.346 28.301 1.00 44.56 132 GLU B C 1
ATOM 3082 O O . GLU B 1 133 ? 36.874 51.162 28.526 1.00 43.66 132 GLU B O 1
ATOM 3088 N N . LEU B 1 134 ? 35.842 52.758 27.289 1.00 43.80 133 LEU B N 1
ATOM 3089 C CA . LEU B 1 134 ? 35.243 51.838 26.285 1.00 42.88 133 LEU B CA 1
ATOM 3090 C C . LEU B 1 134 ? 36.220 51.377 25.161 1.00 41.93 133 LEU B C 1
ATOM 3091 O O . LEU B 1 134 ? 35.864 50.471 24.401 1.00 42.20 133 LEU B O 1
ATOM 3096 N N . VAL B 1 135 ? 37.398 52.018 25.046 1.00 40.69 134 VAL B N 1
ATOM 3097 C CA . VAL B 1 135 ? 38.472 51.698 24.069 1.00 39.68 134 VAL B CA 1
ATOM 3098 C C . VAL B 1 135 ? 39.748 51.097 24.726 1.00 38.15 134 VAL B C 1
ATOM 3099 O O . VAL B 1 135 ? 40.410 50.271 24.083 1.00 37.32 134 VAL B O 1
ATOM 3103 N N . ALA B 1 136 ? 40.088 51.521 25.959 1.00 37.01 135 ALA B N 1
ATOM 3104 C CA . ALA B 1 136 ? 41.277 51.033 26.744 1.00 36.44 135 ALA B CA 1
ATOM 3105 C C . ALA B 1 136 ? 41.494 49.501 26.790 1.00 35.62 135 ALA B C 1
ATOM 3106 O O . ALA B 1 136 ? 42.638 49.074 26.572 1.00 36.02 135 ALA B O 1
ATOM 3108 N N . PRO B 1 137 ? 40.431 48.683 27.081 1.00 34.04 136 PRO B N 1
ATOM 3109 C CA . PRO B 1 137 ? 40.542 47.197 27.076 1.00 33.76 136 PRO B CA 1
ATOM 3110 C C . PRO B 1 137 ? 41.082 46.572 25.760 1.00 32.69 136 PRO B C 1
ATOM 3111 O O . PRO B 1 137 ? 41.692 45.510 25.820 1.00 32.02 136 PRO B O 1
ATOM 3115 N N . TYR B 1 138 ? 40.862 47.231 24.613 1.00 32.17 137 TYR B N 1
ATOM 3116 C CA . TYR B 1 138 ? 41.402 46.779 23.310 1.00 31.79 137 TYR B CA 1
ATOM 3117 C C . TYR B 1 138 ? 42.918 47.087 23.160 1.00 30.96 137 TYR B C 1
ATOM 3118 O O . TYR B 1 138 ? 43.547 46.545 22.244 1.00 28.84 137 TYR B O 1
ATOM 3127 N N . GLN B 1 139 ? 43.471 47.964 24.022 1.00 31.74 138 GLN B N 1
ATOM 3128 C CA . GLN B 1 139 ? 44.878 48.416 24.032 1.00 32.20 138 GLN B CA 1
ATOM 3129 C C . GLN B 1 139 ? 45.197 49.245 22.755 1.00 32.26 138 GLN B C 1
ATOM 3130 O O . GLN B 1 139 ? 46.303 49.184 22.223 1.00 32.64 138 GLN B O 1
ATOM 3136 N N . SER B 1 140 ? 44.228 50.075 22.342 1.00 33.09 139 SER B N 1
ATOM 3137 C CA . SER B 1 140 ? 44.318 50.918 21.137 1.00 34.14 139 SER B CA 1
ATOM 3138 C C . SER B 1 140 ? 45.223 52.125 21.397 1.00 35.03 139 SER B C 1
ATOM 3139 O O . SER B 1 140 ? 45.115 52.727 22.477 1.00 35.08 139 SER B O 1
ATOM 3142 N N . GLU B 1 141 ? 46.100 52.473 20.438 1.00 35.68 140 GLU B N 1
ATOM 3143 C CA . GLU B 1 141 ? 47.006 53.634 20.608 1.00 37.29 140 GLU B CA 1
ATOM 3144 C C . GLU B 1 141 ? 46.260 54.948 20.328 1.00 36.64 140 GLU B C 1
ATOM 3145 O O . GLU B 1 141 ? 45.404 54.997 19.435 1.00 35.02 140 GLU B O 1
ATOM 3151 N N . VAL B 1 142 ? 46.611 55.993 21.086 1.00 36.11 141 VAL B N 1
ATOM 3152 C CA . VAL B 1 142 ? 46.020 57.333 20.960 1.00 36.76 141 VAL B CA 1
ATOM 3153 C C . VAL B 1 142 ? 46.812 58.044 19.856 1.00 37.61 141 VAL B C 1
ATOM 3154 O O . VAL B 1 142 ? 48.042 58.155 19.967 1.00 38.30 141 VAL B O 1
ATOM 3158 N N . VAL B 1 143 ? 46.106 58.534 18.828 1.00 38.05 142 VAL B N 1
ATOM 3159 C CA . VAL B 1 143 ? 46.702 59.229 17.660 1.00 37.93 142 VAL B CA 1
ATOM 3160 C C . VAL B 1 143 ? 46.032 60.576 17.34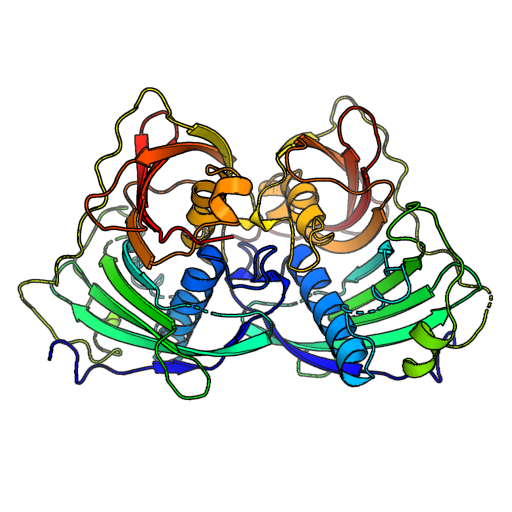2 1.00 38.31 142 VAL B C 1
ATOM 3161 O O . VAL B 1 143 ? 45.008 60.945 17.931 1.00 38.57 142 VAL B O 1
ATOM 3165 N N . ARG B 1 145 ? 47.422 60.963 14.094 1.00 41.71 144 ARG B N 1
ATOM 3166 C CA . ARG B 1 145 ? 46.391 60.955 13.059 1.00 41.51 144 ARG B CA 1
ATOM 3167 C C . ARG B 1 145 ? 46.088 59.555 12.505 1.00 40.98 144 ARG B C 1
ATOM 3168 O O . ARG B 1 145 ? 46.963 58.679 12.512 1.00 40.79 144 ARG B O 1
ATOM 3170 N N . ILE B 1 146 ? 44.846 59.382 12.029 1.00 40.97 145 ILE B N 1
ATOM 3171 C CA . ILE B 1 146 ? 44.326 58.147 11.427 1.00 40.29 145 ILE B CA 1
ATOM 3172 C C . ILE B 1 146 ? 44.247 58.426 9.909 1.00 40.97 145 ILE B C 1
ATOM 3173 O O . ILE B 1 146 ? 43.445 59.292 9.522 1.00 41.88 145 ILE B O 1
ATOM 3178 N N . PRO B 1 147 ? 45.078 57.747 9.050 1.00 40.34 146 PRO B N 1
ATOM 3179 C CA . PRO B 1 147 ? 45.034 57.947 7.573 1.00 39.32 146 PRO B CA 1
ATOM 3180 C C . PRO B 1 147 ? 43.627 57.777 6.946 1.00 38.11 146 PRO B C 1
ATOM 3181 O O . PRO B 1 147 ? 42.839 56.932 7.426 1.00 34.74 146 PRO B O 1
ATOM 3185 N N . ARG B 1 148 ? 43.358 58.564 5.893 1.00 36.79 147 ARG B N 1
ATOM 3186 C CA A ARG B 1 148 ? 42.051 58.559 5.225 0.50 36.21 147 ARG B CA 1
ATOM 3187 C CA B ARG B 1 148 ? 42.060 58.575 5.200 0.50 37.20 147 ARG B CA 1
ATOM 3188 C C . ARG B 1 148 ? 41.922 57.268 4.412 1.00 35.89 147 ARG B C 1
ATOM 3189 O O . ARG B 1 148 ? 42.836 56.912 3.660 1.00 36.79 147 ARG B O 1
ATOM 3204 N N . LEU B 1 149 ? 40.806 56.547 4.582 1.00 33.72 148 LEU B N 1
ATOM 3205 C CA . LEU B 1 149 ? 40.571 55.280 3.839 1.00 32.07 148 LEU B CA 1
ATOM 3206 C C . LEU B 1 149 ? 40.242 55.597 2.361 1.00 30.14 148 LEU B C 1
ATOM 3207 O O . LEU B 1 149 ? 39.846 56.738 2.070 1.00 28.28 148 LEU B O 1
ATOM 3212 N N . PRO B 1 150 ? 40.424 54.620 1.423 1.00 31.87 149 PRO B N 1
ATOM 3213 C CA . PRO B 1 150 ? 40.073 54.866 0.007 1.00 32.16 149 PRO B CA 1
ATOM 3214 C C . PRO B 1 150 ? 38.588 55.230 -0.153 1.00 32.83 149 PRO B C 1
ATOM 3215 O O . PRO B 1 150 ? 37.737 54.484 0.322 1.00 33.75 149 PRO B O 1
ATOM 3219 N N . ARG B 1 151 ? 38.314 56.418 -0.695 1.00 32.31 150 ARG B N 1
ATOM 3220 C CA . ARG B 1 151 ? 36.942 56.894 -0.883 1.00 33.53 150 ARG B CA 1
ATOM 3221 C C . ARG B 1 151 ? 36.231 56.210 -2.049 1.00 33.98 150 ARG B C 1
ATOM 3222 O O . ARG B 1 151 ? 36.890 55.899 -3.059 1.00 33.28 150 ARG B O 1
ATOM 3230 N N . PRO B 1 152 ? 34.893 55.966 -1.916 1.00 34.50 151 PRO B N 1
ATOM 3231 C CA . PRO B 1 152 ? 34.157 55.473 -3.081 1.00 35.07 151 PRO B CA 1
ATOM 3232 C C . PRO B 1 152 ? 33.994 56.620 -4.111 1.00 35.42 151 PRO B C 1
ATOM 3233 O O . PRO B 1 152 ? 34.183 57.811 -3.778 1.00 34.02 151 PRO B O 1
ATOM 3237 N N . ILE B 1 153 ? 33.655 56.244 -5.345 1.00 35.98 152 ILE B N 1
ATOM 3238 C CA . ILE B 1 153 ? 33.398 57.192 -6.439 1.00 36.67 152 ILE B CA 1
ATOM 3239 C C . ILE B 1 153 ? 32.126 57.962 -6.063 1.00 37.45 152 ILE B C 1
ATOM 3240 O O . ILE B 1 153 ? 31.187 57.375 -5.491 1.00 36.80 152 ILE B O 1
ATOM 3245 N N . SER B 1 154 ? 32.126 59.275 -6.321 1.00 38.86 153 SER B N 1
ATOM 3246 C CA . SER B 1 154 ? 30.963 60.128 -6.038 1.00 40.09 153 SER B CA 1
ATOM 3247 C C . SER B 1 154 ? 29.934 59.691 -7.089 1.00 38.92 153 SER B C 1
ATOM 3248 O O . SER B 1 154 ? 30.177 59.859 -8.292 1.00 39.16 153 SER B O 1
ATOM 3251 N N . PHE B 1 155 ? 28.852 59.048 -6.628 1.00 37.33 154 PHE B N 1
ATOM 3252 C CA . PHE B 1 155 ? 27.816 58.518 -7.523 1.00 36.53 154 PHE B CA 1
ATOM 3253 C C . PHE B 1 155 ? 27.120 59.613 -8.366 1.00 37.34 154 PHE B C 1
ATOM 3254 O O . PHE B 1 155 ? 26.643 60.609 -7.812 1.00 37.62 154 PHE B O 1
ATOM 3262 N N . GLU B 1 156 ? 27.113 59.395 -9.686 1.00 36.63 155 GLU B N 1
ATOM 3263 C CA . GLU B 1 156 ? 26.465 60.251 -10.674 1.00 38.26 155 GLU B CA 1
ATOM 3264 C C . GLU B 1 156 ? 25.590 59.351 -11.549 1.00 36.18 155 GLU B C 1
ATOM 3265 O O . GLU B 1 156 ? 26.112 58.436 -12.196 1.00 33.18 155 GLU B O 1
ATOM 3271 N N . ALA B 1 157 ? 24.275 59.591 -11.526 1.00 36.42 156 ALA B N 1
ATOM 3272 C CA . ALA B 1 157 ? 23.315 58.833 -12.330 1.00 36.56 156 ALA B CA 1
ATOM 3273 C C . ALA B 1 157 ? 23.450 59.222 -13.808 1.00 36.89 156 ALA B C 1
ATOM 3274 O O . ALA B 1 157 ? 23.743 60.385 -14.125 1.00 37.77 156 ALA B O 1
ATOM 3276 N N . THR B 1 158 ? 23.309 58.224 -14.681 1.00 36.62 157 THR B N 1
ATOM 3277 C CA . THR B 1 158 ? 23.346 58.386 -16.145 1.00 38.05 157 THR B CA 1
ATOM 3278 C C . THR B 1 158 ? 22.156 57.628 -16.746 1.00 37.35 157 THR B C 1
ATOM 3279 O O . THR B 1 158 ? 21.405 56.959 -16.014 1.00 36.53 157 THR B O 1
ATOM 3283 N N . ASP B 1 159 ? 21.988 57.762 -18.066 1.00 38.43 158 ASP B N 1
ATOM 3284 C CA . ASP B 1 159 ? 20.925 57.056 -18.839 1.00 39.46 158 ASP B CA 1
ATOM 3285 C C . ASP B 1 159 ? 20.952 55.514 -18.706 1.00 37.98 158 ASP B C 1
ATOM 3286 O O . ASP B 1 159 ? 19.900 54.881 -18.784 1.00 39.05 158 ASP B O 1
ATOM 3291 N N . THR B 1 160 ? 22.152 54.950 -18.504 1.00 37.60 159 THR B N 1
ATOM 3292 C CA . THR B 1 160 ? 22.399 53.502 -18.338 1.00 37.35 159 THR B CA 1
ATOM 3293 C C . THR B 1 160 ? 22.458 53.000 -16.864 1.00 37.51 159 THR B C 1
ATOM 3294 O O . THR B 1 160 ? 22.821 51.834 -16.639 1.00 39.09 159 THR B O 1
ATOM 3298 N N . THR B 1 161 ? 22.119 53.852 -15.875 1.00 36.27 160 THR B N 1
ATOM 3299 C CA . THR B 1 161 ? 22.127 53.472 -14.439 1.00 35.68 160 THR B CA 1
ATOM 3300 C C . THR B 1 161 ? 21.080 52.390 -14.157 1.00 35.84 160 THR B C 1
ATOM 3301 O O . THR B 1 161 ? 19.937 52.531 -14.592 1.00 35.46 160 THR B O 1
ATOM 3305 N N . ILE B 1 162 ? 21.496 51.333 -13.449 1.00 35.91 161 ILE B N 1
ATOM 3306 C CA . ILE B 1 162 ? 20.625 50.219 -13.058 1.00 37.05 161 ILE B CA 1
ATOM 3307 C C . ILE B 1 162 ? 20.029 50.659 -11.731 1.00 37.48 161 ILE B C 1
ATOM 3308 O O . ILE B 1 162 ? 20.792 50.950 -10.808 1.00 35.30 161 ILE B O 1
ATOM 3313 N N . THR B 1 163 ? 18.695 50.731 -11.649 1.00 38.13 162 THR B N 1
ATOM 3314 C CA . THR B 1 163 ? 17.967 51.123 -10.425 1.00 39.27 162 THR B CA 1
ATOM 3315 C C . THR B 1 163 ? 16.954 50.037 -10.030 1.00 40.22 162 THR B C 1
ATOM 3316 O O . THR B 1 163 ? 16.217 49.559 -10.894 1.00 40.68 162 THR B O 1
ATOM 3320 N N . LYS B 1 164 ? 16.975 49.629 -8.750 1.00 40.49 163 LYS B N 1
ATOM 3321 C CA . LYS B 1 164 ? 16.034 48.645 -8.166 1.00 40.97 163 LYS B CA 1
ATOM 3322 C C . LYS B 1 164 ? 15.560 49.100 -6.773 1.00 40.16 163 LYS B C 1
ATOM 3323 O O . LYS B 1 164 ? 16.407 49.560 -5.984 1.00 39.83 163 LYS B O 1
ATOM 3329 N N . PRO B 1 165 ? 14.229 49.009 -6.482 1.00 39.57 164 PRO B N 1
ATOM 3330 C CA . PRO B 1 165 ? 13.755 49.341 -5.141 1.00 38.77 164 PRO B CA 1
ATOM 3331 C C . PRO B 1 165 ? 13.854 48.098 -4.230 1.00 37.96 164 PRO B C 1
ATOM 3332 O O . PRO B 1 165 ? 13.756 46.957 -4.714 1.00 39.12 164 PRO B O 1
ATOM 3336 N N . TYR B 1 166 ? 14.109 48.333 -2.946 1.00 35.71 165 TYR B N 1
ATOM 3337 C CA . TYR B 1 166 ? 14.162 47.283 -1.906 1.00 35.27 165 TYR B CA 1
ATOM 3338 C C . TYR B 1 166 ? 13.429 47.802 -0.674 1.00 34.72 165 TYR B C 1
ATOM 3339 O O . TYR B 1 166 ? 13.556 48.985 -0.337 1.00 35.14 165 TYR B O 1
ATOM 3348 N N . HIS B 1 167 ? 12.669 46.920 -0.029 1.00 35.27 166 HIS B N 1
ATOM 3349 C CA . HIS B 1 167 ? 11.918 47.223 1.192 1.00 36.18 166 HIS B CA 1
ATOM 3350 C C . HIS B 1 167 ? 12.707 46.621 2.350 1.00 34.63 166 HIS B C 1
ATOM 3351 O O . HIS B 1 167 ? 13.226 45.497 2.230 1.00 34.99 166 HIS B O 1
ATOM 3358 N N . VAL B 1 168 ? 12.801 47.368 3.458 1.00 33.79 167 VAL B N 1
ATOM 3359 C CA . VAL B 1 168 ? 13.522 46.932 4.665 1.00 32.34 167 VAL B CA 1
ATOM 3360 C C . VAL B 1 168 ? 12.594 45.935 5.377 1.00 31.81 167 VAL B C 1
ATOM 3361 O O . VAL B 1 168 ? 11.454 46.280 5.695 1.00 31.31 167 VAL B O 1
ATOM 3365 N N . ARG B 1 169 ? 13.095 44.720 5.600 1.00 30.50 168 ARG B N 1
ATOM 3366 C CA . ARG B 1 169 ? 12.342 43.622 6.238 1.00 31.21 168 ARG B CA 1
ATOM 3367 C C . ARG B 1 169 ? 12.549 43.541 7.732 1.00 31.76 168 ARG B C 1
ATOM 3368 O O . ARG B 1 169 ? 13.481 44.149 8.264 1.00 32.01 168 ARG B O 1
ATOM 3376 N N . PHE B 1 170 ? 11.679 42.758 8.387 1.00 32.62 169 PHE B N 1
ATOM 3377 C CA . PHE B 1 170 ? 11.739 42.518 9.834 1.00 32.12 169 PHE B CA 1
ATOM 3378 C C . PHE B 1 170 ? 13.091 41.874 10.199 1.00 33.57 169 PHE B C 1
ATOM 3379 O O . PHE B 1 170 ? 13.765 42.409 11.081 1.00 34.54 169 PHE B O 1
ATOM 3387 N N . PHE B 1 171 ? 13.512 40.830 9.460 1.00 34.73 170 PHE B N 1
ATOM 3388 C CA . PHE B 1 171 ? 14.816 40.157 9.724 1.00 37.01 170 PHE B CA 1
ATOM 3389 C C . PHE B 1 171 ? 16.076 41.014 9.439 1.00 37.73 170 PHE B C 1
ATOM 3390 O O . PHE B 1 171 ? 17.161 40.600 9.850 1.00 38.59 170 PHE B O 1
ATOM 3398 N N . ASP B 1 172 ? 15.948 42.155 8.739 1.00 38.36 171 ASP B N 1
ATOM 3399 C CA . ASP B 1 172 ? 17.076 43.092 8.534 1.00 40.05 171 ASP B CA 1
ATOM 3400 C C . ASP B 1 172 ? 17.489 43.810 9.847 1.00 42.94 171 ASP B C 1
ATOM 3401 O O . ASP B 1 172 ? 18.646 44.224 9.957 1.00 43.74 171 ASP B O 1
ATOM 3406 N N . ILE B 1 173 ? 16.559 43.948 10.810 1.00 45.73 172 ILE B N 1
ATOM 3407 C CA . ILE B 1 173 ? 16.799 44.583 12.120 1.00 47.79 172 ILE B CA 1
ATOM 3408 C C . ILE B 1 173 ? 17.350 43.472 13.036 1.00 49.81 172 ILE B C 1
ATOM 3409 O O . ILE B 1 173 ? 16.585 42.617 13.473 1.00 51.16 172 ILE B O 1
ATOM 3414 N N . ASP B 1 174 ? 18.658 43.500 13.323 1.00 52.17 173 ASP B N 1
ATOM 3415 C CA . ASP B 1 174 ? 19.336 42.469 14.174 1.00 53.67 173 ASP B CA 1
ATOM 3416 C C . ASP B 1 174 ? 19.095 42.748 15.708 1.00 54.76 173 ASP B C 1
ATOM 3417 O O . ASP B 1 174 ? 18.465 43.771 16.040 1.00 54.94 173 ASP B O 1
ATOM 3422 N N . PRO B 1 175 ? 19.532 41.835 16.637 1.00 55.11 174 PRO B N 1
ATOM 3423 C CA . PRO B 1 175 ? 19.348 41.951 18.118 1.00 55.18 174 PRO B CA 1
ATOM 3424 C C . PRO B 1 175 ? 19.479 43.297 18.859 1.00 55.13 174 PRO B C 1
ATOM 3425 O O . PRO B 1 175 ? 18.830 43.442 19.898 1.00 55.05 174 PRO B O 1
ATOM 3429 N N . ASN B 1 176 ? 20.246 44.265 18.325 1.00 55.61 175 ASN B N 1
ATOM 3430 C CA . ASN B 1 176 ? 20.389 45.627 18.941 1.00 56.20 175 ASN B CA 1
ATOM 3431 C C . ASN B 1 176 ? 19.292 46.681 18.529 1.00 56.17 175 ASN B C 1
ATOM 3432 O O . ASN B 1 176 ? 19.488 47.883 18.768 1.00 56.04 175 ASN B O 1
ATOM 3437 N N . ARG B 1 177 ? 18.180 46.227 17.916 1.00 55.64 176 ARG B N 1
ATOM 3438 C CA . ARG B 1 177 ? 17.034 47.069 17.469 1.00 55.57 176 ARG B CA 1
ATOM 3439 C C . ARG B 1 177 ? 17.375 48.118 16.359 1.00 54.90 176 ARG B C 1
ATOM 3440 O O . ARG B 1 177 ? 16.790 49.216 16.316 1.00 54.73 176 ARG B O 1
ATOM 3444 N N . HIS B 1 178 ? 18.319 47.759 15.477 1.00 54.33 177 HIS B N 1
ATOM 3445 C CA . HIS B 1 178 ? 18.781 48.598 14.339 1.00 54.68 177 HIS B CA 1
ATOM 3446 C C . HIS B 1 178 ? 19.027 47.738 13.088 1.00 53.91 177 HIS B C 1
ATOM 3447 O O . HIS B 1 178 ? 19.377 46.558 13.228 1.00 53.84 177 HIS B O 1
ATOM 3454 N N . VAL B 1 179 ? 18.867 48.334 11.895 1.00 51.93 178 VAL B N 1
ATOM 3455 C CA . VAL B 1 179 ? 19.081 47.637 10.603 1.00 52.66 178 VAL B CA 1
ATOM 3456 C C . VAL B 1 179 ? 20.579 47.359 10.416 1.00 51.45 178 VAL B C 1
ATOM 3457 O O . VAL B 1 179 ? 21.357 48.309 10.261 1.00 53.97 178 VAL B O 1
ATOM 3461 N N . ASN B 1 180 ? 20.939 46.066 10.446 1.00 48.75 179 ASN B N 1
ATOM 3462 C CA . ASN B 1 180 ? 22.317 45.550 10.301 1.00 46.53 179 ASN B CA 1
ATOM 3463 C C . ASN B 1 180 ? 22.964 46.045 8.997 1.00 44.36 179 ASN B C 1
ATOM 3464 O O . ASN B 1 180 ? 22.362 45.875 7.922 1.00 46.16 179 ASN B O 1
ATOM 3469 N N . ASN B 1 181 ? 24.147 46.685 9.131 1.00 40.26 180 ASN B N 1
ATOM 3470 C CA A ASN B 1 181 ? 24.902 47.218 7.971 0.50 38.94 180 ASN B CA 1
ATOM 3471 C CA B ASN B 1 181 ? 24.919 47.223 7.983 0.50 39.23 180 ASN B CA 1
ATOM 3472 C C . ASN B 1 181 ? 25.272 46.182 6.902 1.00 37.20 180 ASN B C 1
ATOM 3473 O O . ASN B 1 181 ? 25.383 46.537 5.740 1.00 35.98 180 ASN B O 1
ATOM 3482 N N . ALA B 1 182 ? 25.455 44.918 7.312 1.00 34.80 181 ALA B N 1
ATOM 3483 C CA . ALA B 1 182 ? 25.789 43.799 6.403 1.00 34.67 181 ALA B CA 1
ATOM 3484 C C . ALA B 1 182 ? 24.714 43.552 5.333 1.00 33.44 181 ALA B C 1
ATOM 3485 O O . ALA B 1 182 ? 25.063 43.229 4.200 1.00 33.94 181 ALA B O 1
ATOM 3487 N N . HIS B 1 183 ? 23.432 43.727 5.699 1.00 32.23 182 HIS B N 1
ATOM 3488 C CA . HIS B 1 183 ? 22.294 43.565 4.759 1.00 33.17 182 HIS B CA 1
ATOM 3489 C C . HIS B 1 183 ? 22.251 44.563 3.605 1.00 33.31 182 HIS B C 1
ATOM 3490 O O . HIS B 1 183 ? 21.564 44.285 2.620 1.00 33.29 182 HIS B O 1
ATOM 3497 N N . TYR B 1 184 ? 22.957 45.704 3.720 1.00 31.78 183 TYR B N 1
ATOM 3498 C CA . TYR B 1 184 ? 23.083 46.683 2.615 1.00 32.23 183 TYR B CA 1
ATOM 3499 C C . TYR B 1 184 ? 23.714 45.981 1.389 1.00 31.63 183 TYR B C 1
ATOM 3500 O O . TYR B 1 184 ? 23.300 46.276 0.271 1.00 31.32 183 TYR B O 1
ATOM 3509 N N . PHE B 1 185 ? 24.674 45.056 1.615 1.00 31.90 184 PHE B N 1
ATOM 3510 C CA . PHE B 1 185 ? 25.302 44.242 0.532 1.00 33.10 184 PHE B CA 1
ATOM 3511 C C . PHE B 1 185 ? 24.316 43.360 -0.240 1.00 33.28 184 PHE B C 1
ATOM 3512 O O . PHE B 1 185 ? 24.576 43.053 -1.411 1.00 32.06 184 PHE B O 1
ATOM 3520 N N . ASP B 1 186 ? 23.217 42.942 0.414 1.00 33.33 185 ASP B N 1
ATOM 3521 C CA . ASP B 1 186 ? 22.129 42.182 -0.241 1.00 33.05 185 ASP B CA 1
ATOM 3522 C C . ASP B 1 186 ? 21.521 43.040 -1.355 1.00 31.45 185 ASP B C 1
ATOM 3523 O O . ASP B 1 186 ? 21.301 42.536 -2.442 1.00 31.29 185 ASP B O 1
ATOM 3528 N N . TRP B 1 187 ? 21.305 44.333 -1.069 1.00 29.42 186 TRP B N 1
ATOM 3529 C CA . TRP B 1 187 ? 20.704 45.292 -2.017 1.00 30.87 186 TRP B CA 1
ATOM 3530 C C . TRP B 1 187 ? 21.716 45.715 -3.078 1.00 31.62 186 TRP B C 1
ATOM 3531 O O . TRP B 1 187 ? 21.382 45.715 -4.262 1.00 33.97 186 TRP B O 1
ATOM 3542 N N . LEU B 1 188 ? 22.927 46.088 -2.632 1.00 31.69 187 LEU B N 1
ATOM 3543 C CA . LEU B 1 188 ? 24.051 46.535 -3.498 1.00 31.64 187 LEU B CA 1
ATOM 3544 C C . LEU B 1 188 ? 24.439 45.522 -4.572 1.00 31.92 187 LEU B C 1
ATOM 3545 O O . LEU B 1 188 ? 24.454 45.856 -5.756 1.00 29.79 187 LEU B O 1
ATOM 3550 N N . VAL B 1 189 ? 24.710 44.287 -4.137 1.00 33.65 188 VAL B N 1
ATOM 3551 C CA . VAL B 1 189 ? 25.122 43.187 -5.037 1.00 33.62 188 VAL B CA 1
ATOM 3552 C C . VAL B 1 189 ? 23.964 42.744 -5.941 1.00 33.46 188 VAL B C 1
ATOM 3553 O O . VAL B 1 189 ? 24.192 42.558 -7.138 1.00 33.13 188 VAL B O 1
ATOM 3557 N N . ASP B 1 190 ? 22.754 42.586 -5.374 1.00 35.08 189 ASP B N 1
ATOM 3558 C CA . ASP B 1 190 ? 21.553 42.194 -6.158 1.00 33.63 189 ASP B CA 1
ATOM 3559 C C . ASP B 1 190 ? 21.144 43.240 -7.230 1.00 33.13 189 ASP B C 1
ATOM 3560 O O . ASP B 1 190 ? 20.434 42.870 -8.171 1.00 34.63 189 ASP B O 1
ATOM 3565 N N . THR B 1 191 ? 21.543 44.522 -7.084 1.00 33.05 190 THR B N 1
ATOM 3566 C CA . THR B 1 191 ? 21.288 45.571 -8.122 1.00 33.04 190 THR B CA 1
ATOM 3567 C C . THR B 1 191 ? 21.888 45.138 -9.479 1.00 34.22 190 THR B C 1
ATOM 3568 O O . THR B 1 191 ? 21.270 45.373 -10.522 1.00 36.93 190 THR B O 1
ATOM 3572 N N . LEU B 1 192 ? 23.063 44.485 -9.429 1.00 33.33 191 LEU B N 1
ATOM 3573 C CA . LEU B 1 192 ? 23.761 43.967 -10.607 1.00 33.27 191 LEU B CA 1
ATOM 3574 C C . LEU B 1 192 ? 23.080 42.657 -11.056 1.00 34.08 191 LEU B C 1
ATOM 3575 O O . LEU B 1 192 ? 22.643 41.880 -10.191 1.00 34.46 191 LEU B O 1
ATOM 3580 N N . PRO B 1 193 ? 23.023 42.388 -12.385 1.00 35.67 192 PRO B N 1
ATOM 3581 C CA . PRO B 1 193 ? 22.363 41.165 -12.854 1.00 36.03 192 PRO B CA 1
ATOM 3582 C C . PRO B 1 193 ? 23.230 39.907 -12.647 1.00 36.37 192 PRO B C 1
ATOM 3583 O O . PRO B 1 193 ? 24.467 40.019 -12.536 1.00 35.74 192 PRO B O 1
ATOM 3587 N N . ALA B 1 194 ? 22.574 38.741 -12.580 1.00 36.12 193 ALA B N 1
ATOM 3588 C CA . ALA B 1 194 ? 23.244 37.423 -12.432 1.00 37.31 193 ALA B CA 1
ATOM 3589 C C . ALA B 1 194 ? 24.302 37.161 -13.530 1.00 37.58 193 ALA B C 1
ATOM 3590 O O . ALA B 1 194 ? 25.329 36.554 -13.225 1.00 40.15 193 ALA B O 1
ATOM 3592 N N . THR B 1 195 ? 24.062 37.651 -14.761 1.00 38.75 194 THR B N 1
ATOM 3593 C CA . THR B 1 195 ? 25.023 37.539 -15.900 1.00 38.78 194 THR B CA 1
ATOM 3594 C C . THR B 1 195 ? 26.368 38.244 -15.588 1.00 39.33 194 THR B C 1
ATOM 3595 O O . THR B 1 195 ? 27.419 37.779 -16.038 1.00 39.56 194 THR B O 1
ATOM 3599 N N . PHE B 1 196 ? 26.312 39.354 -14.836 1.00 38.16 195 PHE B N 1
ATOM 3600 C CA . PHE B 1 196 ? 27.508 40.071 -14.370 1.00 36.00 195 PHE B CA 1
ATOM 3601 C C . PHE B 1 196 ? 28.135 39.297 -13.192 1.00 35.60 195 PHE B C 1
ATOM 3602 O O . PHE B 1 196 ? 29.336 39.026 -13.202 1.00 36.40 195 PHE B O 1
ATOM 3610 N N . LEU B 1 197 ? 27.318 39.013 -12.171 1.00 35.49 196 LEU B N 1
ATOM 3611 C CA . LEU B 1 197 ? 27.766 38.329 -10.921 1.00 35.40 196 LEU B CA 1
ATOM 3612 C C . LEU B 1 197 ? 28.396 36.955 -11.124 1.00 34.99 196 LEU B C 1
ATOM 3613 O O . LEU B 1 197 ? 29.359 36.627 -10.427 1.00 35.91 196 LEU B O 1
ATOM 3618 N N . LEU B 1 198 ? 27.853 36.184 -12.073 1.00 32.98 197 LEU B N 1
ATOM 3619 C CA . LEU B 1 198 ? 28.374 34.842 -12.410 1.00 34.11 197 LEU B CA 1
ATOM 3620 C C . LEU B 1 198 ? 29.708 34.830 -13.185 1.00 33.20 197 LEU B C 1
ATOM 3621 O O . LEU B 1 198 ? 30.289 33.751 -13.308 1.00 34.61 197 LEU B O 1
ATOM 3626 N N . GLN B 1 199 ? 30.187 35.978 -13.697 1.00 33.80 198 GLN B N 1
ATOM 3627 C CA . GLN B 1 199 ? 31.487 36.050 -14.409 1.00 34.29 198 GLN B CA 1
ATOM 3628 C C . GLN B 1 199 ? 32.428 37.152 -13.857 1.00 33.72 198 GLN B C 1
ATOM 3629 O O . GLN B 1 199 ? 33.295 37.668 -14.576 1.00 32.24 198 GLN B O 1
ATOM 3635 N N . HIS B 1 200 ? 32.278 37.469 -12.565 1.00 34.11 199 HIS B N 1
ATOM 3636 C CA . HIS B 1 200 ? 33.087 38.469 -11.847 1.00 34.56 199 HIS B CA 1
ATOM 3637 C C . HIS B 1 200 ? 33.312 38.074 -10.383 1.00 36.31 199 HIS B C 1
ATOM 3638 O O . HIS B 1 200 ? 32.373 37.620 -9.726 1.00 37.38 199 HIS B O 1
ATOM 3645 N N . ASP B 1 201 ? 34.558 38.210 -9.924 1.00 36.60 200 ASP B N 1
ATOM 3646 C CA . ASP B 1 201 ? 34.991 37.939 -8.543 1.00 36.91 200 ASP B CA 1
ATOM 3647 C C . ASP B 1 201 ? 35.376 39.255 -7.890 1.00 36.15 200 ASP B C 1
ATOM 3648 O O . ASP B 1 201 ? 35.905 40.137 -8.557 1.00 33.99 200 ASP B O 1
ATOM 3653 N N . LEU B 1 202 ? 35.148 39.347 -6.581 1.00 36.81 201 LEU B N 1
ATOM 3654 C CA . LEU B 1 202 ? 35.447 40.552 -5.794 1.00 36.39 201 LEU B CA 1
ATOM 3655 C C . LEU B 1 202 ? 36.952 40.721 -5.591 1.00 35.45 201 LEU B C 1
ATOM 3656 O O . LEU B 1 202 ? 37.649 39.741 -5.299 1.00 36.40 201 LEU B O 1
ATOM 3661 N N . VAL B 1 203 ? 37.431 41.946 -5.822 1.00 35.10 202 VAL B N 1
ATOM 3662 C CA . VAL B 1 203 ? 38.829 42.353 -5.645 1.00 34.04 202 VAL B CA 1
ATOM 3663 C C . VAL B 1 203 ? 38.921 43.373 -4.499 1.00 33.67 202 VAL B C 1
ATOM 3664 O O . VAL B 1 203 ? 39.777 43.219 -3.614 1.00 32.59 202 VAL B O 1
ATOM 3668 N N . HIS B 1 204 ? 38.070 44.409 -4.536 1.00 32.41 203 HIS B N 1
ATOM 3669 C CA . HIS B 1 204 ? 38.060 45.474 -3.529 1.00 30.71 203 HIS B CA 1
ATOM 3670 C C . HIS B 1 204 ? 36.663 46.080 -3.321 1.00 30.30 203 HIS B C 1
ATOM 3671 O O . HIS B 1 204 ? 35.854 46.060 -4.249 1.00 28.91 203 HIS B O 1
ATOM 3678 N N . VAL B 1 205 ? 36.386 46.572 -2.106 1.00 29.84 204 VAL B N 1
ATOM 3679 C CA . VAL B 1 205 ? 35.112 47.230 -1.742 1.00 30.48 204 VAL B CA 1
ATOM 3680 C C . VAL B 1 205 ? 35.352 48.430 -0.792 1.00 31.32 204 VAL B C 1
ATOM 3681 O O . VAL B 1 205 ? 36.079 48.279 0.188 1.00 31.57 204 VAL B O 1
ATOM 3685 N N . ASP B 1 206 ? 34.771 49.594 -1.123 1.00 30.92 205 ASP B N 1
ATOM 3686 C CA . ASP B 1 206 ? 34.786 50.820 -0.292 1.00 30.78 205 ASP B CA 1
ATOM 3687 C C . ASP B 1 206 ? 33.357 51.120 0.078 1.00 30.63 205 ASP B C 1
ATOM 3688 O O . ASP B 1 206 ? 32.517 51.080 -0.810 1.00 31.28 205 ASP B O 1
ATOM 3693 N N . VAL B 1 207 ? 33.083 51.423 1.351 1.00 31.30 206 VAL B N 1
ATOM 3694 C CA . VAL B 1 207 ? 31.725 51.752 1.825 1.00 31.00 206 VAL B CA 1
ATOM 3695 C C . VAL B 1 207 ? 31.755 53.014 2.689 1.00 31.62 206 VAL B C 1
ATOM 3696 O O . VAL B 1 207 ? 32.681 53.180 3.470 1.00 31.67 206 VAL B O 1
ATOM 3700 N N . ARG B 1 208 ? 30.761 53.888 2.506 1.00 32.53 207 ARG B N 1
ATOM 3701 C CA . ARG B 1 208 ? 30.548 55.113 3.300 1.00 33.94 207 ARG B CA 1
ATOM 3702 C C . ARG B 1 208 ? 29.082 55.089 3.733 1.00 33.78 207 ARG B C 1
ATOM 3703 O O . ARG B 1 208 ? 28.223 55.019 2.856 1.00 32.99 207 ARG B O 1
ATOM 3711 N N . TYR B 1 209 ? 28.811 55.103 5.046 1.00 33.75 208 TYR B N 1
ATOM 3712 C CA . TYR B 1 209 ? 27.445 55.120 5.597 1.00 34.60 208 TYR B CA 1
ATOM 3713 C C . TYR B 1 209 ? 27.160 56.562 5.973 1.00 34.47 208 TYR B C 1
ATOM 3714 O O . TYR B 1 209 ? 27.847 57.101 6.841 1.00 34.92 208 TYR B O 1
ATOM 3723 N N . GLU B 1 210 ? 26.192 57.190 5.296 1.00 35.81 209 GLU B N 1
ATOM 3724 C CA . GLU B 1 210 ? 25.801 58.590 5.544 1.00 36.43 209 GLU B CA 1
ATOM 3725 C C . GLU B 1 210 ? 24.624 58.684 6.522 1.00 37.31 209 GLU B C 1
ATOM 3726 O O . GLU B 1 210 ? 24.689 59.458 7.484 1.00 38.25 209 GLU B O 1
ATOM 3732 N N . ASN B 1 211 ? 23.563 57.915 6.246 1.00 36.64 210 ASN B N 1
ATOM 3733 C CA . ASN B 1 211 ? 22.321 57.861 7.039 1.00 37.01 210 ASN B CA 1
ATOM 3734 C C . ASN B 1 211 ? 21.824 56.425 7.234 1.00 37.09 210 ASN B C 1
ATOM 3735 O O . ASN B 1 211 ? 21.836 55.643 6.280 1.00 36.50 210 ASN B O 1
ATOM 3740 N N . GLU B 1 212 ? 21.382 56.097 8.454 1.00 37.77 211 GLU B N 1
ATOM 3741 C CA . GLU B 1 212 ? 20.850 54.760 8.777 1.00 38.97 211 GLU B CA 1
ATOM 3742 C C . GLU B 1 212 ? 19.445 54.592 8.186 1.00 38.84 211 GLU B C 1
ATOM 3743 O O . GLU B 1 212 ? 18.672 55.558 8.129 1.00 40.17 211 GLU B O 1
ATOM 3746 N N . VAL B 1 213 ? 19.151 53.374 7.727 1.00 38.70 212 VAL B N 1
ATOM 3747 C CA . VAL B 1 213 ? 17.854 53.004 7.149 1.00 38.53 212 VAL B CA 1
ATOM 3748 C C . VAL B 1 213 ? 17.054 52.337 8.277 1.00 38.62 212 VAL B C 1
ATOM 3749 O O . VAL B 1 213 ? 17.626 51.600 9.085 1.00 36.25 212 VAL B O 1
ATOM 3753 N N . LYS B 1 214 ? 15.750 52.623 8.333 1.00 39.84 213 LYS B N 1
ATOM 3754 C CA . LYS B 1 214 ? 14.828 52.084 9.344 1.00 41.34 213 LYS B CA 1
ATOM 3755 C C . LYS B 1 214 ? 13.794 51.129 8.738 1.00 42.40 213 LYS B C 1
ATOM 3756 O O . LYS B 1 214 ? 13.621 51.072 7.509 1.00 42.50 213 LYS B O 1
ATOM 3760 N N . TYR B 1 215 ? 13.131 50.376 9.628 1.00 43.68 214 TYR B N 1
ATOM 3761 C CA . TYR B 1 215 ? 12.060 49.411 9.286 1.00 44.07 214 TYR B CA 1
ATOM 3762 C C . TYR B 1 215 ? 10.865 50.173 8.695 1.00 45.28 214 TYR B C 1
ATOM 3763 O O . TYR B 1 215 ? 10.524 51.266 9.177 1.00 45.57 214 TYR B O 1
ATOM 3772 N N . GLY B 1 216 ? 10.275 49.606 7.637 1.00 47.10 215 GLY B N 1
ATOM 3773 C CA . GLY B 1 216 ? 9.147 50.224 6.918 1.00 48.24 215 GLY B CA 1
ATOM 3774 C C . GLY B 1 216 ? 9.523 51.138 5.749 1.00 48.80 215 GLY B C 1
ATOM 3775 O O . GLY B 1 216 ? 8.648 51.430 4.922 1.00 50.75 215 GLY B O 1
ATOM 3776 N N . GLN B 1 217 ? 10.785 51.599 5.679 1.00 47.78 216 GLN B N 1
ATOM 3777 C CA . GLN B 1 217 ? 11.272 52.462 4.592 1.00 46.03 216 GLN B CA 1
ATOM 3778 C C . GLN B 1 217 ? 11.603 51.621 3.357 1.00 44.71 216 GLN B C 1
ATOM 3779 O O . GLN B 1 217 ? 12.012 50.449 3.479 1.00 44.77 216 GLN B O 1
ATOM 3785 N N . THR B 1 218 ? 11.400 52.229 2.185 1.00 43.01 217 THR B N 1
ATOM 3786 C CA . THR B 1 218 ? 11.692 51.632 0.886 1.00 42.68 217 THR B CA 1
ATOM 3787 C C . THR B 1 218 ? 12.963 52.345 0.419 1.00 41.47 217 THR B C 1
ATOM 3788 O O . THR B 1 218 ? 12.950 53.577 0.262 1.00 40.87 217 THR B O 1
ATOM 3792 N N . VAL B 1 219 ? 14.054 51.580 0.273 1.00 40.88 218 VAL B N 1
ATOM 3793 C CA . VAL B 1 219 ? 15.345 52.100 -0.209 1.00 40.20 218 VAL B CA 1
ATOM 3794 C C . VAL B 1 219 ? 15.391 51.942 -1.746 1.00 38.18 218 VAL B C 1
ATOM 3795 O O . VAL B 1 219 ? 14.770 51.021 -2.296 1.00 38.10 218 VAL B O 1
ATOM 3799 N N . THR B 1 220 ? 16.104 52.856 -2.407 1.00 35.84 219 THR B N 1
ATOM 3800 C CA . THR B 1 220 ? 16.306 52.866 -3.860 1.00 34.27 219 THR B CA 1
ATOM 3801 C C . THR B 1 220 ? 17.807 52.630 -4.056 1.00 33.11 219 THR B C 1
ATOM 3802 O O . THR B 1 220 ? 18.615 53.454 -3.615 1.00 32.35 219 THR B O 1
ATOM 3806 N N . ALA B 1 221 ? 18.154 51.489 -4.670 1.00 31.45 220 ALA B N 1
ATOM 3807 C CA . ALA B 1 221 ? 19.538 51.076 -4.929 1.00 32.37 220 ALA B CA 1
ATOM 3808 C C . ALA B 1 221 ? 19.876 51.393 -6.370 1.00 32.68 220 ALA B C 1
ATOM 3809 O O . ALA B 1 221 ? 19.120 51.006 -7.260 1.00 34.21 220 ALA B O 1
ATOM 3811 N N . HIS B 1 222 ? 20.994 52.088 -6.588 1.00 32.13 221 HIS B N 1
ATOM 3812 C CA . HIS B 1 222 ? 21.474 52.469 -7.922 1.00 32.12 221 HIS B CA 1
ATOM 3813 C C . HIS B 1 222 ? 22.845 51.842 -8.171 1.00 31.44 221 HIS B C 1
ATOM 3814 O O . HIS B 1 222 ? 23.589 51.630 -7.217 1.00 30.28 221 HIS B O 1
ATOM 3821 N N . ALA B 1 223 ? 23.157 51.537 -9.437 1.00 31.07 222 ALA B N 1
ATOM 3822 C CA . ALA B 1 223 ? 24.457 50.957 -9.842 1.00 30.49 222 ALA B CA 1
ATOM 3823 C C . ALA B 1 223 ? 24.861 51.304 -11.285 1.00 31.85 222 ALA B C 1
ATOM 3824 O O . ALA B 1 223 ? 24.007 51.288 -12.183 1.00 31.18 222 ALA B O 1
ATOM 3826 N N . ASN B 1 224 ? 26.140 51.662 -11.459 1.00 32.50 223 ASN B N 1
ATOM 3827 C CA . ASN B 1 224 ? 26.783 51.967 -12.743 1.00 32.43 223 ASN B CA 1
ATOM 3828 C C . ASN B 1 224 ? 27.926 50.993 -12.923 1.00 32.50 223 ASN B C 1
ATOM 3829 O O . ASN B 1 224 ? 28.778 50.921 -12.039 1.00 32.85 223 ASN B O 1
ATOM 3834 N N . ILE B 1 225 ? 27.933 50.245 -14.027 1.00 31.60 224 ILE B N 1
ATOM 3835 C CA . ILE B 1 225 ? 28.994 49.292 -14.367 1.00 32.77 224 ILE B CA 1
ATOM 3836 C C . ILE B 1 225 ? 29.926 50.153 -15.216 1.00 32.01 224 ILE B C 1
ATOM 3837 O O . ILE B 1 225 ? 29.539 50.581 -16.321 1.00 31.95 224 ILE B O 1
ATOM 3842 N N . LEU B 1 226 ? 31.134 50.395 -14.703 1.00 31.53 225 LEU B N 1
ATOM 3843 C CA . LEU B 1 226 ? 32.145 51.259 -15.330 1.00 32.84 225 LEU B CA 1
ATOM 3844 C C . LEU B 1 226 ? 33.407 50.525 -15.785 1.00 32.84 225 LEU B C 1
ATOM 3845 O O . LEU B 1 226 ? 33.744 49.484 -15.200 1.00 35.02 225 LEU B O 1
ATOM 3850 N N . PRO B 1 227 ? 34.105 51.052 -16.830 1.00 33.81 226 PRO B N 1
ATOM 3851 C CA . PRO B 1 227 ? 35.367 50.436 -17.243 1.00 33.05 226 PRO B CA 1
ATOM 3852 C C . PRO B 1 227 ? 36.474 50.773 -16.228 1.00 32.72 226 PRO B C 1
ATOM 3853 O O . PRO B 1 227 ? 36.356 51.760 -15.488 1.00 32.05 226 PRO B O 1
ATOM 3857 N N . SER B 1 228 ? 37.486 49.912 -16.165 1.00 32.50 227 SER B N 1
ATOM 3858 C CA . SER B 1 228 ? 38.648 50.074 -15.294 1.00 33.33 227 SER B CA 1
ATOM 3859 C C . SER B 1 228 ? 39.932 50.032 -16.120 1.00 34.89 227 SER B C 1
ATOM 3860 O O . SER B 1 228 ? 40.009 49.293 -17.103 1.00 34.29 227 SER B O 1
ATOM 3863 N N . GLU B 1 229 ? 40.924 50.822 -15.698 1.00 35.23 228 GLU B N 1
ATOM 3864 C CA . GLU B 1 229 ? 42.259 50.824 -16.310 1.00 35.81 228 GLU B CA 1
ATOM 3865 C C . GLU B 1 229 ? 43.065 49.585 -15.865 1.00 35.17 228 GLU B C 1
ATOM 3866 O O . GLU B 1 229 ? 44.029 49.220 -16.551 1.00 34.46 228 GLU B O 1
ATOM 3872 N N . VAL B 1 230 ? 42.684 48.948 -14.737 1.00 34.37 229 VAL B N 1
ATOM 3873 C CA . VAL B 1 230 ? 43.381 47.770 -14.188 1.00 35.15 229 VAL B CA 1
ATOM 3874 C C . VAL B 1 230 ? 43.056 46.555 -15.063 1.00 34.88 229 VAL B C 1
ATOM 3875 O O . VAL B 1 230 ? 41.874 46.315 -15.367 1.00 34.46 229 VAL B O 1
ATOM 3879 N N . ALA B 1 231 ? 44.108 45.812 -15.446 1.00 35.24 230 ALA B N 1
ATOM 3880 C CA . ALA B 1 231 ? 44.020 44.615 -16.311 1.00 34.86 230 ALA B CA 1
ATOM 3881 C C . ALA B 1 231 ? 43.043 43.565 -15.776 1.00 33.91 230 ALA B C 1
ATOM 3882 O O . ALA B 1 231 ? 43.066 43.286 -14.581 1.00 34.09 230 ALA B O 1
ATOM 3884 N N . ASP B 1 232 ? 42.152 43.078 -16.649 1.00 31.89 231 ASP B N 1
ATOM 3885 C CA . ASP B 1 232 ? 41.131 42.048 -16.342 1.00 32.27 231 ASP B CA 1
ATOM 3886 C C . ASP B 1 232 ? 40.069 42.463 -15.306 1.00 31.34 231 ASP B C 1
ATOM 3887 O O . ASP B 1 232 ? 39.389 41.586 -14.753 1.00 30.89 231 ASP B O 1
ATOM 3892 N N . GLN B 1 233 ? 39.869 43.780 -15.109 1.00 29.82 232 GLN B N 1
ATOM 3893 C CA . GLN B 1 233 ? 38.927 44.310 -14.125 1.00 30.13 232 GLN B CA 1
ATOM 3894 C C . GLN B 1 233 ? 37.873 45.289 -14.648 1.00 30.87 232 GLN B C 1
ATOM 3895 O O . GLN B 1 233 ? 37.966 45.789 -15.772 1.00 31.34 232 GLN B O 1
ATOM 3901 N N . VAL B 1 234 ? 36.835 45.457 -13.819 1.00 30.73 233 VAL B N 1
ATOM 3902 C CA . VAL B 1 234 ? 35.715 46.389 -14.018 1.00 32.61 233 VAL B CA 1
ATOM 3903 C C . VAL B 1 234 ? 35.391 47.019 -12.653 1.00 32.46 233 VAL B C 1
ATOM 3904 O O . VAL B 1 234 ? 35.741 46.449 -11.598 1.00 34.40 233 VAL B O 1
ATOM 3908 N N . THR B 1 235 ? 34.721 48.167 -12.685 1.00 30.70 234 THR B N 1
ATOM 3909 C CA . THR B 1 235 ? 34.332 48.914 -11.478 1.00 30.19 234 THR B CA 1
ATOM 3910 C C . THR B 1 235 ? 32.827 49.112 -11.450 1.00 29.88 234 THR B C 1
ATOM 3911 O O . THR B 1 235 ? 32.237 49.363 -12.501 1.00 30.85 234 THR B O 1
ATOM 3915 N N . THR B 1 236 ? 32.207 48.944 -10.274 1.00 31.02 235 THR B N 1
ATOM 3916 C CA . THR B 1 236 ? 30.767 49.227 -10.089 1.00 30.25 235 THR B CA 1
ATOM 3917 C C . THR B 1 236 ? 30.664 50.318 -9.001 1.00 29.53 235 THR B C 1
ATOM 3918 O O . THR B 1 236 ? 31.294 50.192 -7.957 1.00 28.39 235 THR B O 1
ATOM 3922 N N . SER B 1 237 ? 29.922 51.383 -9.303 1.00 29.41 236 SER B N 1
ATOM 3923 C CA . SER B 1 237 ? 29.670 52.533 -8.427 1.00 29.64 236 SER B CA 1
ATOM 3924 C C . SER B 1 237 ? 28.224 52.374 -7.996 1.00 28.39 236 SER B C 1
ATOM 3925 O O . SER B 1 237 ? 27.352 52.324 -8.858 1.00 29.27 236 SER B O 1
ATOM 3928 N N . HIS B 1 238 ? 27.979 52.326 -6.687 1.00 29.33 237 HIS B N 1
ATOM 3929 C CA . HIS B 1 238 ? 26.654 52.123 -6.095 1.00 28.98 237 HIS B CA 1
ATOM 3930 C C . HIS B 1 238 ? 26.230 53.242 -5.150 1.00 30.11 237 HIS B C 1
ATOM 3931 O O . HIS B 1 238 ? 27.082 53.890 -4.529 1.00 28.13 237 HIS B O 1
ATOM 3938 N N . LEU B 1 239 ? 24.906 53.422 -5.039 1.00 31.94 238 LEU B N 1
ATOM 3939 C CA . LEU B 1 239 ? 24.258 54.394 -4.143 1.00 31.87 238 LEU B CA 1
ATOM 3940 C C . LEU B 1 239 ? 22.938 53.815 -3.610 1.00 32.48 238 LEU B C 1
ATOM 3941 O O . LEU B 1 239 ? 22.122 53.348 -4.409 1.00 32.98 238 LEU B O 1
ATOM 3946 N N . ILE B 1 240 ? 22.766 53.825 -2.284 1.00 32.83 239 ILE B N 1
ATOM 3947 C CA . ILE B 1 240 ? 21.530 53.416 -1.607 1.00 33.47 239 ILE B CA 1
ATOM 3948 C C . ILE B 1 240 ? 20.975 54.728 -1.028 1.00 34.77 239 ILE B C 1
ATOM 3949 O O . ILE B 1 240 ? 21.703 55.440 -0.315 1.00 33.38 239 ILE B O 1
ATOM 3954 N N . GLU B 1 241 ? 19.720 55.045 -1.360 1.00 36.37 240 GLU B N 1
ATOM 3955 C CA . GLU B 1 241 ? 19.013 56.234 -0.864 1.00 39.53 240 GLU B CA 1
ATOM 3956 C C . GLU B 1 241 ? 17.580 55.905 -0.411 1.00 41.09 240 GLU B C 1
ATOM 3957 O O . GLU B 1 241 ? 17.020 54.898 -0.843 1.00 39.06 240 GLU B O 1
ATOM 3963 N N . VAL B 1 242 ? 17.023 56.765 0.451 1.00 43.75 241 VAL B N 1
ATOM 3964 C CA . VAL B 1 242 ? 15.645 56.652 0.985 1.00 46.81 241 VAL B CA 1
ATOM 3965 C C . VAL B 1 242 ? 14.924 58.003 0.770 1.00 48.80 241 VAL B C 1
ATOM 3966 O O . VAL B 1 242 ? 14.960 58.876 1.646 1.00 50.56 241 VAL B O 1
ATOM 3970 N N . ASP B 1 243 ? 14.326 58.154 -0.423 1.00 50.84 242 ASP B N 1
ATOM 3971 C CA . ASP B 1 243 ? 13.558 59.346 -0.859 1.00 52.14 242 ASP B CA 1
ATOM 3972 C C . ASP B 1 243 ? 14.411 60.637 -0.945 1.00 53.30 242 ASP B C 1
ATOM 3973 O O . ASP B 1 243 ? 14.203 61.587 -0.172 1.00 53.93 242 ASP B O 1
ATOM 3975 N N . ASP B 1 244 ? 15.358 60.637 -1.896 1.00 53.86 243 ASP B N 1
ATOM 3976 C CA . ASP B 1 244 ? 16.300 61.755 -2.166 1.00 54.30 243 ASP B CA 1
ATOM 3977 C C . ASP B 1 244 ? 17.161 62.155 -0.931 1.00 53.49 243 ASP B C 1
ATOM 3978 O O . ASP B 1 244 ? 17.196 63.327 -0.511 1.00 54.29 243 ASP B O 1
ATOM 3983 N N . GLU B 1 245 ? 17.804 61.141 -0.346 1.00 51.76 244 GLU B N 1
ATOM 3984 C CA . GLU B 1 245 ? 18.685 61.294 0.827 1.00 50.31 244 GLU B CA 1
ATOM 3985 C C . GLU B 1 245 ? 19.671 60.126 0.827 1.00 47.27 244 GLU B C 1
ATOM 3986 O O . GLU B 1 245 ? 19.221 58.984 0.899 1.00 45.84 244 GLU B O 1
ATOM 3992 N N . LYS B 1 246 ? 20.978 60.412 0.736 1.00 44.98 245 LYS B N 1
ATOM 3993 C CA . LYS B 1 246 ? 22.028 59.370 0.693 1.00 43.24 245 LYS B CA 1
ATOM 3994 C C . LYS B 1 246 ? 22.128 58.577 1.998 1.00 41.06 245 LYS B C 1
ATOM 3995 O O . LYS B 1 246 ? 22.225 59.176 3.067 1.00 40.24 245 LYS B O 1
ATOM 4000 N N . CYS B 1 247 ? 22.027 57.248 1.886 1.00 38.62 246 CYS B N 1
ATOM 4001 C CA . CYS B 1 247 ? 22.141 56.304 3.012 1.00 37.63 246 CYS B CA 1
ATOM 4002 C C . CYS B 1 247 ? 23.491 55.581 2.997 1.00 35.68 246 CYS B C 1
ATOM 4003 O O . CYS B 1 247 ? 24.124 55.458 4.049 1.00 34.25 246 CYS B O 1
ATOM 4006 N N . CYS B 1 248 ? 23.911 55.114 1.814 1.00 35.68 247 CYS B N 1
ATOM 4007 C CA . CYS B 1 248 ? 25.174 54.399 1.617 1.00 35.08 247 CYS B CA 1
ATOM 4008 C C . CYS B 1 248 ? 25.749 54.582 0.201 1.00 34.96 247 CYS B C 1
ATOM 4009 O O . CYS B 1 248 ? 24.985 54.484 -0.765 1.00 34.12 247 CYS B O 1
ATOM 4012 N N . GLU B 1 249 ? 27.046 54.912 0.100 1.00 34.43 248 GLU B N 1
ATOM 4013 C CA . GLU B 1 249 ? 27.792 55.052 -1.187 1.00 35.36 248 GLU B CA 1
ATOM 4014 C C . GLU B 1 249 ? 28.877 53.984 -1.191 1.00 33.23 248 GLU B C 1
ATOM 4015 O O . GLU B 1 249 ? 29.640 53.883 -0.215 1.00 32.82 248 GLU B O 1
ATOM 4021 N N . VAL B 1 250 ? 28.927 53.184 -2.270 1.00 32.45 249 VAL B N 1
ATOM 4022 C CA . VAL B 1 250 ? 29.869 52.063 -2.416 1.00 32.37 249 VAL B CA 1
ATOM 4023 C C . VAL B 1 250 ? 30.497 51.940 -3.812 1.00 33.01 249 VAL B C 1
ATOM 4024 O O . VAL B 1 250 ? 29.817 52.153 -4.826 1.00 31.76 249 VAL B O 1
ATOM 4028 N N . THR B 1 251 ? 31.798 51.630 -3.835 1.00 31.74 250 THR B N 1
ATOM 4029 C CA . THR B 1 251 ? 32.551 51.375 -5.069 1.00 31.67 250 THR B CA 1
ATOM 4030 C C . THR B 1 251 ? 33.188 49.986 -4.908 1.00 30.88 250 THR B C 1
ATOM 4031 O O . THR B 1 251 ? 33.860 49.739 -3.907 1.00 30.95 250 THR B O 1
ATOM 4035 N N . ILE B 1 252 ? 32.954 49.103 -5.886 1.00 30.08 251 ILE B N 1
ATOM 4036 C CA . ILE B 1 252 ? 33.479 47.732 -5.883 1.00 31.14 251 ILE B CA 1
ATOM 4037 C C . ILE B 1 252 ? 34.354 47.512 -7.118 1.00 31.53 251 ILE B C 1
ATOM 4038 O O . ILE B 1 252 ? 33.954 47.888 -8.225 1.00 30.92 251 ILE B O 1
ATOM 4043 N N . GLN B 1 253 ? 35.532 46.919 -6.904 1.00 30.64 252 GLN B N 1
ATOM 4044 C CA . GLN B 1 253 ? 36.468 46.550 -7.960 1.00 31.32 252 GLN B CA 1
ATOM 4045 C C . GLN B 1 253 ? 36.296 45.033 -8.116 1.00 32.92 252 GLN B C 1
ATOM 4046 O O . GLN B 1 253 ? 36.318 44.294 -7.109 1.00 31.70 252 GLN B O 1
ATOM 4052 N N . TRP B 1 254 ? 36.102 44.587 -9.364 1.00 33.79 253 TRP B N 1
ATOM 4053 C CA . TRP B 1 254 ? 35.887 43.180 -9.717 1.00 35.29 253 TRP B CA 1
ATOM 4054 C C . TRP B 1 254 ? 36.884 42.676 -10.735 1.00 35.57 253 TRP B C 1
ATOM 4055 O O . TRP B 1 254 ? 37.330 43.467 -11.549 1.00 36.12 253 TRP B O 1
ATOM 4066 N N . ARG B 1 255 ? 37.170 41.368 -10.715 1.00 34.60 254 ARG B N 1
ATOM 4067 C CA . ARG B 1 255 ? 38.058 40.712 -11.692 1.00 36.63 254 ARG B CA 1
ATOM 4068 C C . ARG B 1 255 ? 37.129 39.959 -12.647 1.00 35.11 254 ARG B C 1
ATOM 4069 O O . ARG B 1 255 ? 36.322 39.155 -12.188 1.00 35.85 254 ARG B O 1
ATOM 4077 N N . THR B 1 256 ? 37.264 40.203 -13.951 1.00 33.08 255 THR B N 1
ATOM 4078 C CA . THR B 1 256 ? 36.456 39.538 -14.990 1.00 33.42 255 THR B CA 1
ATOM 4079 C C . THR B 1 256 ? 37.020 38.127 -15.188 1.00 33.00 255 THR B C 1
ATOM 4080 O O . THR B 1 256 ? 38.219 37.973 -15.460 1.00 31.31 255 THR B O 1
ATOM 4084 N N . LEU B 1 257 ? 36.155 37.120 -15.024 1.00 31.73 256 LEU B N 1
ATOM 4085 C CA . LEU B 1 257 ? 36.528 35.714 -15.171 1.00 31.92 256 LEU B CA 1
ATOM 4086 C C . LEU B 1 257 ? 36.511 35.322 -16.661 1.00 32.34 256 LEU B C 1
ATOM 4087 O O . LEU B 1 257 ? 35.690 35.883 -17.420 1.00 31.80 256 LEU B O 1
ATOM 4092 N N . PRO B 1 258 ? 37.416 34.392 -17.099 1.00 32.56 257 PRO B N 1
ATOM 4093 C CA . PRO B 1 258 ? 37.421 33.943 -18.511 1.00 32.48 257 PRO B CA 1
ATOM 4094 C C . PRO B 1 258 ? 36.093 33.345 -18.983 1.00 30.90 257 PRO B C 1
ATOM 4095 O O . PRO B 1 258 ? 35.678 33.648 -20.086 1.00 30.24 257 PRO B O 1
ATOM 4099 N N . GLU B 1 259 ? 35.443 32.552 -18.123 1.00 33.02 258 GLU B N 1
ATOM 4100 C CA . GLU B 1 259 ? 34.158 31.906 -18.401 1.00 32.35 258 GLU B CA 1
ATOM 4101 C C . GLU B 1 259 ? 33.162 32.121 -17.258 1.00 31.81 258 GLU B C 1
ATOM 4102 O O . GLU B 1 259 ? 33.598 32.354 -16.113 1.00 30.11 258 GLU B O 1
ATOM 4108 N N . PRO B 1 260 ? 31.830 32.069 -17.556 1.00 31.59 259 PRO B N 1
ATOM 4109 C CA . PRO B 1 260 ? 30.852 32.214 -16.477 1.00 32.15 259 PRO B CA 1
ATOM 4110 C C . PRO B 1 260 ? 30.828 30.973 -15.578 1.00 32.03 259 PRO B C 1
ATOM 4111 O O . PRO B 1 260 ? 31.137 29.865 -16.046 1.00 31.58 259 PRO B O 1
ATOM 4115 N N . ILE B 1 261 ? 30.477 31.182 -14.312 1.00 33.34 260 ILE B N 1
ATOM 4116 C CA . ILE B 1 261 ? 30.336 30.092 -13.330 1.00 35.53 260 ILE B CA 1
ATOM 4117 C C . ILE B 1 261 ? 28.948 29.506 -13.626 1.00 37.21 260 ILE B C 1
ATOM 4118 O O . ILE B 1 261 ? 27.969 30.264 -13.682 1.00 39.42 260 ILE B O 1
ATOM 4123 N N . GLN B 1 262 ? 28.876 28.191 -13.864 1.00 40.71 261 GLN B N 1
ATOM 4124 C CA . GLN B 1 262 ? 27.600 27.499 -14.170 1.00 43.30 261 GLN B CA 1
ATOM 4125 C C . GLN B 1 262 ? 26.647 27.520 -12.975 1.00 44.86 261 GLN B C 1
ATOM 4126 O O . GLN B 1 262 ? 27.059 27.447 -11.811 1.00 44.94 261 GLN B O 1
#

Foldseek 3Di:
DQLPVFDKFKDKDFAAQVQDDPVQFGALLSVVVVLVVRVQVLCVVLVNHLVCVVVQDDKDWFKKKKFAPAGGHRFIWMKIKAQRADEFFKTKIKIFIAGPVRHTGMIMITIMGGNPVPDTGTDDCVSSVSRVYDYDHDDDDHDAADPDDDDPPKQKDKDACAPVLQDPSRFGDPSCVSVLQVVSDDPVDVVFKDFGIKIKGFDAGDDHGFMKMKIKDFADDPDPQKTKIWIFIDGPPHTGMIMITIIGGHDD/DQQPVFDKFKDKDFAAQVQDDPLQFGALLSVVVVLVVRVQVLCVVLVNHPVCVVVQDDKDWFKKKKFFPAGGHRFIWMKMKAQRADEFFKTKIKIFIAGPVGHTGMIMITIIFGNPPPDTHTDDCVSSVSRVYYYDPDDDHDAADPDDDDPPKQKDKDAQDPVLQDPVRFRDPSCVSVLAVVSDDPVQVQFKGFGIKIKGFDAGDHHGFMKMKIWDWACDPDPQKTKIWIFIGGPPHTGMTMMTIIGGHPDGRD

Radius of gyration: 23.62 Å; Cα contacts (8 Å, |Δi|>4): 1203; chains: 2; bounding box: 64×63×49 Å

Sequence (506 aa):
TLGANASLYSEQQHRITYYECDRTGRATLTTLIDIAVLASEDQSDALGLTTEVQSHGVGWVVTQYAIDITRPRQDEVVTIAVRGSAYNPYFAYREFWIRDADGQQLAYITSIWVSQTTRRIVKILPELVAPYQQSEVVKRIPRLPRPISFEATDTTITKPYHVRFFDIDPNRHVVNNAHYFDWLVDTLPATFLLQHDLVHVDVRYENEVKYGQTVTAHANILPSEVADQVTTSHLIEVDDEKCCEVTIQWRRTLPETLGANASLYSEQHRITYYECDRTGRATLTTLIDIAVLASEDQSDALGLTTEVQSHGVGWVVTQYAIDITRPRQDEVVTIAVRGSAYNPYFAYREFWIRRDADGQQLAYITSIWVSQTTRRIVKILPELVAPYQSEVVRIPRRLPRPISFEATDTTITKPYHVRFFDIDPNRHVNNNAHYFDWLVDTLPATFLLQHDLVHVDVRYENEVKYGQTVTAHANILPSEVADQVTTSHLIEVDDEKCCEVTIQWRTLPEPIQ

InterPro domains:
  IPR002864 Acyl-ACP thioesterase, N-terminal hotdog domain [PF01643] (10-137)
  IPR029069 HotDog domain superfamily [SSF54637] (10-148)
  IPR029069 HotDog domain superfamily [SSF54637] (157-254)
  IPR045023 Acyl-[acyl-carrier-protein] hydrolase FATA/B [PTHR31727] (9-253)
  IPR049427 Acyl-ACP thioesterase-like, C-terminal domain [PF20791] (156-254)

CATH classification: 3.10.129.10

Secondary structure (DSSP, 8-state):
-TTTTS--EEEEEEPPGGGB-TTSBB-HHHHHHHHHHHHHHHHHHTT-----GGGT----EEEEEEEE---BTT-EEEEEEEEEEE-SS-EEEEEEEE-TT--EEEEEEEEE--TTT-S-----GGGTGGGTPEE-SSPPPPPPPP-----TT-EEEEEEPPGGGB-TTSSB-GGGHHHHHHHHS-HHHHHTEEEEEEEEEE-S---TT-EEEEEEEEE--SSTTEEEEEEEEEETTEEEEEEEEEEEE---/-TTTTS--EEEEEEPPGGGB-TTSBB-HHHHHHHHHHHHHHHHHHTT-----GGGT----EEEEEEEE---BTT-EEEEEEEEEEE-SS-EEEEEEEE-TTS-EEEEEEEEE---SS-S-PPPPGGGTGGGTPEE---PPPPPPP-----TT-EEEEEEPPGGGEETTTEE-GGGHHHHHHHHS-HHHHTTEEEEEEEEEE-S---TT-EEEEEEEEEE-SSTTEEEEEEEEESSSSEEEEEEEEEEEPSS---

Organism: Lactiplantibacillus plantarum (strain ATCC BAA-793 / NCIMB 8826 / WCFS1) (NCBI:txid220668)

Solvent-accessible surface area: 22202 Å² total

B-factor: mean 38.89, std 9.3, range [10.47, 109.85]